Protein AF-0000000070253634 (afdb_homodimer)

Organism: Medicago truncatula (NCBI:txid3880)

Foldseek 3Di:
DQKDWADWPDDDPQWTKTKIAGDPPDPQDDRIWIKTKGFPVRCQLVVQQVVLLVLLDDDLAAKHWRAWDWDADPNTIMIMTTTHDAPQAWQLVVCVVVPQADDLLLLLLQLLSVLVQLVSQVVSQKFQQDDARNQWGAHLLRRIHGHRSSQMDGAPDADDPVDDDDDALLQFAQCCLAPVDTHQLRVLSNSLQRSQCNHRSDGFDDPDDDRVVSSCCRHPNPDWTDDDPPDDPLNSVLSCLSRHRPSVSRDGSVRSSPRPSNPPSPPPSPNPDVVPPPPPPPPPPPPPPPVVVVVVVVVVVVVVVPPVPPPPD/DQKDWADWPDDDPQWTKTWIAGDPPDPQDDRIWIKTKGFPVRCQLVVQQVVLLVLLDDDLAAKHWRAWDWDADPNTIMIMTTTHDAPQAWQLVVCVVVPQADDLLLLLLQLLSVLVQLVSQVVSQKFQQDDARNQWGAHLLRRIHGHRSSQMDGAPDADDPVDDDDDALLQFAQCCLAPVDTHQLRVLSNSLQRSQCNHRSDGFDDPDDDRVVSSCCRHPNDDWTDDDPPDDPLNSVLSCLSRHRPSVSRDGSVRSSPRPSNPPSPNPSPNPDVVPPPPPPPPPPPPPPPVVVVVVVVVVVVVVVPPVPPPPD

Radius of gyration: 25.86 Å; Cα contacts (8 Å, |Δi|>4): 1063; chains: 2; bounding box: 60×63×82 Å

pLDDT: mean 81.49, std 23.03, range [20.31, 98.88]

Sequence (626 aa):
MNWVRGHSLGSGSFATVYLAKHPEDSVTFPQLTAVKSSNLHDSYSLQNEKQILDRLGSSPHVIKCFGQDKTVENDEEYYNIFLEYASGGTLSDQLEKHGGKLPDNLVRRYTRSVVEGLKYIHKKGFVHCDLKLPNILVFENGNIKISDFGLAKETGVEQGEKWQPRGTPMIMSPEAVNDSVYESSADIWALGCAVVEMITGEPAAWNESDMLMLTIRIGVGEELPKIPEELSQEGKDFLEKCFIKDPLRRWTADMLFKHPFISDVETVSVVNELVDELPLSSPSPKTYFNMLIVFLLLVRHCLLFQMNGVNKKMNWVRGHSLGSGSFATVYLAKHPEDSVTFPQLTAVKSSNLHDSYSLQNEKQILDRLGSSPHVIKCFGQDKTVENDEEYYNIFLEYASGGTLSDQLEKHGGKLPDNLVRRYTRSVVEGLKYIHKKGFVHCDLKLPNILVFENGNIKISDFGLAKETGVEQGEKWQPRGTPMIMSPEAVNDSVYESSADIWALGCAVVEMITGEPAAWNESDMLMLTIRIGVGEELPKIPEELSQEGKDFLEKCFIKDPLRRWTADMLFKHPFISDVETVSVVNELVDELPLSSPSPKTYFNMLIVFLLLVRHCLLFQMNGVNKK

Secondary structure (DSSP, 8-state):
--SEEEEEEEE-SS-EEEEEE--TT-SSS-SEEEEEEEEGGG-HHHHHHHHHHHHH---TTB--EEEEEEEEETTEEEEEEEE---TT-BHHHHHHHTTTS--HHHHHHHHHHHHHHHHHHHHTTEE-S---GGGEEE-TTS-EEE---TT-EETTPPPPTT----S-GGGS-HHHHHH---SHHHHHHHHHHHHHHHHHSSPPP-S---HHHHHHHHHT-S--PPPPTTS-HHHHHHHHHHT-SSTTTSPPHHHHHTSHHHHS-----TTTHHHHSS---------THHHHHHHHHHHHHHHHHHHTTGGG-/--SEEEEEEEE-SS-EEEEEE--TT-SSS-SEEEEEEEEGGG-HHHHHHHHHHHHH---TTB--EEEEEEEEETTEEEEEEEEE--TT-BHHHHHHHTTTS--HHHHHHHHHHHHHHHHHHHHTTEE-S---GGGEEE-TTS-EEE---TT-EETTPPPPTT----S-GGGS-HHHHHH---SHHHHHHHHHHHHHHHHHSSPPP-S---HHHHHHHHHT----PPPPTTS-HHHHHHHHHHT-SSTTTSPPHHHHHTSHHHHS-----TTTHHHHSS---------THHHHHHHHHHHHHHHHHHHTTSTT-

Structure (mmCIF, N/CA/C/O backbone):
data_AF-0000000070253634-model_v1
#
loop_
_entity.id
_entity.type
_entity.pdbx_description
1 polymer 'MAP kinase kinase kinase'
#
loop_
_atom_site.group_PDB
_atom_site.id
_atom_site.type_symbol
_atom_site.label_atom_id
_atom_site.label_alt_id
_atom_site.label_comp_id
_atom_site.label_asym_id
_atom_site.label_entity_id
_atom_site.label_seq_id
_atom_site.pdbx_PDB_ins_code
_atom_site.Cartn_x
_atom_site.Cartn_y
_atom_site.Cartn_z
_atom_site.occupancy
_atom_site.B_iso_or_equiv
_atom_site.auth_seq_id
_atom_site.auth_comp_id
_atom_site.auth_asym_id
_atom_site.auth_atom_id
_atom_site.pdbx_PDB_model_num
ATOM 1 N N . MET A 1 1 ? 18.906 4.457 -26.047 1 59.06 1 MET A N 1
ATOM 2 C CA . MET A 1 1 ? 17.828 3.549 -25.641 1 59.06 1 MET A CA 1
ATOM 3 C C . MET A 1 1 ? 16.812 3.375 -26.75 1 59.06 1 MET A C 1
ATOM 5 O O . MET A 1 1 ? 16.453 4.34 -27.438 1 59.06 1 MET A O 1
ATOM 9 N N . ASN A 1 2 ? 16.594 2.17 -27.297 1 81.5 2 ASN A N 1
ATOM 10 C CA . ASN A 1 2 ? 15.75 1.989 -28.484 1 81.5 2 ASN A CA 1
ATOM 11 C C . ASN A 1 2 ? 14.289 1.796 -28.094 1 81.5 2 ASN A C 1
ATOM 13 O O . ASN A 1 2 ? 13.57 1.031 -28.734 1 81.5 2 ASN A O 1
ATOM 17 N N . TRP A 1 3 ? 13.977 2.391 -26.891 1 91.19 3 TRP A N 1
ATOM 18 C CA . TRP A 1 3 ? 12.578 2.309 -26.484 1 91.19 3 TRP A CA 1
ATOM 19 C C . TRP A 1 3 ? 12.094 3.635 -25.906 1 91.19 3 TRP A C 1
ATOM 21 O O . TRP A 1 3 ? 12.906 4.508 -25.594 1 91.19 3 TRP A O 1
ATOM 31 N N . VAL A 1 4 ? 10.758 3.805 -25.984 1 91.31 4 VAL A N 1
ATOM 32 C CA . VAL A 1 4 ? 10.148 5.039 -25.5 1 91.31 4 VAL A CA 1
ATOM 33 C C . VAL A 1 4 ? 9.297 4.75 -24.266 1 91.31 4 VAL A C 1
ATOM 35 O O . VAL A 1 4 ? 8.453 3.852 -24.281 1 91.31 4 VAL A O 1
ATOM 38 N N . ARG A 1 5 ? 9.562 5.535 -23.188 1 90 5 ARG A N 1
ATOM 39 C CA . ARG A 1 5 ? 8.797 5.391 -21.953 1 90 5 ARG A CA 1
ATOM 40 C C . ARG A 1 5 ? 7.426 6.043 -22.062 1 90 5 ARG A C 1
ATOM 42 O O . ARG A 1 5 ? 7.316 7.203 -22.469 1 90 5 ARG A O 1
ATOM 49 N N . GLY A 1 6 ? 6.422 5.23 -21.797 1 87.06 6 GLY A N 1
ATOM 50 C CA . GLY A 1 6 ? 5.059 5.734 -21.812 1 87.06 6 GLY A CA 1
ATOM 51 C C . GLY A 1 6 ? 4.559 6.129 -20.438 1 87.06 6 GLY A C 1
ATOM 52 O O . GLY A 1 6 ? 5.332 6.598 -19.594 1 87.06 6 GLY A O 1
ATOM 53 N N . HIS A 1 7 ? 3.273 6.078 -20.234 1 80.81 7 HIS A N 1
ATOM 54 C CA . HIS A 1 7 ? 2.67 6.492 -18.984 1 80.81 7 HIS A CA 1
ATOM 55 C C . HIS A 1 7 ? 2.928 5.461 -17.891 1 80.81 7 HIS A C 1
ATOM 57 O O . HIS A 1 7 ? 3.221 4.301 -18.172 1 80.81 7 HIS A O 1
ATOM 63 N N . SER A 1 8 ? 2.803 5.898 -16.688 1 81.69 8 SER A N 1
ATOM 64 C CA . SER A 1 8 ? 2.994 5.035 -15.539 1 81.69 8 SER A CA 1
ATOM 65 C C . SER A 1 8 ? 1.825 4.066 -15.367 1 81.69 8 SER A C 1
ATOM 67 O O . SER A 1 8 ? 0.666 4.453 -15.531 1 81.69 8 SER A O 1
ATOM 69 N N . LEU A 1 9 ? 2.148 2.83 -15.125 1 81.25 9 LEU A N 1
ATOM 70 C CA . LEU A 1 9 ? 1.148 1.795 -14.883 1 81.25 9 LEU A CA 1
ATOM 71 C C . LEU A 1 9 ? 0.951 1.569 -13.391 1 81.25 9 LEU A C 1
ATOM 73 O O . LEU A 1 9 ? -0.047 0.977 -12.969 1 81.25 9 LEU A O 1
ATOM 77 N N . GLY A 1 10 ? 1.888 1.949 -12.617 1 74.12 10 GLY A N 1
ATOM 78 C CA . GLY A 1 10 ? 1.856 1.773 -11.172 1 74.12 10 GLY A CA 1
ATOM 79 C C . GLY A 1 10 ? 3.217 1.941 -10.523 1 74.12 10 GLY A C 1
ATOM 80 O O . GLY A 1 10 ? 4.238 1.978 -11.211 1 74.12 10 GLY A O 1
ATOM 81 N N . SER A 1 11 ? 3.127 2.152 -9.156 1 70.19 11 SER A N 1
ATOM 82 C CA . SER A 1 11 ? 4.375 2.305 -8.414 1 70.19 11 SER A CA 1
ATOM 83 C C . SER A 1 11 ? 4.387 1.43 -7.168 1 70.19 11 SER A C 1
ATOM 85 O O . SER A 1 11 ? 3.363 1.293 -6.488 1 70.19 11 SER A O 1
ATOM 87 N N . GLY A 1 12 ? 5.469 0.719 -7.023 1 65.38 12 GLY A N 1
ATOM 88 C CA . GLY A 1 12 ? 5.699 0.011 -5.773 1 65.38 12 GLY A CA 1
ATOM 89 C C . GLY A 1 12 ? 6.816 0.614 -4.945 1 65.38 12 GLY A C 1
ATOM 90 O O . GLY A 1 12 ? 7.332 1.684 -5.273 1 65.38 12 GLY A O 1
ATOM 91 N N . SER A 1 13 ? 7.105 0.011 -3.771 1 60.94 13 SER A N 1
ATOM 92 C CA . SER A 1 13 ? 8.109 0.502 -2.838 1 60.94 13 SER A CA 1
ATOM 93 C C . SER A 1 13 ? 9.492 0.564 -3.49 1 60.94 13 SER A C 1
ATOM 95 O O . SER A 1 13 ? 10.32 1.397 -3.123 1 60.94 13 SER A O 1
ATOM 97 N N . PHE A 1 14 ? 9.594 -0.206 -4.594 1 64.69 14 PHE A N 1
ATOM 98 C CA . PHE A 1 14 ? 10.984 -0.349 -5.008 1 64.69 14 PHE A CA 1
ATOM 99 C C . PHE A 1 14 ? 11.172 0.111 -6.449 1 64.69 14 PHE A C 1
ATOM 101 O O . PHE A 1 14 ? 12.305 0.337 -6.895 1 64.69 14 PHE A O 1
ATOM 108 N N . ALA A 1 15 ? 10.094 0.153 -7.145 1 78.62 15 ALA A N 1
ATOM 109 C CA . ALA A 1 15 ? 10.227 0.507 -8.555 1 78.62 15 ALA A CA 1
ATOM 110 C C . ALA A 1 15 ? 8.914 1.048 -9.109 1 78.62 15 ALA A C 1
ATOM 112 O O . ALA A 1 15 ? 7.848 0.818 -8.531 1 78.62 15 ALA A O 1
ATOM 113 N N . THR A 1 16 ? 9.078 1.757 -10.141 1 83.25 16 THR A N 1
ATOM 114 C CA . THR A 1 16 ? 7.91 2.232 -10.883 1 83.25 16 THR A CA 1
ATOM 115 C C . THR A 1 16 ? 7.766 1.483 -12.203 1 83.25 16 THR A C 1
ATOM 117 O O . THR A 1 16 ? 8.766 1.145 -12.844 1 83.25 16 THR A O 1
ATOM 120 N N . VAL A 1 17 ? 6.562 1.228 -12.547 1 90.81 17 VAL A N 1
ATOM 121 C CA . VAL A 1 17 ? 6.285 0.486 -13.773 1 90.81 17 VAL A CA 1
ATOM 122 C C . VAL A 1 17 ? 5.688 1.422 -14.82 1 90.81 17 VAL A C 1
ATOM 124 O O . VAL A 1 17 ? 4.762 2.182 -14.531 1 90.81 17 VAL A O 1
ATOM 127 N N . TYR A 1 18 ? 6.266 1.344 -16.078 1 90.19 18 TYR A N 1
ATOM 128 C CA . TYR A 1 18 ? 5.785 2.145 -17.203 1 90.19 18 TYR A CA 1
ATOM 129 C C . TYR A 1 18 ? 5.48 1.265 -18.406 1 90.19 18 TYR A C 1
ATOM 131 O O . TYR A 1 18 ? 5.961 0.132 -18.5 1 90.19 18 TYR A O 1
ATOM 139 N N . LEU A 1 19 ? 4.633 1.841 -19.188 1 92.06 19 LEU A N 1
ATOM 140 C CA . LEU A 1 19 ? 4.566 1.276 -20.531 1 92.06 19 LEU A CA 1
ATOM 141 C C . LEU A 1 19 ? 5.836 1.594 -21.328 1 92.06 19 LEU A C 1
ATOM 143 O O . LEU A 1 19 ? 6.391 2.688 -21.203 1 92.06 19 LEU A O 1
ATOM 147 N N . ALA A 1 20 ? 6.297 0.642 -22.125 1 94.25 20 ALA A N 1
ATOM 148 C CA . ALA A 1 20 ? 7.449 0.848 -23 1 94.25 20 ALA A CA 1
ATOM 149 C C . ALA A 1 20 ? 7.129 0.439 -24.438 1 94.25 20 ALA A C 1
ATOM 151 O O . ALA A 1 20 ? 6.672 -0.68 -24.688 1 94.25 20 ALA A O 1
ATOM 152 N N . LYS A 1 21 ? 7.395 1.294 -25.297 1 94.31 21 LYS A N 1
ATOM 153 C CA . LYS A 1 21 ? 7.211 1.016 -26.719 1 94.31 21 LYS A CA 1
ATOM 154 C C . LYS A 1 21 ? 8.547 0.768 -27.406 1 94.31 21 LYS A C 1
ATOM 156 O O . LYS A 1 21 ? 9.484 1.553 -27.25 1 94.31 21 LYS A O 1
ATOM 161 N N . HIS A 1 22 ? 8.562 -0.329 -28.109 1 92.56 22 HIS A N 1
ATOM 162 C CA . HIS A 1 22 ? 9.773 -0.703 -28.844 1 92.56 22 HIS A CA 1
ATOM 163 C C . HIS A 1 22 ? 9.594 -0.516 -30.344 1 92.56 22 HIS A C 1
ATOM 165 O O . HIS A 1 22 ? 8.461 -0.536 -30.844 1 92.56 22 HIS A O 1
ATOM 171 N N . PRO A 1 23 ? 10.742 -0.301 -31.016 1 89.19 23 PRO A N 1
ATOM 172 C CA . PRO A 1 23 ? 10.656 -0.187 -32.469 1 89.19 23 PRO A CA 1
ATOM 173 C C . PRO A 1 23 ? 10.094 -1.447 -33.125 1 89.19 23 PRO A C 1
ATOM 175 O O . PRO A 1 23 ? 10.242 -2.547 -32.594 1 89.19 23 PRO A O 1
ATOM 178 N N . GLU A 1 24 ? 9.516 -1.273 -34.25 1 83.25 24 GLU A N 1
ATOM 179 C CA . GLU A 1 24 ? 8.867 -2.365 -34.969 1 83.25 24 GLU A CA 1
ATOM 180 C C . GLU A 1 24 ? 9.867 -3.443 -35.375 1 83.25 24 GLU A C 1
ATOM 182 O O . GLU A 1 24 ? 9.523 -4.621 -35.438 1 83.25 24 GLU A O 1
ATOM 187 N N . ASP A 1 25 ? 11.016 -3.078 -35.562 1 76.88 25 ASP A N 1
ATOM 188 C CA . ASP A 1 25 ? 11.992 -4.035 -36.062 1 76.88 25 ASP A CA 1
ATOM 189 C C . ASP A 1 25 ? 12.75 -4.707 -34.938 1 76.88 25 ASP A C 1
ATOM 191 O O . ASP A 1 25 ? 13.75 -5.395 -35.156 1 76.88 25 ASP A O 1
ATOM 195 N N . SER A 1 26 ? 12.164 -4.465 -33.812 1 79.75 26 SER A N 1
ATOM 196 C CA . SER A 1 26 ? 12.828 -5.098 -32.656 1 79.75 26 SER A CA 1
ATOM 197 C C . SER A 1 26 ? 12.664 -6.613 -32.688 1 79.75 26 SER A C 1
ATOM 199 O O . SER A 1 26 ? 11.555 -7.117 -32.906 1 79.75 26 SER A O 1
ATOM 201 N N . VAL A 1 27 ? 13.703 -7.387 -32.594 1 77.75 27 VAL A N 1
ATOM 202 C CA . VAL A 1 27 ? 13.672 -8.844 -32.625 1 77.75 27 VAL A CA 1
ATOM 203 C C . VAL A 1 27 ? 13.531 -9.406 -31.219 1 77.75 27 VAL A C 1
ATOM 205 O O . VAL A 1 27 ? 12.898 -10.438 -31.016 1 77.75 27 VAL A O 1
ATOM 208 N N . THR A 1 28 ? 13.984 -8.711 -30.25 1 78.88 28 THR A N 1
ATOM 209 C CA . THR A 1 28 ? 14.094 -9.195 -28.891 1 78.88 28 THR A CA 1
ATOM 210 C C . THR A 1 28 ? 12.836 -8.844 -28.094 1 78.88 28 THR A C 1
ATOM 212 O O . THR A 1 28 ? 12.414 -9.617 -27.219 1 78.88 28 THR A O 1
ATOM 215 N N . PHE A 1 29 ? 12.297 -7.688 -28.453 1 87.06 29 PHE A N 1
ATOM 216 C CA . PHE A 1 29 ? 11.188 -7.188 -27.656 1 87.06 29 PHE A CA 1
ATOM 217 C C . PHE A 1 29 ? 9.914 -7.09 -28.484 1 87.06 29 PHE A C 1
ATOM 219 O O . PHE A 1 29 ? 9.961 -6.688 -29.641 1 87.06 29 PHE A O 1
ATOM 226 N N . PRO A 1 30 ? 8.836 -7.5 -27.875 1 89.81 30 PRO A N 1
ATOM 227 C CA . PRO A 1 30 ? 7.57 -7.105 -28.516 1 89.81 30 PRO A CA 1
ATOM 228 C C . PRO A 1 30 ? 7.406 -5.59 -28.609 1 89.81 30 PRO A C 1
ATOM 230 O O . PRO A 1 30 ? 8.156 -4.844 -27.969 1 89.81 30 PRO A O 1
ATOM 233 N N . GLN A 1 31 ? 6.426 -5.227 -29.391 1 89.06 31 GLN A N 1
ATOM 234 C CA . GLN A 1 31 ? 6.223 -3.805 -29.641 1 89.06 31 GLN A CA 1
ATOM 235 C C . GLN A 1 31 ? 5.902 -3.059 -28.344 1 89.06 31 GLN A C 1
ATOM 237 O O . GLN A 1 31 ? 6.293 -1.901 -28.172 1 89.06 31 GLN A O 1
ATOM 242 N N . LEU A 1 32 ? 5.148 -3.771 -27.516 1 93.06 32 LEU A N 1
ATOM 243 C CA . LEU A 1 32 ? 4.723 -3.166 -26.25 1 93.06 32 LEU A CA 1
ATOM 244 C C . LEU A 1 32 ? 5.121 -4.039 -25.062 1 93.06 32 LEU A C 1
ATOM 246 O O . LEU A 1 32 ? 4.848 -5.238 -25.062 1 93.06 32 LEU A O 1
ATOM 250 N N . THR A 1 33 ? 5.859 -3.354 -24.125 1 95.44 33 THR A N 1
ATOM 251 C CA . THR A 1 33 ? 6.227 -4.035 -22.891 1 95.44 33 THR A CA 1
ATOM 252 C C . THR A 1 33 ? 5.93 -3.156 -21.688 1 95.44 33 THR A C 1
ATOM 254 O O . THR A 1 33 ? 5.578 -1.985 -21.828 1 95.44 33 THR A O 1
ATOM 257 N N . ALA A 1 34 ? 5.895 -3.75 -20.516 1 95.69 34 ALA A N 1
ATOM 258 C CA . ALA A 1 34 ? 5.977 -3.014 -19.25 1 95.69 34 ALA A CA 1
ATOM 259 C C . ALA A 1 34 ? 7.426 -2.896 -18.781 1 95.69 34 ALA A C 1
ATOM 261 O O . ALA A 1 34 ? 8.156 -3.891 -18.75 1 95.69 34 ALA A O 1
ATOM 262 N N . VAL A 1 35 ? 7.809 -1.703 -18.5 1 95.25 35 VAL A N 1
ATOM 263 C CA . VAL A 1 35 ? 9.18 -1.517 -18.031 1 95.25 35 VAL A CA 1
ATOM 264 C C . VAL A 1 35 ? 9.172 -1.108 -16.562 1 95.25 35 VAL A C 1
ATOM 266 O O . VAL A 1 35 ? 8.484 -0.157 -16.172 1 95.25 35 VAL A O 1
ATOM 269 N N . LYS A 1 36 ? 9.82 -1.906 -15.742 1 94.5 36 LYS A N 1
ATOM 270 C CA . LYS A 1 36 ? 10.07 -1.572 -14.344 1 94.5 36 LYS A CA 1
ATOM 271 C C . LYS A 1 36 ? 11.414 -0.875 -14.172 1 94.5 36 LYS A C 1
ATOM 273 O O . LYS A 1 36 ? 12.445 -1.386 -14.617 1 94.5 36 LYS A O 1
ATOM 278 N N . SER A 1 37 ? 11.336 0.302 -13.516 1 91.56 37 SER A N 1
ATOM 279 C CA . SER A 1 37 ? 12.555 1.105 -13.422 1 91.56 37 SER A CA 1
ATOM 280 C C . SER A 1 37 ? 12.852 1.496 -11.977 1 91.56 37 SER A C 1
ATOM 282 O O . SER A 1 37 ? 11.938 1.816 -11.211 1 91.56 37 SER A O 1
ATOM 284 N N . SER A 1 38 ? 14.125 1.435 -11.625 1 88.31 38 SER A N 1
ATOM 285 C CA . SER A 1 38 ? 14.617 1.915 -10.336 1 88.31 38 SER A CA 1
ATOM 286 C C . SER A 1 38 ? 15.977 2.588 -10.484 1 88.31 38 SER A C 1
ATOM 288 O O . SER A 1 38 ? 16.734 2.268 -11.398 1 88.31 38 SER A O 1
ATOM 290 N N . ASN A 1 39 ? 16.188 3.543 -9.578 1 85.44 39 ASN A N 1
ATOM 291 C CA . ASN A 1 39 ? 17.547 4.074 -9.531 1 85.44 39 ASN A CA 1
ATOM 292 C C . ASN A 1 39 ? 18.578 2.967 -9.344 1 85.44 39 ASN A C 1
ATOM 294 O O . ASN A 1 39 ? 18.375 2.041 -8.555 1 85.44 39 ASN A O 1
ATOM 298 N N . LEU A 1 40 ? 19.656 3.146 -10.008 1 87.56 40 LEU A N 1
ATOM 299 C CA . LEU A 1 40 ? 20.672 2.096 -10.023 1 87.56 40 LEU A CA 1
ATOM 300 C C . LEU A 1 40 ? 21.156 1.781 -8.617 1 87.56 40 LEU A C 1
ATOM 302 O O . LEU A 1 40 ? 21.391 0.618 -8.273 1 87.56 40 LEU A O 1
ATOM 306 N N . HIS A 1 41 ? 21.25 2.791 -7.781 1 82.38 41 HIS A N 1
ATOM 307 C CA . HIS A 1 41 ? 21.781 2.633 -6.43 1 82.38 41 HIS A CA 1
ATOM 308 C C . HIS A 1 41 ? 20.812 1.841 -5.555 1 82.38 41 HIS A C 1
ATOM 310 O O . HIS A 1 41 ? 21.219 1.187 -4.598 1 82.38 41 HIS A O 1
ATOM 316 N N . ASP A 1 42 ? 19.562 1.848 -5.914 1 80.81 42 ASP A N 1
ATOM 317 C CA . ASP A 1 42 ? 18.531 1.168 -5.137 1 80.81 42 ASP A CA 1
ATOM 318 C C . ASP A 1 42 ? 17.875 0.047 -5.945 1 80.81 42 ASP A C 1
ATOM 320 O O . ASP A 1 42 ? 16.688 -0.242 -5.773 1 80.81 42 ASP A O 1
ATOM 324 N N . SER A 1 43 ? 18.625 -0.522 -6.84 1 88.31 43 SER A N 1
ATOM 325 C CA . SER A 1 43 ? 18 -1.431 -7.797 1 88.31 43 SER A CA 1
ATOM 326 C C . SER A 1 43 ? 18.219 -2.887 -7.402 1 88.31 43 SER A C 1
ATOM 328 O O . SER A 1 43 ? 18.047 -3.791 -8.219 1 88.31 43 SER A O 1
ATOM 330 N N . TYR A 1 44 ? 18.609 -3.178 -6.215 1 88.12 44 TYR A N 1
ATOM 331 C CA . TYR A 1 44 ? 18.938 -4.531 -5.789 1 88.12 44 TYR A CA 1
ATOM 332 C C . TYR A 1 44 ? 17.766 -5.477 -5.98 1 88.12 44 TYR A C 1
ATOM 334 O O . TYR A 1 44 ? 17.922 -6.566 -6.535 1 88.12 44 TYR A O 1
ATOM 342 N N . SER A 1 45 ? 16.609 -5.086 -5.512 1 89.62 45 SER A N 1
ATOM 343 C CA . SER A 1 45 ? 15.422 -5.934 -5.625 1 89.62 45 SER A CA 1
ATOM 344 C C . SER A 1 45 ? 15.055 -6.18 -7.086 1 89.62 45 SER A C 1
ATOM 346 O O . SER A 1 45 ? 14.625 -7.277 -7.445 1 89.62 45 SER A O 1
ATOM 348 N N . LEU A 1 46 ? 15.195 -5.164 -7.867 1 93.25 46 LEU A N 1
ATOM 349 C CA . LEU A 1 46 ? 14.867 -5.297 -9.281 1 93.25 46 LEU A CA 1
ATOM 350 C C . LEU A 1 46 ? 15.875 -6.195 -9.992 1 93.25 46 LEU A C 1
ATOM 352 O O . LEU A 1 46 ? 15.5 -6.988 -10.859 1 93.25 46 LEU A O 1
ATOM 356 N N . GLN A 1 47 ? 17.109 -6.059 -9.641 1 94.94 47 GLN A N 1
ATOM 357 C CA . GLN A 1 47 ? 18.141 -6.945 -10.188 1 94.94 47 GLN A CA 1
ATOM 358 C C . GLN A 1 47 ? 17.891 -8.391 -9.758 1 94.94 47 GLN A C 1
ATOM 360 O O . GLN A 1 47 ? 18.078 -9.312 -10.555 1 94.94 47 GLN A O 1
ATOM 365 N N . ASN A 1 48 ? 17.531 -8.539 -8.555 1 93.38 48 ASN A N 1
ATOM 366 C CA . ASN A 1 48 ? 17.172 -9.867 -8.07 1 93.38 48 ASN A CA 1
ATOM 367 C C . ASN A 1 48 ? 16.016 -10.461 -8.875 1 93.38 48 ASN A C 1
ATOM 369 O O . ASN A 1 48 ? 16.047 -11.633 -9.242 1 93.38 48 ASN A O 1
ATOM 373 N N . GLU A 1 49 ? 15.016 -9.648 -9.062 1 95.12 49 GLU A N 1
ATOM 374 C CA . GLU A 1 49 ? 13.867 -10.078 -9.859 1 95.12 49 GLU A CA 1
ATOM 375 C C . GLU A 1 49 ? 14.305 -10.578 -11.234 1 95.12 49 GLU A C 1
ATOM 377 O O . GLU A 1 49 ? 13.883 -11.648 -11.672 1 95.12 49 GLU A O 1
ATOM 382 N N . LYS A 1 50 ? 15.133 -9.828 -11.875 1 96.56 50 LYS A N 1
ATOM 383 C CA . LYS A 1 50 ? 15.656 -10.203 -13.18 1 96.56 50 LYS A CA 1
ATOM 384 C C . LYS A 1 50 ? 16.375 -11.555 -13.117 1 96.56 50 LYS A C 1
ATOM 386 O O . LYS A 1 50 ? 16.141 -12.422 -13.969 1 96.56 50 LYS A O 1
ATOM 391 N N . GLN A 1 51 ? 17.172 -11.711 -12.172 1 96.75 51 GLN A N 1
ATOM 392 C CA . GLN A 1 51 ? 17.953 -12.93 -12.031 1 96.75 51 GLN A CA 1
ATOM 393 C C . GLN A 1 51 ? 17.047 -14.141 -11.789 1 96.75 51 GLN A C 1
ATOM 395 O O . GLN A 1 51 ? 17.234 -15.195 -12.398 1 96.75 51 GLN A O 1
ATOM 400 N N . ILE A 1 52 ? 16.141 -13.961 -10.953 1 97.06 52 ILE A N 1
ATOM 401 C CA . ILE A 1 52 ? 15.242 -15.062 -10.602 1 97.06 52 ILE A CA 1
ATOM 402 C C . ILE A 1 52 ? 14.391 -15.43 -11.812 1 97.06 52 ILE A C 1
ATOM 404 O O . ILE A 1 52 ? 14.227 -16.609 -12.125 1 97.06 52 ILE A O 1
ATOM 408 N N . LEU A 1 53 ? 13.844 -14.438 -12.477 1 97.69 53 LEU A N 1
ATOM 409 C CA . LEU A 1 53 ? 13.023 -14.711 -13.656 1 97.69 53 LEU A CA 1
ATOM 410 C C . LEU A 1 53 ? 13.828 -15.43 -14.727 1 97.69 53 LEU A C 1
ATOM 412 O O . LEU A 1 53 ? 13.305 -16.312 -15.422 1 97.69 53 LEU A O 1
ATOM 416 N N . ASP A 1 54 ? 15.078 -15.102 -14.852 1 97.19 54 ASP A N 1
ATOM 417 C CA . ASP A 1 54 ? 15.953 -15.789 -15.797 1 97.19 54 ASP A CA 1
ATOM 418 C C . ASP A 1 54 ? 16.094 -17.266 -15.445 1 97.19 54 ASP A C 1
ATOM 420 O O . ASP A 1 54 ? 16.062 -18.125 -16.328 1 97.19 54 ASP A O 1
ATOM 424 N N . ARG A 1 55 ? 16.188 -17.516 -14.25 1 97.31 55 ARG A N 1
ATOM 425 C CA . ARG A 1 55 ? 16.422 -18.891 -13.789 1 97.31 55 ARG A CA 1
ATOM 426 C C . ARG A 1 55 ? 15.133 -19.703 -13.805 1 97.31 55 ARG A C 1
ATOM 428 O O . ARG A 1 55 ? 15.164 -20.922 -13.984 1 97.31 55 ARG A O 1
ATOM 435 N N . LEU A 1 56 ? 14.031 -19.094 -13.531 1 97.25 56 LEU A N 1
ATOM 436 C CA . LEU A 1 56 ? 12.742 -19.766 -13.57 1 97.25 56 LEU A CA 1
ATOM 437 C C . LEU A 1 56 ? 12.414 -20.219 -14.992 1 97.25 56 LEU A C 1
ATOM 439 O O . LEU A 1 56 ? 11.758 -21.25 -15.188 1 97.25 56 LEU A O 1
ATOM 443 N N . GLY A 1 57 ? 12.82 -19.484 -15.969 1 93.62 57 GLY A N 1
ATOM 444 C CA . GLY A 1 57 ? 12.484 -19.812 -17.344 1 93.62 57 GLY A CA 1
ATOM 445 C C . GLY A 1 57 ? 11.055 -19.453 -17.719 1 93.62 57 GLY A C 1
ATOM 446 O O . GLY A 1 57 ? 10.469 -18.547 -17.109 1 93.62 57 GLY A O 1
ATOM 447 N N . SER A 1 58 ? 10.539 -20.078 -18.734 1 93.5 58 SER A N 1
ATOM 448 C CA . SER A 1 58 ? 9.227 -19.734 -19.266 1 93.5 58 SER A CA 1
ATOM 449 C C . SER A 1 58 ? 8.133 -20.578 -18.641 1 93.5 58 SER A C 1
ATOM 451 O O . SER A 1 58 ? 8.281 -21.797 -18.516 1 93.5 58 SER A O 1
ATOM 453 N N . SER A 1 59 ? 7.141 -19.984 -18.234 1 95.88 59 SER A N 1
ATOM 454 C CA . SER A 1 59 ? 5.941 -20.625 -17.688 1 95.88 59 SER A CA 1
ATOM 455 C C . SER A 1 59 ? 4.695 -19.797 -18.016 1 95.88 59 SER A C 1
ATOM 457 O O . SER A 1 59 ? 4.727 -18.578 -17.969 1 95.88 59 SER A O 1
ATOM 459 N N . PRO A 1 60 ? 3.607 -20.531 -18.344 1 95.88 60 PRO A N 1
ATOM 460 C CA . PRO A 1 60 ? 2.367 -19.797 -18.609 1 95.88 60 PRO A CA 1
ATOM 461 C C . PRO A 1 60 ? 1.796 -19.141 -17.344 1 95.88 60 PRO A C 1
ATOM 463 O O . PRO A 1 60 ? 0.846 -18.359 -17.438 1 95.88 60 PRO A O 1
ATOM 466 N N . HIS A 1 61 ? 2.396 -19.359 -16.203 1 97.06 61 HIS A N 1
ATOM 467 C CA . HIS A 1 61 ? 1.828 -18.875 -14.945 1 97.06 61 HIS A CA 1
ATOM 468 C C . HIS A 1 61 ? 2.762 -17.875 -14.266 1 97.06 61 HIS A C 1
ATOM 470 O O . HIS A 1 61 ? 2.463 -17.375 -13.18 1 97.06 61 HIS A O 1
ATOM 476 N N . VAL A 1 62 ? 3.879 -17.594 -14.852 1 98.06 62 VAL A N 1
ATOM 477 C CA . VAL A 1 62 ? 4.855 -16.625 -14.344 1 98.06 62 VAL A CA 1
ATOM 478 C C . VAL A 1 62 ? 5.133 -15.562 -15.406 1 98.06 62 VAL A C 1
ATOM 480 O O . VAL A 1 62 ? 5.258 -15.875 -16.594 1 98.06 62 VAL A O 1
ATOM 483 N N . ILE A 1 63 ? 5.246 -14.367 -15.016 1 97.75 63 ILE A N 1
ATOM 484 C CA . ILE A 1 63 ? 5.449 -13.234 -15.922 1 97.75 63 ILE A CA 1
ATOM 485 C C . ILE A 1 63 ? 6.734 -13.438 -16.719 1 97.75 63 ILE A C 1
ATOM 487 O O . ILE A 1 63 ? 7.734 -13.93 -16.188 1 97.75 63 ILE A O 1
ATOM 491 N N . LYS A 1 64 ? 6.695 -13.047 -17.938 1 96.44 64 LYS A N 1
ATOM 492 C CA . LYS A 1 64 ? 7.859 -13.18 -18.812 1 96.44 64 LYS A CA 1
ATOM 493 C C . LYS A 1 64 ? 8.727 -11.922 -18.75 1 96.44 64 LYS A C 1
ATOM 495 O O . LYS A 1 64 ? 8.211 -10.805 -18.797 1 96.44 64 LYS A O 1
ATOM 500 N N . CYS A 1 65 ? 9.969 -12.102 -18.594 1 96.75 65 CYS A N 1
ATOM 501 C CA . CYS A 1 65 ? 10.961 -11.031 -18.672 1 96.75 65 CYS A CA 1
ATOM 502 C C . CYS A 1 65 ? 11.734 -11.109 -19.984 1 96.75 65 CYS A C 1
ATOM 504 O O . CYS A 1 65 ? 12.336 -12.141 -20.297 1 96.75 65 CYS A O 1
ATOM 506 N N . PHE A 1 66 ? 11.781 -9.992 -20.719 1 95.38 66 PHE A N 1
ATOM 507 C CA . PHE A 1 66 ? 12.375 -10.008 -22.047 1 95.38 66 PHE A CA 1
ATOM 508 C C . PHE A 1 66 ? 13.836 -9.562 -22 1 95.38 66 PHE A C 1
ATOM 510 O O . PHE A 1 66 ? 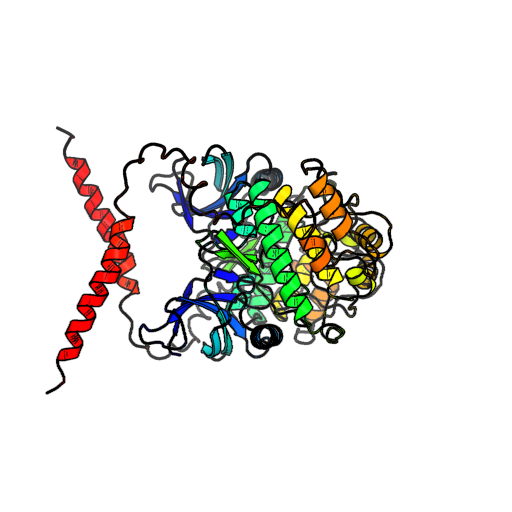14.625 -9.898 -22.891 1 95.38 66 PHE A O 1
ATOM 517 N N . GLY A 1 67 ? 14.109 -8.734 -21.016 1 94.31 67 GLY A N 1
ATOM 518 C CA . GLY A 1 67 ? 15.469 -8.227 -20.938 1 94.31 67 GLY A CA 1
ATOM 519 C C . GLY A 1 67 ? 15.609 -7.066 -19.969 1 94.31 67 GLY A C 1
ATOM 520 O O . GLY A 1 67 ? 14.703 -6.797 -19.172 1 94.31 67 GLY A O 1
ATOM 521 N N . GLN A 1 68 ? 16.828 -6.527 -19.891 1 94.81 68 GLN A N 1
ATOM 522 C CA . GLN A 1 68 ? 17.141 -5.402 -19.031 1 94.81 68 GLN A CA 1
ATOM 523 C C . GLN A 1 68 ? 18.031 -4.391 -19.734 1 94.81 68 GLN A C 1
ATOM 525 O O . GLN A 1 68 ? 18.641 -4.707 -20.766 1 94.81 68 GLN A O 1
ATOM 530 N N . ASP A 1 69 ? 18 -3.188 -19.328 1 94.12 69 ASP A N 1
ATOM 531 C CA . ASP A 1 69 ? 19 -2.211 -19.75 1 94.12 69 ASP A CA 1
ATOM 532 C C . ASP A 1 69 ? 19.234 -1.146 -18.688 1 94.12 69 ASP A C 1
ATOM 534 O O . ASP A 1 69 ? 18.75 -1.275 -17.562 1 94.12 69 ASP A O 1
ATOM 538 N N . LYS A 1 70 ? 20.156 -0.26 -18.969 1 94.06 70 LYS A N 1
ATOM 539 C CA . LYS A 1 70 ? 20.438 0.902 -18.141 1 94.06 70 LYS A CA 1
ATOM 540 C C . LYS A 1 70 ? 20.266 2.199 -18.922 1 94.06 70 LYS A C 1
ATOM 542 O O . LYS A 1 70 ? 20.609 2.275 -20.094 1 94.06 70 LYS A O 1
ATOM 547 N N . THR A 1 71 ? 19.625 3.117 -18.297 1 92.69 71 THR A N 1
ATOM 548 C CA . THR A 1 71 ? 19.438 4.43 -18.906 1 92.69 71 THR A CA 1
ATOM 549 C C . THR A 1 71 ? 19.906 5.535 -17.969 1 92.69 71 THR A C 1
ATOM 551 O O . THR A 1 71 ? 20.078 5.305 -16.766 1 92.69 71 THR A O 1
ATOM 554 N N . VAL A 1 72 ? 20.219 6.672 -18.531 1 88.94 72 VAL A N 1
ATOM 555 C CA . VAL A 1 72 ? 20.547 7.867 -17.766 1 88.94 72 VAL A CA 1
ATOM 556 C C . VAL A 1 72 ? 19.516 8.953 -18.031 1 88.94 72 VAL A C 1
ATOM 558 O O . VAL A 1 72 ? 19.234 9.289 -19.188 1 88.94 72 VAL A O 1
ATOM 561 N N . GLU A 1 73 ? 18.844 9.352 -17.062 1 80.88 73 GLU A N 1
ATOM 562 C CA . GLU A 1 73 ? 17.859 10.422 -17.125 1 80.88 73 GLU A CA 1
ATOM 563 C C . GLU A 1 73 ? 18.109 11.484 -16.047 1 80.88 73 GLU A C 1
ATOM 565 O O . GLU A 1 73 ? 18.172 11.172 -14.859 1 80.88 73 GLU A O 1
ATOM 570 N N . ASN A 1 74 ? 18.203 12.805 -16.438 1 78.06 74 ASN A N 1
ATOM 571 C CA . ASN A 1 74 ? 18.469 13.906 -15.516 1 78.06 74 ASN A CA 1
ATOM 572 C C . ASN A 1 74 ? 19.656 13.609 -14.602 1 78.06 74 ASN A C 1
ATOM 574 O O . ASN A 1 74 ? 19.547 13.734 -13.383 1 78.06 74 ASN A O 1
ATOM 578 N N . ASP A 1 75 ? 20.688 13.016 -15.164 1 81.56 75 ASP A N 1
ATOM 579 C CA . ASP A 1 75 ? 21.969 12.742 -14.508 1 81.56 75 ASP A CA 1
ATOM 580 C C . ASP A 1 75 ? 21.844 11.625 -13.484 1 81.56 75 ASP A C 1
ATOM 582 O O . ASP A 1 75 ? 22.672 11.508 -12.578 1 81.56 75 ASP A O 1
ATOM 586 N N . GLU A 1 76 ? 20.781 10.93 -13.57 1 83.44 76 GLU A N 1
ATOM 587 C CA . GLU A 1 76 ? 20.609 9.75 -12.727 1 83.44 76 GLU A CA 1
ATOM 588 C C . GLU A 1 76 ? 20.562 8.477 -13.562 1 83.44 76 GLU A C 1
ATOM 590 O O . GLU A 1 76 ? 20.016 8.461 -14.664 1 83.44 76 GLU A O 1
ATOM 595 N N . GLU A 1 77 ? 21.156 7.484 -13.039 1 90.56 77 GLU A N 1
ATOM 596 C CA . GLU A 1 77 ? 21.188 6.199 -13.734 1 90.56 77 GLU A CA 1
ATOM 597 C C . GLU A 1 77 ? 20.047 5.293 -13.281 1 90.56 77 GLU A C 1
ATOM 599 O O . GLU A 1 77 ? 19.781 5.184 -12.086 1 90.56 77 GLU A O 1
ATOM 604 N N . TYR A 1 78 ? 19.422 4.695 -14.281 1 90.88 78 TYR A N 1
ATOM 605 C CA . TYR A 1 78 ? 18.297 3.812 -13.984 1 90.88 78 TYR A CA 1
ATOM 606 C C . TYR A 1 78 ? 18.578 2.398 -14.484 1 90.88 78 TYR A C 1
ATOM 608 O O . TYR A 1 78 ? 19.172 2.213 -15.539 1 90.88 78 TYR A O 1
ATOM 616 N N . TYR A 1 79 ? 18.172 1.451 -13.695 1 94.62 79 TYR A N 1
ATOM 617 C CA . TYR A 1 79 ? 18.109 0.05 -14.094 1 94.62 79 TYR A CA 1
ATOM 618 C C . TYR A 1 79 ? 16.688 -0.33 -14.5 1 94.62 79 TYR A C 1
ATOM 620 O O . TYR A 1 79 ? 15.734 -0.081 -13.758 1 94.62 79 TYR A O 1
ATOM 628 N N . ASN A 1 80 ? 16.547 -0.891 -15.695 1 95.06 80 ASN A N 1
ATOM 629 C CA . ASN A 1 80 ? 15.234 -1.208 -16.25 1 95.06 80 ASN A CA 1
ATOM 630 C C . ASN A 1 80 ? 15.125 -2.688 -16.609 1 95.06 80 ASN A C 1
ATOM 632 O O . ASN A 1 80 ? 16.062 -3.277 -17.141 1 95.06 80 ASN A O 1
ATOM 636 N N . ILE A 1 81 ? 14.008 -3.254 -16.234 1 96.62 81 ILE A N 1
ATOM 637 C CA . ILE A 1 81 ? 13.703 -4.566 -16.797 1 96.62 81 ILE A CA 1
ATOM 638 C C . ILE A 1 81 ? 12.406 -4.496 -17.594 1 96.62 81 ILE A C 1
ATOM 640 O O . ILE A 1 81 ? 11.477 -3.771 -17.234 1 96.62 81 ILE A O 1
ATOM 644 N N . PHE A 1 82 ? 12.375 -5.227 -18.688 1 96.12 82 PHE A N 1
ATOM 645 C CA . PHE A 1 82 ? 11.242 -5.219 -19.609 1 96.12 82 PHE A CA 1
ATOM 646 C C . PHE A 1 82 ? 10.414 -6.492 -19.469 1 96.12 82 PHE A C 1
ATOM 648 O O . PHE A 1 82 ? 10.914 -7.59 -19.703 1 96.12 82 PHE A O 1
ATOM 655 N N . LEU A 1 83 ? 9.188 -6.312 -19.141 1 96.88 83 LEU A N 1
ATOM 656 C CA . LEU A 1 83 ? 8.289 -7.43 -18.859 1 96.88 83 LEU A CA 1
ATOM 657 C C . LEU A 1 83 ? 7.113 -7.445 -19.828 1 96.88 83 LEU A C 1
ATOM 659 O O . LEU A 1 83 ? 6.859 -6.453 -20.516 1 96.88 83 LEU A O 1
ATOM 663 N N . GLU A 1 84 ? 6.5 -8.602 -19.812 1 95.25 84 GLU A N 1
ATOM 664 C CA . GLU A 1 84 ? 5.25 -8.695 -20.562 1 95.25 84 GLU A CA 1
ATOM 665 C C . GLU A 1 84 ? 4.219 -7.695 -20.047 1 95.25 84 GLU A C 1
ATOM 667 O O . GLU A 1 84 ? 4.094 -7.5 -18.828 1 95.25 84 GLU A O 1
ATOM 672 N N . TYR A 1 85 ? 3.523 -7.121 -21 1 94.69 85 TYR A N 1
ATOM 673 C CA . TYR A 1 85 ? 2.484 -6.168 -20.625 1 94.69 85 TYR A CA 1
ATOM 674 C C . TYR A 1 85 ? 1.139 -6.863 -20.453 1 94.69 85 TYR A C 1
ATOM 676 O O . TYR A 1 85 ? 0.658 -7.523 -21.375 1 94.69 85 TYR A O 1
ATOM 684 N N . ALA A 1 86 ? 0.525 -6.75 -19.297 1 94.06 86 ALA A N 1
ATOM 685 C CA . ALA A 1 86 ? -0.8 -7.293 -19.016 1 94.06 86 ALA A CA 1
ATOM 686 C C . ALA A 1 86 ? -1.876 -6.223 -19.156 1 94.06 86 ALA A C 1
ATOM 688 O O . ALA A 1 86 ? -2.084 -5.418 -18.25 1 94.06 86 ALA A O 1
ATOM 689 N N . SER A 1 87 ? -2.66 -6.328 -20.156 1 88.81 87 SER A N 1
ATOM 690 C CA . SER A 1 87 ? -3.639 -5.293 -20.453 1 88.81 87 SER A CA 1
ATOM 691 C C . SER A 1 87 ? -4.809 -5.332 -19.484 1 88.81 87 SER A C 1
ATOM 693 O O . SER A 1 87 ? -5.527 -4.34 -19.328 1 88.81 87 SER A O 1
ATOM 695 N N . GLY A 1 88 ? -5.016 -6.422 -18.844 1 89.88 88 GLY A N 1
ATOM 696 C CA . GLY A 1 88 ? -6.113 -6.543 -17.891 1 89.88 88 GLY A CA 1
ATOM 697 C C . GLY A 1 88 ? -5.781 -5.984 -16.531 1 89.88 88 GLY A C 1
ATOM 698 O O . GLY A 1 88 ? -6.633 -5.969 -15.633 1 89.88 88 GLY A O 1
ATOM 699 N N . GLY A 1 89 ? -4.574 -5.602 -16.297 1 90.81 89 GLY A N 1
ATOM 700 C CA . GLY A 1 89 ? -4.164 -5.094 -15.008 1 90.81 89 GLY A CA 1
ATOM 701 C C . GLY A 1 89 ? -3.875 -6.195 -14 1 90.81 89 GLY A C 1
ATOM 702 O O . GLY A 1 89 ? -3.432 -7.281 -14.375 1 90.81 89 GLY A O 1
ATOM 703 N N . THR A 1 90 ? -4.086 -5.848 -12.711 1 93.06 90 THR A N 1
ATOM 704 C CA . THR A 1 90 ? -3.83 -6.793 -11.625 1 93.06 90 THR A CA 1
ATOM 705 C C . THR A 1 90 ? -5.137 -7.398 -11.117 1 93.06 90 THR A C 1
ATOM 707 O O . THR A 1 90 ? -6.219 -6.914 -11.453 1 93.06 90 THR A O 1
ATOM 710 N N . LEU A 1 91 ? -5.023 -8.438 -10.328 1 94.44 91 LEU A N 1
ATOM 711 C CA . LEU A 1 91 ? -6.215 -8.984 -9.688 1 94.44 91 LEU A CA 1
ATOM 712 C C . LEU A 1 91 ? -6.84 -7.965 -8.742 1 94.44 91 LEU A C 1
ATOM 714 O O . LEU A 1 91 ? -8.055 -7.969 -8.539 1 94.44 91 LEU A O 1
ATOM 718 N N . SER A 1 92 ? -6.012 -7.098 -8.125 1 90.69 92 SER A N 1
ATOM 719 C CA . SER A 1 92 ? -6.562 -6 -7.34 1 90.69 92 SER A CA 1
ATOM 720 C C . SER A 1 92 ? -7.477 -5.117 -8.18 1 90.69 92 SER A C 1
ATOM 722 O O . SER A 1 92 ? -8.555 -4.719 -7.727 1 90.69 92 SER A O 1
ATOM 724 N N . ASP A 1 93 ? -7.031 -4.836 -9.391 1 85.25 93 ASP A N 1
ATOM 725 C CA . ASP A 1 93 ? -7.848 -4.047 -10.305 1 85.25 93 ASP A CA 1
ATOM 726 C C . ASP A 1 93 ? -9.156 -4.762 -10.625 1 85.25 93 ASP A C 1
ATOM 728 O O . ASP A 1 93 ? -10.211 -4.129 -10.711 1 85.25 93 ASP A O 1
ATOM 732 N N . GLN A 1 94 ? -9.039 -6.035 -10.82 1 87.38 94 GLN A N 1
ATOM 733 C CA . GLN A 1 94 ? -10.219 -6.828 -11.156 1 87.38 94 GLN A CA 1
ATOM 734 C C . GLN A 1 94 ? -11.242 -6.793 -10.023 1 87.38 94 GLN A C 1
ATOM 736 O O . GLN A 1 94 ? -12.453 -6.766 -10.273 1 87.38 94 GLN A O 1
ATOM 741 N N . LEU A 1 95 ? -10.781 -6.836 -8.82 1 87.31 95 LEU A N 1
ATOM 742 C CA . LEU A 1 95 ? -11.68 -6.734 -7.676 1 87.31 95 LEU A CA 1
ATOM 743 C C . LEU A 1 95 ? -12.508 -5.457 -7.746 1 87.31 95 LEU A C 1
ATOM 745 O O . LEU A 1 95 ? -13.727 -5.488 -7.559 1 87.31 95 LEU A O 1
ATOM 749 N N . GLU A 1 96 ? -11.812 -4.48 -8.016 1 77.31 96 GLU A N 1
ATOM 750 C CA . GLU A 1 96 ? -12.477 -3.184 -8.094 1 77.31 96 GLU A CA 1
ATOM 751 C C . GLU A 1 96 ? -13.5 -3.158 -9.234 1 77.31 96 GLU A C 1
ATOM 753 O O . GLU A 1 96 ? -14.609 -2.643 -9.07 1 77.31 96 GLU A O 1
ATOM 758 N N . LYS A 1 97 ? -13.109 -3.682 -10.328 1 76.44 97 LYS A N 1
ATOM 759 C CA . LYS A 1 97 ? -13.961 -3.705 -11.516 1 76.44 97 LYS A CA 1
ATOM 760 C C . LYS A 1 97 ? -15.227 -4.516 -11.266 1 76.44 97 LYS A C 1
ATOM 762 O O . LYS A 1 97 ? -16.281 -4.242 -11.852 1 76.44 97 LYS A O 1
ATOM 767 N N . HIS A 1 98 ? -15.117 -5.48 -10.383 1 80.88 98 HIS A N 1
ATOM 768 C CA . HIS A 1 98 ? -16.25 -6.355 -10.102 1 80.88 98 HIS A CA 1
ATOM 769 C C . HIS A 1 98 ? -17 -5.895 -8.859 1 80.88 98 HIS A C 1
ATOM 771 O O . HIS A 1 98 ? -17.719 -6.68 -8.234 1 80.88 98 HIS A O 1
ATOM 777 N N . GLY A 1 99 ? -16.812 -4.73 -8.438 1 74.62 99 GLY A N 1
ATOM 778 C CA . GLY A 1 99 ? -17.578 -4.176 -7.336 1 74.62 99 GLY A CA 1
ATOM 779 C C . GLY A 1 99 ? -17.031 -4.559 -5.973 1 74.62 99 GLY A C 1
ATOM 780 O O . GLY A 1 99 ? -17.766 -4.535 -4.977 1 74.62 99 GLY A O 1
ATOM 781 N N . GLY A 1 100 ? -15.875 -5.098 -5.914 1 79.19 100 GLY A N 1
ATOM 782 C CA . GLY A 1 100 ? -15.227 -5.281 -4.621 1 79.19 100 GLY A CA 1
ATOM 783 C C . GLY A 1 100 ? -15.008 -6.742 -4.27 1 79.19 100 GLY A C 1
ATOM 784 O O . GLY A 1 100 ? -14.305 -7.055 -3.307 1 79.19 100 GLY A O 1
ATOM 785 N N . LYS A 1 101 ? -15.68 -7.59 -4.941 1 84.5 101 LYS A N 1
ATOM 786 C CA . LYS A 1 101 ? -15.445 -9.016 -4.754 1 84.5 101 LYS A CA 1
ATOM 787 C C . LYS A 1 101 ? -15.602 -9.781 -6.066 1 84.5 101 LYS A C 1
ATOM 789 O O . LYS A 1 101 ? -16.234 -9.289 -7.004 1 84.5 101 LYS A O 1
ATOM 794 N N . LEU A 1 102 ? -15.047 -10.953 -6.129 1 90.62 102 LEU A N 1
ATOM 795 C CA . LEU A 1 102 ? -15.109 -11.758 -7.344 1 90.62 102 LEU A CA 1
ATOM 796 C C . LEU A 1 102 ? -16.125 -12.883 -7.195 1 90.62 102 LEU A C 1
ATOM 798 O O . LEU A 1 102 ? -16.297 -13.43 -6.102 1 90.62 102 LEU A O 1
ATOM 802 N N . PRO A 1 103 ? -16.766 -13.211 -8.289 1 90 103 PRO A N 1
ATOM 803 C CA . PRO A 1 103 ? -17.641 -14.391 -8.25 1 90 103 PRO A CA 1
ATOM 804 C C . PRO A 1 103 ? -16.875 -15.672 -7.949 1 90 103 PRO A C 1
ATOM 806 O O . PRO A 1 103 ? -15.695 -15.797 -8.32 1 90 103 PRO A O 1
ATOM 809 N N . ASP A 1 104 ? -17.578 -16.625 -7.383 1 90.81 104 ASP A N 1
ATOM 810 C CA . ASP A 1 104 ? -16.984 -17.859 -6.902 1 90.81 104 ASP A CA 1
ATOM 811 C C . ASP A 1 104 ? -16.25 -18.594 -8.023 1 90.81 104 ASP A C 1
ATOM 813 O O . ASP A 1 104 ? -15.141 -19.109 -7.824 1 90.81 104 ASP A O 1
ATOM 817 N N . ASN A 1 105 ? -16.844 -18.641 -9.164 1 91.06 105 ASN A N 1
ATOM 818 C CA . ASN A 1 105 ? -16.25 -19.359 -10.281 1 91.06 105 ASN A CA 1
ATOM 819 C C . ASN A 1 105 ? -14.914 -18.734 -10.695 1 91.06 105 ASN A C 1
ATOM 821 O O . ASN A 1 105 ? -13.961 -19.453 -11.008 1 91.06 105 ASN A O 1
ATOM 825 N N . LEU A 1 106 ? -14.812 -17.438 -10.695 1 92.69 106 LEU A N 1
ATOM 826 C CA . LEU A 1 106 ? -13.57 -16.75 -11.039 1 92.69 106 LEU A CA 1
ATOM 827 C C . LEU A 1 106 ? -12.516 -16.969 -9.961 1 92.69 106 LEU A C 1
ATOM 829 O O . LEU A 1 106 ? -11.336 -17.172 -10.273 1 92.69 106 LEU A O 1
ATOM 833 N N . VAL A 1 107 ? -12.984 -16.938 -8.695 1 96 107 VAL A N 1
ATOM 834 C CA . VAL A 1 107 ? -12.055 -17.172 -7.594 1 96 107 VAL A CA 1
ATOM 835 C C . VAL A 1 107 ? -11.422 -18.547 -7.742 1 96 107 VAL A C 1
ATOM 837 O O . VAL A 1 107 ? -10.203 -18.703 -7.613 1 96 107 VAL A O 1
ATOM 840 N N . ARG A 1 108 ? -12.211 -19.547 -8.023 1 96.38 108 ARG A N 1
ATOM 841 C CA . ARG A 1 108 ? -11.711 -20.906 -8.18 1 96.38 108 ARG A CA 1
ATOM 842 C C . ARG A 1 108 ? -10.727 -21 -9.344 1 96.38 108 ARG A C 1
ATOM 844 O O . ARG A 1 108 ? -9.664 -21.609 -9.219 1 96.38 108 ARG A O 1
ATOM 851 N N . ARG A 1 109 ? -11.062 -20.375 -10.422 1 95.38 109 ARG A N 1
ATOM 852 C CA . ARG A 1 109 ? -10.219 -20.422 -11.609 1 95.38 109 ARG A CA 1
ATOM 853 C C . ARG A 1 109 ? -8.883 -19.734 -11.359 1 95.38 109 ARG A C 1
ATOM 855 O O . ARG A 1 109 ? -7.824 -20.297 -11.672 1 95.38 109 ARG A O 1
ATOM 862 N N . TYR A 1 110 ? -8.938 -18.531 -10.859 1 96.94 110 TYR A N 1
ATOM 863 C CA . TYR A 1 110 ? -7.715 -17.797 -10.578 1 96.94 110 TYR A CA 1
ATOM 864 C C . TYR A 1 110 ? -6.859 -18.516 -9.547 1 96.94 110 TYR A C 1
ATOM 866 O O . TYR A 1 110 ? -5.637 -18.578 -9.68 1 96.94 110 TYR A O 1
ATOM 874 N N . THR A 1 111 ? -7.523 -19.047 -8.531 1 98.12 111 THR A N 1
ATOM 875 C CA . THR A 1 111 ? -6.793 -19.781 -7.492 1 98.12 111 THR A CA 1
ATOM 876 C C . THR A 1 111 ? -6.043 -20.969 -8.086 1 98.12 111 THR A C 1
ATOM 878 O O . THR A 1 111 ? -4.871 -21.188 -7.766 1 98.12 111 THR A O 1
ATOM 881 N N . ARG A 1 112 ? -6.684 -21.688 -8.938 1 97.75 112 ARG A N 1
ATOM 882 C CA . ARG A 1 112 ? -6.02 -22.828 -9.578 1 97.75 112 ARG A CA 1
ATOM 883 C C . ARG A 1 112 ? -4.766 -22.375 -10.32 1 97.75 112 ARG A C 1
ATOM 885 O O . ARG A 1 112 ? -3.703 -22.984 -10.188 1 97.75 112 ARG A O 1
ATOM 892 N N . SER A 1 113 ? -4.93 -21.328 -11.062 1 97.25 113 SER A N 1
ATOM 893 C CA . SER A 1 113 ? -3.807 -20.812 -11.844 1 97.25 113 SER A CA 1
ATOM 894 C C . SER A 1 113 ? -2.662 -20.375 -10.938 1 97.25 113 SER A C 1
ATOM 896 O O . SER A 1 113 ? -1.494 -20.625 -11.234 1 97.25 113 SER A O 1
ATOM 898 N N . VAL A 1 114 ? -2.957 -19.734 -9.82 1 98.56 114 VAL A N 1
ATOM 899 C CA . VAL A 1 114 ? -1.938 -19.281 -8.875 1 98.56 114 VAL A CA 1
ATOM 900 C C . VAL A 1 114 ? -1.245 -20.5 -8.25 1 98.56 114 VAL A C 1
ATOM 902 O O . VAL A 1 114 ? -0.021 -20.5 -8.102 1 98.56 114 VAL A O 1
ATOM 905 N N . VAL A 1 115 ? -2.062 -21.484 -7.91 1 98.69 115 VAL A N 1
ATOM 906 C CA . VAL A 1 115 ? -1.504 -22.688 -7.324 1 98.69 115 VAL A CA 1
ATOM 907 C C . VAL A 1 115 ? -0.54 -23.344 -8.312 1 98.69 115 VAL A C 1
ATOM 909 O O . VAL A 1 115 ? 0.552 -23.781 -7.926 1 98.69 115 VAL A O 1
ATOM 912 N N . GLU A 1 116 ? -0.909 -23.406 -9.539 1 97.81 116 GLU A N 1
ATOM 913 C CA . GLU A 1 116 ? -0.034 -23.969 -10.562 1 97.81 116 GLU A CA 1
ATOM 914 C C . GLU A 1 116 ? 1.257 -23.156 -10.688 1 97.81 116 GLU A C 1
ATOM 916 O O . GLU A 1 116 ? 2.338 -23.734 -10.844 1 97.81 116 GLU A O 1
ATOM 921 N N . GLY A 1 117 ? 1.118 -21.891 -10.633 1 98.56 117 GLY A N 1
ATOM 922 C CA . GLY A 1 117 ? 2.295 -21.031 -10.641 1 98.56 117 GLY A CA 1
ATOM 923 C C . GLY A 1 117 ? 3.213 -21.266 -9.461 1 98.56 117 GLY A C 1
ATOM 924 O O . GLY A 1 117 ? 4.43 -21.375 -9.625 1 98.56 117 GLY A O 1
ATOM 925 N N . LEU A 1 118 ? 2.613 -21.344 -8.273 1 98.81 118 LEU A N 1
ATOM 926 C CA . LEU A 1 118 ? 3.4 -21.594 -7.074 1 98.81 118 LEU A CA 1
ATOM 927 C C . LEU A 1 118 ? 4.07 -22.953 -7.145 1 98.81 118 LEU A C 1
ATOM 929 O O . LEU A 1 118 ? 5.223 -23.109 -6.734 1 98.81 118 LEU A O 1
ATOM 933 N N . LYS A 1 119 ? 3.314 -23.953 -7.633 1 98.31 119 LYS A N 1
ATOM 934 C CA . LYS A 1 119 ? 3.889 -25.281 -7.82 1 98.31 119 LYS A CA 1
ATOM 935 C C . LYS A 1 119 ? 5.145 -25.219 -8.68 1 98.31 119 LYS A C 1
ATOM 937 O O . LYS A 1 119 ? 6.172 -25.812 -8.336 1 98.31 119 LYS A O 1
ATOM 942 N N . TYR A 1 120 ? 5.102 -24.516 -9.773 1 98.38 120 TYR A N 1
ATOM 943 C CA . TYR A 1 120 ? 6.227 -24.344 -10.688 1 98.38 120 TYR A CA 1
ATOM 944 C C . TYR A 1 120 ? 7.391 -23.656 -9.992 1 98.38 120 TYR A C 1
ATOM 946 O O . TYR A 1 120 ? 8.531 -24.125 -10.055 1 98.38 120 TYR A O 1
ATOM 954 N N . ILE A 1 121 ? 7.137 -22.531 -9.312 1 98.75 121 ILE A N 1
ATOM 955 C CA . ILE A 1 121 ? 8.148 -21.734 -8.641 1 98.75 121 ILE A CA 1
ATOM 956 C C . ILE A 1 121 ? 8.844 -22.562 -7.57 1 98.75 121 ILE A C 1
ATOM 958 O O . ILE A 1 121 ? 10.078 -22.594 -7.496 1 98.75 121 ILE A O 1
ATOM 962 N N . HIS A 1 122 ? 8.062 -23.266 -6.781 1 98.62 122 HIS A N 1
ATOM 963 C CA . HIS A 1 122 ? 8.602 -24.078 -5.691 1 98.62 122 HIS A CA 1
ATOM 964 C C . HIS A 1 122 ? 9.398 -25.266 -6.227 1 98.62 122 HIS A C 1
ATOM 966 O O . HIS A 1 122 ? 10.445 -25.609 -5.672 1 98.62 122 HIS A O 1
ATOM 972 N N . LYS A 1 123 ? 8.898 -25.891 -7.254 1 98 123 LYS A N 1
ATOM 973 C CA . LYS A 1 123 ? 9.602 -27 -7.871 1 98 123 LYS A CA 1
ATOM 974 C C . LYS A 1 123 ? 10.961 -26.578 -8.406 1 98 123 LYS A C 1
ATOM 976 O O . LYS A 1 123 ? 11.922 -27.344 -8.383 1 98 123 LYS A O 1
ATOM 981 N N . LYS A 1 124 ? 11.047 -25.359 -8.891 1 98.06 124 LYS A N 1
ATOM 982 C CA . LYS A 1 124 ? 12.289 -24.828 -9.43 1 98.06 124 LYS A CA 1
ATOM 983 C C . LYS A 1 124 ? 13.227 -24.375 -8.312 1 98.06 124 LYS A C 1
ATOM 985 O O . LYS A 1 124 ? 14.328 -23.906 -8.57 1 98.06 124 LYS A O 1
ATOM 990 N N . GLY A 1 125 ? 12.781 -24.469 -7.074 1 97.88 125 GLY A N 1
ATOM 991 C CA . GLY A 1 125 ? 13.648 -24.203 -5.934 1 97.88 125 GLY A CA 1
ATOM 992 C C . GLY A 1 125 ? 13.586 -22.75 -5.469 1 97.88 125 GLY A C 1
ATOM 993 O O . GLY A 1 125 ? 14.547 -22.25 -4.879 1 97.88 125 GLY A O 1
ATOM 994 N N . PHE A 1 126 ? 12.5 -22.078 -5.77 1 98.19 126 PHE A N 1
ATOM 995 C CA . PHE A 1 126 ? 12.383 -20.688 -5.355 1 98.19 126 PHE A CA 1
ATOM 996 C C . PHE A 1 126 ? 11.156 -20.484 -4.48 1 98.19 126 PHE A C 1
ATOM 998 O O . PHE A 1 126 ? 10.234 -21.312 -4.496 1 98.19 126 PHE A O 1
ATOM 1005 N N . VAL A 1 127 ? 11.18 -19.484 -3.656 1 97.94 127 VAL A N 1
ATOM 1006 C CA . VAL A 1 127 ? 10.07 -18.969 -2.871 1 97.94 127 VAL A CA 1
ATOM 1007 C C . VAL A 1 127 ? 9.742 -17.547 -3.324 1 97.94 127 VAL A C 1
ATOM 1009 O O . VAL A 1 127 ? 10.648 -16.734 -3.543 1 97.94 127 VAL A O 1
ATOM 1012 N N . HIS A 1 128 ? 8.492 -17.234 -3.496 1 97.19 128 HIS A N 1
ATOM 1013 C CA . HIS A 1 128 ? 8.109 -15.938 -4.031 1 97.19 128 HIS A CA 1
ATOM 1014 C C . HIS A 1 128 ? 8.281 -14.844 -2.984 1 97.19 128 HIS A C 1
ATOM 1016 O O . HIS A 1 128 ? 8.812 -13.766 -3.283 1 97.19 128 HIS A O 1
ATOM 1022 N N . CYS A 1 129 ? 7.691 -15.008 -1.733 1 94.75 129 CYS A N 1
ATOM 1023 C CA . CYS A 1 129 ? 7.898 -14.203 -0.532 1 94.75 129 CYS A CA 1
ATOM 1024 C C . CYS A 1 129 ? 6.988 -12.984 -0.526 1 94.75 129 CYS A C 1
ATOM 1026 O O . CYS A 1 129 ? 6.934 -12.25 0.462 1 94.75 129 CYS A O 1
ATOM 1028 N N . ASP A 1 130 ? 6.223 -12.758 -1.586 1 93.06 130 ASP A N 1
ATOM 1029 C CA . ASP A 1 130 ? 5.352 -11.586 -1.595 1 93.06 130 ASP A CA 1
ATOM 1030 C C . ASP A 1 130 ? 4.137 -11.812 -2.49 1 93.06 130 ASP A C 1
ATOM 1032 O O . ASP A 1 130 ? 3.795 -10.953 -3.309 1 93.06 130 ASP A O 1
ATOM 1036 N N . LEU A 1 131 ? 3.521 -12.914 -2.381 1 96.62 131 LEU A N 1
ATOM 1037 C CA . LEU A 1 131 ? 2.316 -13.211 -3.146 1 96.62 131 LEU A CA 1
ATOM 1038 C C . LEU A 1 131 ? 1.125 -12.43 -2.611 1 96.62 131 LEU A C 1
ATOM 1040 O O . LEU A 1 131 ? 0.801 -12.516 -1.424 1 96.62 131 LEU A O 1
ATOM 1044 N N . LYS A 1 132 ? 0.513 -11.648 -3.473 1 95.12 132 LYS A N 1
ATOM 1045 C CA . LYS A 1 132 ? -0.674 -10.844 -3.182 1 95.12 132 LYS A CA 1
ATOM 1046 C C . LYS A 1 132 ? -1.372 -10.414 -4.469 1 95.12 132 LYS A C 1
ATOM 1048 O O . LYS A 1 132 ? -0.821 -10.562 -5.562 1 95.12 132 LYS A O 1
ATOM 1053 N N . LEU A 1 133 ? -2.543 -9.906 -4.387 1 95.12 133 LEU A N 1
ATOM 1054 C CA . LEU A 1 133 ? -3.395 -9.648 -5.543 1 95.12 133 LEU A CA 1
ATOM 1055 C C . LEU A 1 133 ? -2.746 -8.633 -6.477 1 95.12 133 LEU A C 1
ATOM 1057 O O . LEU A 1 133 ? -2.785 -8.797 -7.699 1 95.12 133 LEU A O 1
ATOM 1061 N N . PRO A 1 134 ? -2.037 -7.578 -5.883 1 91.94 134 PRO A N 1
ATOM 1062 C CA . PRO A 1 134 ? -1.396 -6.617 -6.785 1 91.94 134 PRO A CA 1
ATOM 1063 C C . PRO A 1 134 ? -0.254 -7.234 -7.59 1 91.94 134 PRO A C 1
ATOM 1065 O O . PRO A 1 134 ? 0.22 -6.629 -8.555 1 91.94 134 PRO A O 1
ATOM 1068 N N . ASN A 1 135 ? 0.205 -8.398 -7.234 1 95.12 135 ASN A N 1
ATOM 1069 C CA . ASN A 1 135 ? 1.339 -9.031 -7.902 1 95.12 135 ASN A CA 1
ATOM 1070 C C . ASN A 1 135 ? 0.891 -10.164 -8.82 1 95.12 135 ASN A C 1
ATOM 1072 O O . ASN A 1 135 ? 1.701 -11 -9.219 1 95.12 135 ASN A O 1
ATOM 1076 N N . ILE A 1 136 ? -0.379 -10.219 -9.062 1 97.62 136 ILE A N 1
ATOM 1077 C CA . ILE A 1 136 ? -0.947 -11.172 -10 1 97.62 136 ILE A CA 1
ATOM 1078 C C . ILE A 1 136 ? -1.604 -10.43 -11.164 1 97.62 136 ILE A C 1
ATOM 1080 O O . ILE A 1 136 ? -2.582 -9.703 -10.969 1 97.62 136 ILE A O 1
ATOM 1084 N N . LEU A 1 137 ? -1.108 -10.695 -12.336 1 96.75 137 LEU A N 1
ATOM 1085 C CA . LEU A 1 137 ? -1.521 -9.938 -13.516 1 96.75 137 LEU A CA 1
ATOM 1086 C C . LEU A 1 137 ? -2.566 -10.711 -14.312 1 96.75 137 LEU A C 1
ATOM 1088 O O . LEU A 1 137 ? -2.492 -11.938 -14.422 1 96.75 137 LEU A O 1
ATOM 1092 N N . VAL A 1 138 ? -3.461 -9.938 -14.875 1 95.44 138 VAL A N 1
ATOM 1093 C CA . VAL A 1 138 ? -4.547 -10.508 -15.664 1 95.44 138 VAL A CA 1
ATOM 1094 C C . VAL A 1 138 ? -4.344 -10.172 -17.141 1 95.44 138 VAL A C 1
ATOM 1096 O O . VAL A 1 138 ? -4.152 -9.008 -17.5 1 95.44 138 VAL A O 1
ATOM 1099 N N . PHE A 1 139 ? -4.398 -11.172 -17.953 1 94 139 PHE A N 1
ATOM 1100 C CA . PHE A 1 139 ? -4.195 -11 -19.375 1 94 139 PHE A CA 1
ATOM 1101 C C . PHE A 1 139 ? -5.52 -11.07 -20.125 1 94 139 PHE A C 1
ATOM 1103 O O . PHE A 1 139 ? -6.543 -11.445 -19.547 1 94 139 PHE A O 1
ATOM 1110 N N . GLU A 1 140 ? -5.504 -10.617 -21.406 1 85.5 140 GLU A N 1
ATOM 1111 C CA . GLU A 1 140 ? -6.703 -10.469 -22.219 1 85.5 140 GLU A CA 1
ATOM 1112 C C . GLU A 1 140 ? -7.461 -11.789 -22.344 1 85.5 140 GLU A C 1
ATOM 1114 O O . GLU A 1 140 ? -8.695 -11.805 -22.359 1 85.5 140 GLU A O 1
ATOM 1119 N N . ASN A 1 141 ? -6.844 -12.852 -22.359 1 83 141 ASN A N 1
ATOM 1120 C CA . ASN A 1 141 ? -7.492 -14.156 -22.5 1 83 141 ASN A CA 1
ATOM 1121 C C . ASN A 1 141 ? -7.996 -14.688 -21.156 1 83 141 ASN A C 1
ATOM 1123 O O . ASN A 1 141 ? -8.5 -15.805 -21.078 1 83 141 ASN A O 1
ATOM 1127 N N . GLY A 1 142 ? -7.883 -13.844 -20.109 1 85.62 142 GLY A N 1
ATOM 1128 C CA . GLY A 1 142 ? -8.336 -14.242 -18.781 1 85.62 142 GLY A CA 1
ATOM 1129 C C . GLY A 1 142 ? -7.281 -15.016 -18 1 85.62 142 GLY A C 1
ATOM 1130 O O . GLY A 1 142 ? -7.48 -15.328 -16.828 1 85.62 142 GLY A O 1
ATOM 1131 N N . ASN A 1 143 ? -6.227 -15.289 -18.688 1 92.94 143 ASN A N 1
ATOM 1132 C CA . ASN A 1 143 ? -5.125 -15.945 -18 1 92.94 143 ASN A CA 1
ATOM 1133 C C . ASN A 1 143 ? -4.449 -15.008 -17 1 92.94 143 ASN A C 1
ATOM 1135 O O . ASN A 1 143 ? -4.465 -13.789 -17.188 1 92.94 143 ASN A O 1
ATOM 1139 N N . ILE A 1 144 ? -3.957 -15.609 -15.906 1 97 144 ILE A N 1
ATOM 1140 C CA . ILE A 1 144 ? -3.254 -14.781 -14.93 1 97 144 ILE A CA 1
ATOM 1141 C C . ILE A 1 144 ? -1.82 -15.281 -14.766 1 97 144 ILE A C 1
ATOM 1143 O O . ILE A 1 144 ? -1.536 -16.453 -15 1 97 144 ILE A O 1
ATOM 1147 N N . LYS A 1 145 ? -0.906 -14.422 -14.461 1 98.06 145 LYS A N 1
ATOM 1148 C CA . LYS A 1 145 ? 0.493 -14.75 -14.195 1 98.06 145 LYS A CA 1
ATOM 1149 C C . LYS A 1 145 ? 0.984 -14.086 -12.922 1 98.06 145 LYS A C 1
ATOM 1151 O O . LYS A 1 145 ? 0.636 -12.938 -12.641 1 98.06 145 LYS A O 1
ATOM 1156 N N . ILE A 1 146 ? 1.745 -14.836 -12.133 1 98.44 146 ILE A N 1
ATOM 1157 C CA . ILE A 1 146 ? 2.396 -14.289 -10.945 1 98.44 146 ILE A CA 1
ATOM 1158 C C . ILE A 1 146 ? 3.537 -13.359 -11.367 1 98.44 146 ILE A C 1
ATOM 1160 O O . ILE A 1 146 ? 4.297 -13.68 -12.281 1 98.44 146 ILE A O 1
ATOM 1164 N N . SER A 1 147 ? 3.631 -12.211 -10.766 1 96.75 147 SER A N 1
ATOM 1165 C CA . SER A 1 147 ? 4.672 -11.227 -11.062 1 96.75 147 SER A CA 1
ATOM 1166 C C . SER A 1 147 ? 5.332 -10.719 -9.789 1 96.75 147 SER A C 1
ATOM 1168 O O . SER A 1 147 ? 5.07 -11.234 -8.695 1 96.75 147 SER A O 1
ATOM 1170 N N . ASP A 1 148 ? 6.316 -9.789 -9.883 1 94.31 148 ASP A N 1
ATOM 1171 C CA . ASP A 1 148 ? 7.035 -9.094 -8.82 1 94.31 148 ASP A CA 1
ATOM 1172 C C . ASP A 1 148 ? 7.867 -10.07 -7.996 1 94.31 148 ASP A C 1
ATOM 1174 O O . ASP A 1 148 ? 7.531 -10.359 -6.844 1 94.31 148 ASP A O 1
ATOM 1178 N N . PHE A 1 149 ? 8.961 -10.422 -8.508 1 95.56 149 PHE A N 1
ATOM 1179 C CA . PHE A 1 149 ? 9.867 -11.367 -7.863 1 95.56 149 PHE A CA 1
ATOM 1180 C C . PHE A 1 149 ? 11.008 -10.633 -7.164 1 95.56 149 PHE A C 1
ATOM 1182 O O . PHE A 1 149 ? 12.094 -11.195 -6.98 1 95.56 149 PHE A O 1
ATOM 1189 N N . GLY A 1 150 ? 10.805 -9.438 -6.832 1 92.06 150 GLY A N 1
ATOM 1190 C CA . GLY A 1 150 ? 11.836 -8.617 -6.211 1 92.06 150 GLY A CA 1
ATOM 1191 C C . GLY A 1 150 ? 12.289 -9.156 -4.867 1 92.06 150 GLY A C 1
ATOM 1192 O O . GLY A 1 150 ? 13.445 -8.969 -4.484 1 92.06 150 GLY A O 1
ATOM 1193 N N . LEU A 1 151 ? 11.461 -9.828 -4.16 1 90.38 151 LEU A N 1
ATOM 1194 C CA . LEU A 1 151 ? 11.781 -10.344 -2.834 1 90.38 151 LEU A CA 1
ATOM 1195 C C . LEU A 1 151 ? 11.984 -11.859 -2.875 1 90.38 151 LEU A C 1
ATOM 1197 O O . LEU A 1 151 ? 12.273 -12.477 -1.849 1 90.38 151 LEU A O 1
ATOM 1201 N N . ALA A 1 152 ? 11.758 -12.43 -4.016 1 94.88 152 ALA A N 1
ATOM 1202 C CA . ALA A 1 152 ? 11.891 -13.875 -4.156 1 94.88 152 ALA A CA 1
ATOM 1203 C C . ALA A 1 152 ? 13.312 -14.328 -3.84 1 94.88 152 ALA A C 1
ATOM 1205 O O . ALA A 1 152 ? 14.258 -13.539 -3.918 1 94.88 152 ALA A O 1
ATOM 1206 N N . LYS A 1 153 ? 13.398 -15.516 -3.461 1 95.25 153 LYS A N 1
ATOM 1207 C CA . LYS A 1 153 ? 14.703 -16.078 -3.094 1 95.25 153 LYS A CA 1
ATOM 1208 C C . LYS A 1 153 ? 14.75 -17.578 -3.346 1 95.25 153 LYS A C 1
ATOM 1210 O O . LYS A 1 153 ? 13.711 -18.203 -3.547 1 95.25 153 LYS A O 1
ATOM 1215 N N . GLU A 1 154 ? 15.953 -18.078 -3.295 1 96.31 154 GLU A N 1
ATOM 1216 C CA . GLU A 1 154 ? 16.125 -19.516 -3.344 1 96.31 154 GLU A CA 1
ATOM 1217 C C . GLU A 1 154 ? 15.688 -20.172 -2.031 1 96.31 154 GLU A C 1
ATOM 1219 O O . GLU A 1 154 ? 15.938 -19.625 -0.953 1 96.31 154 GLU A O 1
ATOM 1224 N N . THR A 1 155 ? 15.102 -21.328 -2.168 1 95.62 155 THR A N 1
ATOM 1225 C CA . THR A 1 155 ? 14.68 -22.078 -0.994 1 95.62 155 THR A CA 1
ATOM 1226 C C . THR A 1 155 ? 15.852 -22.328 -0.055 1 95.62 155 THR A C 1
ATOM 1228 O O . THR A 1 155 ? 16.953 -22.656 -0.503 1 95.62 155 THR A O 1
ATOM 1231 N N . GLY A 1 156 ? 15.602 -22.141 1.223 1 92.25 156 GLY A N 1
ATOM 1232 C CA . GLY A 1 156 ? 16.625 -22.422 2.223 1 92.25 156 GLY A CA 1
ATOM 1233 C C . GLY A 1 156 ? 17.594 -21.281 2.436 1 92.25 156 GLY A C 1
ATOM 1234 O O . GLY A 1 156 ? 18.375 -21.297 3.383 1 92.25 156 GLY A O 1
ATOM 1235 N N . VAL A 1 157 ? 17.625 -20.297 1.593 1 88.44 157 VAL A N 1
ATOM 1236 C CA . VAL A 1 157 ? 18.516 -19.141 1.735 1 88.44 157 VAL A CA 1
ATOM 1237 C C . VAL A 1 157 ? 17.844 -18.062 2.582 1 88.44 157 VAL A C 1
ATOM 1239 O O . VAL A 1 157 ? 16.672 -17.734 2.369 1 88.44 157 VAL A O 1
ATOM 1242 N N . GLU A 1 158 ? 18.562 -17.625 3.512 1 81.75 158 GLU A N 1
ATOM 1243 C CA . GLU A 1 158 ? 18 -16.594 4.395 1 81.75 158 GLU A CA 1
ATOM 1244 C C . GLU A 1 158 ? 17.969 -15.234 3.701 1 81.75 158 GLU A C 1
ATOM 1246 O O . GLU A 1 158 ? 18.781 -14.969 2.807 1 81.75 158 GLU A O 1
ATOM 1251 N N . GLN A 1 159 ? 16.969 -14.562 4.176 1 73.56 159 GLN A N 1
ATOM 1252 C CA . GLN A 1 159 ? 16.922 -13.18 3.697 1 73.56 159 GLN A CA 1
ATOM 1253 C C . GLN A 1 159 ? 18.125 -12.383 4.207 1 73.56 159 GLN A C 1
ATOM 1255 O O . GLN A 1 159 ? 18.656 -12.672 5.285 1 73.56 159 GLN A O 1
ATOM 1260 N N . GLY A 1 160 ? 18.625 -11.508 3.373 1 64.56 160 GLY A N 1
ATOM 1261 C CA . GLY A 1 160 ? 19.797 -10.742 3.738 1 64.56 160 GLY A CA 1
ATOM 1262 C C . GLY A 1 160 ? 19.594 -9.859 4.953 1 64.56 160 GLY A C 1
ATOM 1263 O O . GLY A 1 160 ? 18.453 -9.648 5.383 1 64.56 160 GLY A O 1
ATOM 1264 N N . GLU A 1 161 ? 20.688 -9.523 5.586 1 57.41 161 GLU A N 1
ATOM 1265 C CA . GLU A 1 161 ? 20.734 -8.703 6.793 1 57.41 161 GLU A CA 1
ATOM 1266 C C . GLU A 1 161 ? 19.953 -7.398 6.602 1 57.41 161 GLU A C 1
ATOM 1268 O O . GLU A 1 161 ? 19.438 -6.832 7.566 1 57.41 161 GLU A O 1
ATOM 1273 N N . LYS A 1 162 ? 19.922 -6.977 5.43 1 59.47 162 LYS A N 1
ATOM 1274 C CA . LYS A 1 162 ? 19.312 -5.668 5.199 1 59.47 162 LYS A CA 1
ATOM 1275 C C . LYS A 1 162 ? 17.797 -5.789 5.078 1 59.47 162 LYS A C 1
ATOM 1277 O O . LYS A 1 162 ? 17.094 -4.781 4.926 1 59.47 162 LYS A O 1
ATOM 1282 N N . TRP A 1 163 ? 17.406 -7.043 5.324 1 65 163 TRP A N 1
ATOM 1283 C CA . TRP A 1 163 ? 15.977 -7.281 5.188 1 65 163 TRP A CA 1
ATOM 1284 C C . TRP A 1 163 ? 15.211 -6.684 6.363 1 65 163 TRP A C 1
ATOM 1286 O O . TRP A 1 163 ? 15.625 -6.828 7.516 1 65 163 TRP A O 1
ATOM 1296 N N . GLN A 1 164 ? 14.398 -5.773 6.098 1 65.75 164 GLN A N 1
ATOM 1297 C CA . GLN A 1 164 ? 13.445 -5.289 7.094 1 65.75 164 GLN A CA 1
ATOM 1298 C C . GLN A 1 164 ? 12.023 -5.738 6.766 1 65.75 164 GLN A C 1
ATOM 1300 O O . GLN A 1 164 ? 11.617 -5.723 5.602 1 65.75 164 GLN A O 1
ATOM 1305 N N . PRO A 1 165 ? 11.484 -6.277 7.91 1 66.31 165 PRO A N 1
ATOM 1306 C CA . PRO A 1 165 ? 10.094 -6.656 7.664 1 66.31 165 PRO A CA 1
ATOM 1307 C C . PRO A 1 165 ? 9.234 -5.484 7.18 1 66.31 165 PRO A C 1
ATOM 1309 O O . PRO A 1 165 ? 9.289 -4.398 7.762 1 66.31 165 PRO A O 1
ATOM 1312 N N . ARG A 1 166 ? 8.805 -5.664 6.031 1 71.31 166 ARG A N 1
ATOM 1313 C CA . ARG A 1 166 ? 7.883 -4.684 5.469 1 71.31 166 ARG A CA 1
ATOM 1314 C C . ARG A 1 166 ? 6.492 -5.285 5.281 1 71.31 166 ARG A C 1
ATOM 1316 O O . ARG A 1 166 ? 6.34 -6.508 5.234 1 71.31 166 ARG A O 1
ATOM 1323 N N . GLY A 1 167 ? 5.453 -4.539 5.715 1 76.25 167 GLY A N 1
ATOM 1324 C CA . GLY A 1 167 ? 4.121 -5.043 5.43 1 76.25 167 GLY A CA 1
ATOM 1325 C C . GLY A 1 167 ? 3.189 -4.98 6.625 1 76.25 167 GLY A C 1
ATOM 1326 O O . GLY A 1 167 ? 3.58 -4.512 7.695 1 76.25 167 GLY A O 1
ATOM 1327 N N . THR A 1 168 ? 2.098 -5.559 6.363 1 83.31 168 THR A N 1
ATOM 1328 C CA . THR A 1 168 ? 1.039 -5.617 7.363 1 83.31 168 THR A CA 1
ATOM 1329 C C . THR A 1 168 ? 0.952 -7.008 7.977 1 83.31 168 THR A C 1
ATOM 1331 O O . THR A 1 168 ? 0.735 -7.996 7.27 1 83.31 168 THR A O 1
ATOM 1334 N N . PRO A 1 169 ? 1.092 -7.109 9.281 1 87.81 169 PRO A N 1
ATOM 1335 C CA . PRO A 1 169 ? 1.116 -8.414 9.945 1 87.81 169 PRO A CA 1
ATOM 1336 C C . PRO A 1 169 ? -0.091 -9.281 9.586 1 87.81 169 PRO A C 1
ATOM 1338 O O . PRO A 1 169 ? 0.039 -10.5 9.445 1 87.81 169 PRO A O 1
ATOM 1341 N N . MET A 1 170 ? -1.189 -8.719 9.367 1 85.69 170 MET A N 1
ATOM 1342 C CA . MET A 1 170 ? -2.436 -9.461 9.195 1 85.69 170 MET A CA 1
ATOM 1343 C C . MET A 1 170 ? -2.344 -10.406 8 1 85.69 170 MET A C 1
ATOM 1345 O O . MET A 1 170 ? -3.121 -11.359 7.895 1 85.69 170 MET A O 1
ATOM 1349 N N . ILE A 1 171 ? -1.44 -10.18 7.133 1 88.38 171 ILE A N 1
ATOM 1350 C CA . ILE A 1 171 ? -1.354 -11.031 5.949 1 88.38 171 ILE A CA 1
ATOM 1351 C C . ILE A 1 171 ? -0.086 -11.883 6.016 1 88.38 171 ILE A C 1
ATOM 1353 O O . ILE A 1 171 ? 0.253 -12.578 5.059 1 88.38 171 ILE A O 1
ATOM 1357 N N . MET A 1 172 ? 0.641 -11.805 7.113 1 92.5 172 MET A N 1
ATOM 1358 C CA . MET A 1 172 ? 1.889 -12.547 7.277 1 92.5 172 MET A CA 1
ATOM 1359 C C . MET A 1 172 ? 1.638 -13.898 7.934 1 92.5 172 MET A C 1
ATOM 1361 O O . MET A 1 172 ? 0.756 -14.023 8.789 1 92.5 172 MET A O 1
ATOM 1365 N N . SER A 1 173 ? 2.445 -14.836 7.559 1 95.69 173 SER A N 1
ATOM 1366 C CA . SER A 1 173 ? 2.377 -16.156 8.188 1 95.69 173 SER A CA 1
ATOM 1367 C C . SER A 1 173 ? 2.98 -16.125 9.586 1 95.69 173 SER A C 1
ATOM 1369 O O . SER A 1 173 ? 3.797 -15.258 9.898 1 95.69 173 SER A O 1
ATOM 1371 N N . PRO A 1 174 ? 2.586 -17.109 10.391 1 95.88 174 PRO A N 1
ATOM 1372 C CA . PRO A 1 174 ? 3.109 -17.141 11.758 1 95.88 174 PRO A CA 1
ATOM 1373 C C . PRO A 1 174 ? 4.633 -17.203 11.805 1 95.88 174 PRO A C 1
ATOM 1375 O O . PRO A 1 174 ? 5.262 -16.469 12.57 1 95.88 174 PRO A O 1
ATOM 1378 N N . GLU A 1 175 ? 5.289 -18.047 11.039 1 95.25 175 GLU A N 1
ATOM 1379 C CA . GLU A 1 175 ? 6.746 -18.188 11.062 1 95.25 175 GLU A CA 1
ATOM 1380 C C . GLU A 1 175 ? 7.422 -16.922 10.523 1 95.25 175 GLU A C 1
ATOM 1382 O O . GLU A 1 175 ? 8.555 -16.609 10.906 1 95.25 175 GLU A O 1
ATOM 1387 N N . ALA A 1 176 ? 6.789 -16.203 9.555 1 92.81 176 ALA A N 1
ATOM 1388 C CA . ALA A 1 176 ? 7.324 -14.93 9.094 1 92.81 176 ALA A CA 1
ATOM 1389 C C . ALA A 1 176 ? 7.301 -13.891 10.211 1 92.81 176 ALA A C 1
ATOM 1391 O O . ALA A 1 176 ? 8.266 -13.148 10.398 1 92.81 176 ALA A O 1
ATOM 1392 N N . VAL A 1 177 ? 6.203 -13.828 10.953 1 92.31 177 VAL A N 1
ATOM 1393 C CA . VAL A 1 177 ? 6.012 -12.859 12.031 1 92.31 177 VAL A CA 1
ATOM 1394 C C . VAL A 1 177 ? 6.992 -13.148 13.164 1 92.31 177 VAL A C 1
ATOM 1396 O O . VAL A 1 177 ? 7.602 -12.234 13.719 1 92.31 177 VAL A O 1
ATOM 1399 N N . ASN A 1 178 ? 7.234 -14.414 13.453 1 89.38 178 ASN A N 1
ATOM 1400 C CA . ASN A 1 178 ? 7.98 -14.82 14.633 1 89.38 178 ASN A CA 1
ATOM 1401 C C . ASN A 1 178 ? 9.484 -14.875 14.367 1 89.38 178 ASN A C 1
ATOM 1403 O O . ASN A 1 178 ? 10.289 -14.547 15.234 1 89.38 178 ASN A O 1
ATOM 1407 N N . ASP A 1 179 ? 9.75 -15.328 13.164 1 88.38 179 ASP A N 1
ATOM 1408 C CA . ASP A 1 179 ? 11.148 -15.688 12.945 1 88.38 179 ASP A CA 1
ATOM 1409 C C . ASP A 1 179 ? 11.68 -15.094 11.648 1 88.38 179 ASP A C 1
ATOM 1411 O O . ASP A 1 179 ? 12.812 -15.375 11.242 1 88.38 179 ASP A O 1
ATOM 1415 N N . SER A 1 180 ? 10.867 -14.352 11.008 1 88.69 180 SER A N 1
ATOM 1416 C CA . SER A 1 180 ? 11.242 -13.812 9.711 1 88.69 180 SER A CA 1
ATOM 1417 C C . SER A 1 180 ? 11.648 -14.922 8.742 1 88.69 180 SER A C 1
ATOM 1419 O O . SER A 1 180 ? 12.633 -14.781 8.016 1 88.69 180 SER A O 1
ATOM 1421 N N . VAL A 1 181 ? 10.992 -16.016 8.859 1 91.25 181 VAL A N 1
ATOM 1422 C CA . VAL A 1 181 ? 11.273 -17.156 7.988 1 91.25 181 VAL A CA 1
ATOM 1423 C C . VAL A 1 181 ? 10.281 -17.172 6.828 1 91.25 181 VAL A C 1
ATOM 1425 O O . VAL A 1 181 ? 9.062 -17.156 7.039 1 91.25 181 VAL A O 1
ATOM 1428 N N . TYR A 1 182 ? 10.828 -17.188 5.652 1 93.12 182 TYR A N 1
ATOM 1429 C CA . TYR A 1 182 ? 10.039 -17.25 4.426 1 93.12 182 TYR A CA 1
ATOM 1430 C C . TYR A 1 182 ? 10.438 -18.469 3.59 1 93.12 182 TYR A C 1
ATOM 1432 O O . TYR A 1 182 ? 11.531 -18.5 3.014 1 93.12 182 TYR A O 1
ATOM 1440 N N . GLU A 1 183 ? 9.641 -19.391 3.58 1 96.62 183 GLU A N 1
ATOM 1441 C CA . GLU A 1 183 ? 9.766 -20.578 2.721 1 96.62 183 GLU A CA 1
ATOM 1442 C C . GLU A 1 183 ? 8.477 -20.828 1.941 1 96.62 183 GLU A C 1
ATOM 1444 O O . GLU A 1 183 ? 7.566 -20 1.947 1 96.62 183 GLU A O 1
ATOM 1449 N N . SER A 1 184 ? 8.43 -21.938 1.221 1 98.25 184 SER A N 1
ATOM 1450 C CA . SER A 1 184 ? 7.277 -22.219 0.376 1 98.25 184 SER A CA 1
ATOM 1451 C C . SER A 1 184 ? 5.984 -22.188 1.183 1 98.25 184 SER A C 1
ATOM 1453 O O . SER A 1 184 ? 4.93 -21.812 0.663 1 98.25 184 SER A O 1
ATOM 1455 N N . SER A 1 185 ? 6.074 -22.578 2.445 1 98.44 185 SER A N 1
ATOM 1456 C CA . SER A 1 185 ? 4.891 -22.578 3.301 1 98.44 185 SER A CA 1
ATOM 1457 C C . SER A 1 185 ? 4.352 -21.172 3.498 1 98.44 185 SER A C 1
ATOM 1459 O O . SER A 1 185 ? 3.141 -20.969 3.629 1 98.44 185 SER A O 1
ATOM 1461 N N . ALA A 1 186 ? 5.223 -20.156 3.527 1 97.06 186 ALA A N 1
ATOM 1462 C CA . ALA A 1 186 ? 4.797 -18.766 3.639 1 97.06 186 ALA A CA 1
ATOM 1463 C C . ALA A 1 186 ? 4.031 -18.328 2.395 1 97.06 186 ALA A C 1
ATOM 1465 O O . ALA A 1 186 ? 3.072 -17.562 2.486 1 97.06 186 ALA A O 1
ATOM 1466 N N . ASP A 1 187 ? 4.441 -18.828 1.214 1 98.5 187 ASP A N 1
ATOM 1467 C CA . ASP A 1 187 ? 3.705 -18.562 -0.018 1 98.5 187 ASP A CA 1
ATOM 1468 C C . ASP A 1 187 ? 2.291 -19.125 0.054 1 98.5 187 ASP A C 1
ATOM 1470 O O . ASP A 1 187 ? 1.34 -18.516 -0.43 1 98.5 187 ASP A O 1
ATOM 1474 N N . ILE A 1 188 ? 2.201 -20.234 0.623 1 98.88 188 ILE A N 1
ATOM 1475 C CA . ILE A 1 188 ? 0.91 -20.906 0.729 1 98.88 188 ILE A CA 1
ATOM 1476 C C . ILE A 1 188 ? -0.006 -20.125 1.66 1 98.88 188 ILE A C 1
ATOM 1478 O O . ILE A 1 188 ? -1.197 -19.969 1.382 1 98.88 188 ILE A O 1
ATOM 1482 N N . TRP A 1 189 ? 0.537 -19.688 2.76 1 98.19 189 TRP A N 1
ATOM 1483 C CA . TRP A 1 189 ? -0.234 -18.812 3.635 1 98.19 189 TRP A CA 1
ATOM 1484 C C . TRP A 1 189 ? -0.723 -17.578 2.879 1 98.19 189 TRP A C 1
ATOM 1486 O O . TRP A 1 189 ? -1.899 -17.219 2.957 1 98.19 189 TRP A O 1
ATOM 1496 N N . ALA A 1 190 ? 0.168 -16.953 2.17 1 97.5 190 ALA A N 1
ATOM 1497 C CA . ALA A 1 190 ? -0.165 -15.781 1.369 1 97.5 190 ALA A CA 1
ATOM 1498 C C . ALA A 1 190 ? -1.256 -16.109 0.351 1 97.5 190 ALA A C 1
ATOM 1500 O O . ALA A 1 190 ? -2.121 -15.266 0.075 1 97.5 190 ALA A O 1
ATOM 1501 N N . LEU A 1 191 ? -1.204 -17.25 -0.22 1 98.62 191 LEU A N 1
ATOM 1502 C CA . LEU A 1 191 ? -2.256 -17.719 -1.12 1 98.62 191 LEU A CA 1
ATOM 1503 C C . LEU A 1 191 ? -3.609 -17.719 -0.418 1 98.62 191 LEU A C 1
ATOM 1505 O O . LEU A 1 191 ? -4.598 -17.219 -0.966 1 98.62 191 LEU A O 1
ATOM 1509 N N . GLY A 1 192 ? -3.648 -18.297 0.737 1 98.38 192 GLY A N 1
ATOM 1510 C CA . GLY A 1 192 ? -4.879 -18.25 1.513 1 98.38 192 GLY A CA 1
ATOM 1511 C C . GLY A 1 192 ? -5.41 -16.844 1.707 1 98.38 192 GLY A C 1
ATOM 1512 O O . GLY A 1 192 ? -6.605 -16.609 1.523 1 98.38 192 GLY A O 1
ATOM 1513 N N . CYS A 1 193 ? -4.516 -15.953 2.066 1 96.69 193 CYS A N 1
ATOM 1514 C CA . CYS A 1 193 ? -4.898 -14.555 2.238 1 96.69 193 CYS A CA 1
ATOM 1515 C C . CYS A 1 193 ? -5.461 -13.984 0.945 1 96.69 193 CYS A C 1
ATOM 1517 O O . CYS A 1 193 ? -6.453 -13.25 0.967 1 96.69 193 CYS A O 1
ATOM 1519 N N . ALA A 1 194 ? -4.852 -14.289 -0.153 1 97.44 194 ALA A N 1
ATOM 1520 C CA . ALA A 1 194 ? -5.309 -13.812 -1.456 1 97.44 194 ALA A CA 1
ATOM 1521 C C . ALA A 1 194 ? -6.711 -14.328 -1.765 1 97.44 194 ALA A C 1
ATOM 1523 O O . ALA A 1 194 ? -7.559 -13.586 -2.271 1 97.44 194 ALA A O 1
ATOM 1524 N N . VAL A 1 195 ? -6.941 -15.555 -1.472 1 97.56 195 VAL A N 1
ATOM 1525 C CA . VAL A 1 195 ? -8.242 -16.172 -1.724 1 97.56 195 VAL A CA 1
ATOM 1526 C C . VAL A 1 195 ? -9.312 -15.477 -0.879 1 97.56 195 VAL A C 1
ATOM 1528 O O . VAL A 1 195 ? -10.383 -15.125 -1.383 1 97.56 195 VAL A O 1
ATOM 1531 N N . VAL A 1 196 ? -9.039 -15.258 0.382 1 96.19 196 VAL A N 1
ATOM 1532 C CA . VAL A 1 196 ? -9.969 -14.555 1.26 1 96.19 196 VAL A CA 1
ATOM 1533 C C . VAL A 1 196 ? -10.289 -13.18 0.676 1 96.19 196 VAL A C 1
ATOM 1535 O O . VAL A 1 196 ? -11.461 -12.781 0.611 1 96.19 196 VAL A O 1
ATOM 1538 N N . GLU A 1 197 ? -9.281 -12.516 0.276 1 94 197 GLU A N 1
ATOM 1539 C CA . GLU A 1 197 ? -9.469 -11.172 -0.272 1 94 197 GLU A CA 1
ATOM 1540 C C . GLU A 1 197 ? -10.312 -11.211 -1.544 1 94 197 GLU A C 1
ATOM 1542 O O . GLU A 1 197 ? -11.156 -10.344 -1.755 1 94 197 GLU A O 1
ATOM 1547 N N . MET A 1 198 ? -10.086 -12.18 -2.395 1 95.06 198 MET A N 1
ATOM 1548 C CA . MET A 1 198 ? -10.859 -12.289 -3.629 1 95.06 198 MET A CA 1
ATOM 1549 C C . MET A 1 198 ? -12.336 -12.516 -3.328 1 95.06 198 MET A C 1
ATOM 1551 O O . MET A 1 198 ? -13.211 -12.016 -4.043 1 95.06 198 MET A O 1
ATOM 1555 N N . ILE A 1 199 ? -12.594 -13.195 -2.281 1 93.5 199 ILE A N 1
ATOM 1556 C CA . ILE A 1 199 ? -13.953 -13.602 -1.961 1 93.5 199 ILE A CA 1
ATOM 1557 C C . ILE A 1 199 ? -14.664 -12.477 -1.215 1 93.5 199 ILE A C 1
ATOM 1559 O O . ILE A 1 199 ? -15.844 -12.203 -1.467 1 93.5 199 ILE A O 1
ATOM 1563 N N . THR A 1 200 ? -13.977 -11.828 -0.321 1 90 200 THR A N 1
ATOM 1564 C CA . THR A 1 200 ? -14.641 -10.898 0.589 1 90 200 THR A CA 1
ATOM 1565 C C . THR A 1 200 ? -14.406 -9.453 0.153 1 90 200 THR A C 1
ATOM 1567 O O . THR A 1 200 ? -15.133 -8.555 0.578 1 90 200 THR A O 1
ATOM 1570 N N . GLY A 1 201 ? -13.305 -9.297 -0.607 1 86.5 201 GLY A N 1
ATOM 1571 C CA . GLY A 1 201 ? -12.906 -7.934 -0.944 1 86.5 201 GLY A CA 1
ATOM 1572 C C . GLY A 1 201 ? -12.062 -7.273 0.13 1 86.5 201 GLY A C 1
ATOM 1573 O O . GLY A 1 201 ? -11.633 -6.129 -0.027 1 86.5 201 GLY A O 1
ATOM 1574 N N . GLU A 1 202 ? -11.844 -8.008 1.187 1 84 202 GLU A N 1
ATOM 1575 C CA . GLU A 1 202 ? -11.078 -7.492 2.322 1 84 202 GLU A CA 1
ATOM 1576 C C . GLU A 1 202 ? -9.992 -8.477 2.742 1 84 202 GLU A C 1
ATOM 1578 O O . GLU A 1 202 ? -10.102 -9.68 2.504 1 84 202 GLU A O 1
ATOM 1583 N N . PRO A 1 203 ? -8.969 -7.902 3.328 1 86.38 203 PRO A N 1
ATOM 1584 C CA . PRO A 1 203 ? -7.969 -8.82 3.873 1 86.38 203 PRO A CA 1
ATOM 1585 C C . PRO A 1 203 ? -8.547 -9.766 4.922 1 86.38 203 PRO A C 1
ATOM 1587 O O . PRO A 1 203 ? -9.602 -9.492 5.496 1 86.38 203 PRO A O 1
ATOM 1590 N N . ALA A 1 204 ? -7.805 -10.859 5.121 1 85.81 204 ALA A N 1
ATOM 1591 C CA . ALA A 1 204 ? -8.227 -11.82 6.137 1 85.81 204 ALA A CA 1
ATOM 1592 C C . ALA A 1 204 ? -8.375 -11.148 7.5 1 85.81 204 ALA A C 1
ATOM 1594 O O . ALA A 1 204 ? -7.453 -10.477 7.973 1 85.81 204 ALA A O 1
ATOM 1595 N N . ALA A 1 205 ? -9.461 -11.352 8.078 1 80.25 205 ALA A N 1
ATOM 1596 C CA . ALA A 1 205 ? -9.812 -10.672 9.328 1 80.25 205 ALA A CA 1
ATOM 1597 C C . ALA A 1 205 ? -9.352 -11.477 10.539 1 80.25 205 ALA A C 1
ATOM 1599 O O . ALA A 1 205 ? -9.273 -12.711 10.477 1 80.25 205 ALA A O 1
ATOM 1600 N N . TRP A 1 206 ? -8.984 -10.734 11.484 1 84.75 206 TRP A N 1
ATOM 1601 C CA . TRP A 1 206 ? -8.648 -11.281 12.789 1 84.75 206 TRP A CA 1
ATOM 1602 C C . TRP A 1 206 ? -9.492 -10.641 13.883 1 84.75 206 TRP A C 1
ATOM 1604 O O . TRP A 1 206 ? -10.008 -9.531 13.711 1 84.75 206 TRP A O 1
ATOM 1614 N N . ASN A 1 207 ? -9.789 -11.32 14.867 1 81.31 207 ASN A N 1
ATOM 1615 C CA . ASN A 1 207 ? -10.555 -10.781 15.984 1 81.31 207 ASN A CA 1
ATOM 1616 C C . ASN A 1 207 ? -9.648 -10.055 16.984 1 81.31 207 ASN A C 1
ATOM 1618 O O . ASN A 1 207 ? -9.539 -10.469 18.141 1 81.31 207 ASN A O 1
ATOM 1622 N N . GLU A 1 208 ? -9.016 -9.07 16.547 1 83.56 208 GLU A N 1
ATOM 1623 C CA . GLU A 1 208 ? -8.094 -8.297 17.375 1 83.56 208 GLU A CA 1
ATOM 1624 C C . GLU A 1 208 ? -7.918 -6.883 16.828 1 83.56 208 GLU A C 1
ATOM 1626 O O . GLU A 1 208 ? -7.664 -6.695 15.641 1 83.56 208 GLU A O 1
ATOM 1631 N N . SER A 1 209 ? -8.07 -5.945 17.672 1 80.12 209 SER A N 1
ATOM 1632 C CA . SER A 1 209 ? -8.016 -4.551 17.234 1 80.12 209 SER A CA 1
ATOM 1633 C C . SER A 1 209 ? -6.684 -3.912 17.609 1 80.12 209 SER A C 1
ATOM 1635 O O . SER A 1 209 ? -6.363 -2.818 17.141 1 80.12 209 SER A O 1
ATOM 1637 N N . ASP A 1 210 ? -5.938 -4.613 18.391 1 83.88 210 ASP A N 1
ATOM 1638 C CA . ASP A 1 210 ? -4.625 -4.145 18.828 1 83.88 210 ASP A CA 1
ATOM 1639 C C . ASP A 1 210 ? -3.516 -4.777 17.984 1 83.88 210 ASP A C 1
ATOM 1641 O O . ASP A 1 210 ? -3.453 -6 17.844 1 83.88 210 ASP A O 1
ATOM 1645 N N . MET A 1 211 ? -2.723 -3.936 17.453 1 88.44 211 MET A N 1
ATOM 1646 C CA . MET A 1 211 ? -1.694 -4.418 16.531 1 88.44 211 MET A CA 1
ATOM 1647 C C . MET A 1 211 ? -0.733 -5.367 17.25 1 88.44 211 MET A C 1
ATOM 1649 O O . MET A 1 211 ? -0.348 -6.398 16.688 1 88.44 211 MET A O 1
ATOM 1653 N N . LEU A 1 212 ? -0.277 -4.973 18.422 1 89.94 212 LEU A N 1
ATOM 1654 C CA . LEU A 1 212 ? 0.649 -5.824 19.156 1 89.94 212 LEU A CA 1
ATOM 1655 C C . LEU A 1 212 ? 0.012 -7.176 19.469 1 89.94 212 LEU A C 1
ATOM 1657 O O . LEU A 1 212 ? 0.615 -8.219 19.219 1 89.94 212 LEU A O 1
ATOM 1661 N N . MET A 1 213 ? -1.209 -7.133 19.984 1 90.06 213 MET A N 1
ATOM 1662 C CA . MET A 1 213 ? -1.901 -8.375 20.312 1 90.06 213 MET A CA 1
ATOM 1663 C C . MET A 1 213 ? -2.188 -9.188 19.047 1 90.06 213 MET A C 1
ATOM 1665 O O . MET A 1 213 ? -2.129 -10.422 19.078 1 90.06 213 MET A O 1
ATOM 1669 N N . LEU A 1 214 ? -2.527 -8.484 18 1 89.81 214 LEU A N 1
ATOM 1670 C CA . LEU A 1 214 ? -2.727 -9.156 16.719 1 89.81 214 LEU A CA 1
ATOM 1671 C C . LEU A 1 214 ? -1.466 -9.898 16.281 1 89.81 214 LEU A C 1
ATOM 1673 O O . LEU A 1 214 ? -1.529 -11.07 15.906 1 89.81 214 LEU A O 1
ATOM 1677 N N . THR A 1 215 ? -0.38 -9.234 16.391 1 92 215 THR A N 1
ATOM 1678 C CA . THR A 1 215 ? 0.892 -9.82 15.992 1 92 215 THR A CA 1
ATOM 1679 C C . THR A 1 215 ? 1.224 -11.031 16.859 1 92 215 THR A C 1
ATOM 1681 O O . THR A 1 215 ? 1.693 -12.055 16.359 1 92 215 THR A O 1
ATOM 1684 N N . ILE A 1 216 ? 0.932 -10.953 18.094 1 91.5 216 ILE A N 1
ATOM 1685 C CA . ILE A 1 216 ? 1.149 -12.062 19.016 1 91.5 216 ILE A CA 1
ATOM 1686 C C . ILE A 1 216 ? 0.239 -13.227 18.641 1 91.5 216 ILE A C 1
ATOM 1688 O O . ILE A 1 216 ? 0.684 -14.375 18.594 1 91.5 216 ILE A O 1
ATOM 1692 N N . ARG A 1 217 ? -1.005 -12.867 18.375 1 91.31 217 ARG A N 1
ATOM 1693 C CA . ARG A 1 217 ? -1.972 -13.906 18.016 1 91.31 217 ARG A CA 1
ATOM 1694 C C . ARG A 1 217 ? -1.559 -14.625 16.734 1 91.31 217 ARG A C 1
ATOM 1696 O O . ARG A 1 217 ? -1.71 -15.844 16.625 1 91.31 217 ARG A O 1
ATOM 1703 N N . ILE A 1 218 ? -1.058 -13.914 15.859 1 92.19 218 ILE A N 1
ATOM 1704 C CA . ILE A 1 218 ? -0.617 -14.508 14.602 1 92.19 218 ILE A CA 1
ATOM 1705 C C . ILE A 1 218 ? 0.623 -15.367 14.836 1 92.19 218 ILE A C 1
ATOM 1707 O O . ILE A 1 218 ? 0.677 -16.516 14.406 1 92.19 218 ILE A O 1
ATOM 1711 N N . GLY A 1 219 ? 1.545 -14.875 15.531 1 91.5 219 GLY A N 1
ATOM 1712 C CA . GLY A 1 219 ? 2.842 -15.516 15.68 1 91.5 219 GLY A CA 1
ATOM 1713 C C . GLY A 1 219 ? 2.822 -16.688 16.641 1 91.5 219 GLY A C 1
ATOM 1714 O O . GLY A 1 219 ? 3.447 -17.719 16.391 1 91.5 219 GLY A O 1
ATOM 1715 N N . VAL A 1 220 ? 2.113 -16.578 17.719 1 89.88 220 VAL A N 1
ATOM 1716 C CA . VAL A 1 220 ? 2.277 -17.562 18.781 1 89.88 220 VAL A CA 1
ATOM 1717 C C . VAL A 1 220 ? 0.918 -18.141 19.172 1 89.88 220 VAL A C 1
ATOM 1719 O O . VAL A 1 220 ? 0.843 -19.188 19.812 1 89.88 220 VAL A O 1
ATOM 1722 N N . GLY A 1 221 ? -0.117 -17.438 18.828 1 89.5 221 GLY A N 1
ATOM 1723 C CA . GLY A 1 221 ? -1.437 -17.922 19.203 1 89.5 221 GLY A CA 1
ATOM 1724 C C . GLY A 1 221 ? -1.903 -19.094 18.359 1 89.5 221 GLY A C 1
ATOM 1725 O O . GLY A 1 221 ? -1.213 -19.516 17.422 1 89.5 221 GLY A O 1
ATOM 1726 N N . GLU A 1 222 ? -3.1 -19.625 18.719 1 90.12 222 GLU A N 1
ATOM 1727 C CA . GLU A 1 222 ? -3.645 -20.797 18.031 1 90.12 222 GLU A CA 1
ATOM 1728 C C . GLU A 1 222 ? -4.746 -20.391 17.062 1 90.12 222 GLU A C 1
ATOM 1730 O O . GLU A 1 222 ? -5.176 -21.203 16.234 1 90.12 222 GLU A O 1
ATOM 1735 N N . GLU A 1 223 ? -5.07 -19.172 17.109 1 89.31 223 GLU A N 1
ATOM 1736 C CA . GLU A 1 223 ? -6.199 -18.703 16.312 1 89.31 223 GLU A CA 1
ATOM 1737 C C . GLU A 1 223 ? -5.816 -18.594 14.844 1 89.31 223 GLU A C 1
ATOM 1739 O O . GLU A 1 223 ? -4.664 -18.312 14.508 1 89.31 223 GLU A O 1
ATOM 1744 N N . LEU A 1 224 ? -6.812 -18.859 14.039 1 90.31 224 LEU A N 1
ATOM 1745 C CA . LEU A 1 224 ? -6.695 -18.672 12.602 1 90.31 224 LEU A CA 1
ATOM 1746 C C . LEU A 1 224 ? -7.469 -17.453 12.148 1 90.31 224 LEU A C 1
ATOM 1748 O O . LEU A 1 224 ? -8.336 -16.953 12.867 1 90.31 224 LEU A O 1
ATOM 1752 N N . PRO A 1 225 ? -7.051 -16.922 10.984 1 91.75 225 PRO A N 1
ATOM 1753 C CA . PRO A 1 225 ? -7.914 -15.867 10.445 1 91.75 225 PRO A CA 1
ATOM 1754 C C . PRO A 1 225 ? -9.344 -16.344 10.188 1 91.75 225 PRO A C 1
ATOM 1756 O O . PRO A 1 225 ? -9.562 -17.547 9.992 1 91.75 225 PRO A O 1
ATOM 1759 N N . LYS A 1 226 ? -10.211 -15.406 10.188 1 90.88 226 LYS A N 1
ATOM 1760 C CA . LYS A 1 226 ? -11.609 -15.75 9.953 1 90.88 226 LYS A CA 1
ATOM 1761 C C . LYS A 1 226 ? -11.812 -16.312 8.555 1 90.88 226 LYS A C 1
ATOM 1763 O O . LYS A 1 226 ? -11.359 -15.727 7.57 1 90.88 226 LYS A O 1
ATOM 1768 N N . ILE A 1 227 ? -12.469 -17.422 8.469 1 93.62 227 ILE A N 1
ATOM 1769 C CA . ILE A 1 227 ? -12.852 -18.031 7.199 1 93.62 227 ILE A CA 1
ATOM 1770 C C . ILE A 1 227 ? -14.211 -17.5 6.754 1 93.62 227 ILE A C 1
ATOM 1772 O O . ILE A 1 227 ? -15.188 -17.562 7.508 1 93.62 227 ILE A O 1
ATOM 1776 N N . PRO A 1 228 ? -14.227 -16.984 5.594 1 92.94 228 PRO A N 1
ATOM 1777 C CA . PRO A 1 228 ? -15.492 -16.406 5.137 1 92.94 228 PRO A CA 1
ATOM 1778 C C . PRO A 1 228 ? -16.625 -17.438 5.082 1 92.94 228 PRO A C 1
ATOM 1780 O O . PRO A 1 228 ? -16.438 -18.516 4.527 1 92.94 228 PRO A O 1
ATOM 1783 N N . GLU A 1 229 ? -17.797 -17.016 5.543 1 90.5 229 GLU A N 1
ATOM 1784 C CA . GLU A 1 229 ? -18.938 -17.922 5.609 1 90.5 229 GLU A CA 1
ATOM 1785 C C . GLU A 1 229 ? -19.531 -18.172 4.223 1 90.5 229 GLU A C 1
ATOM 1787 O O . GLU A 1 229 ? -20.156 -19.203 3.99 1 90.5 229 GLU A O 1
ATOM 1792 N N . GLU A 1 230 ? -19.281 -17.297 3.312 1 88 230 GLU A N 1
ATOM 1793 C CA . GLU A 1 230 ? -19.844 -17.359 1.965 1 88 230 GLU A CA 1
ATOM 1794 C C . GLU A 1 230 ? -19.203 -18.469 1.147 1 88 230 GLU A C 1
ATOM 1796 O O . GLU A 1 230 ? -19.734 -18.875 0.111 1 88 230 GLU A O 1
ATOM 1801 N N . LEU A 1 231 ? -18.172 -19.031 1.607 1 91.62 231 LEU A N 1
ATOM 1802 C CA . LEU A 1 231 ? -17.438 -20.047 0.859 1 91.62 231 LEU A CA 1
ATOM 1803 C C . LEU A 1 231 ? -18.125 -21.391 0.941 1 91.62 231 LEU A C 1
ATOM 1805 O O . LEU A 1 231 ? -18.781 -21.703 1.94 1 91.62 231 LEU A O 1
ATOM 1809 N N . SER A 1 232 ? -18 -22.172 -0.154 1 92.69 232 SER A N 1
ATOM 1810 C CA . SER A 1 232 ? -18.422 -23.578 -0.123 1 92.69 232 SER A CA 1
ATOM 1811 C C . SER A 1 232 ? -17.625 -24.359 0.917 1 92.69 232 SER A C 1
ATOM 1813 O O . SER A 1 232 ? -16.594 -23.891 1.407 1 92.69 232 SER A O 1
ATOM 1815 N N . GLN A 1 233 ? -18.125 -25.453 1.263 1 95.56 233 GLN A N 1
ATOM 1816 C CA . GLN A 1 233 ? -17.406 -26.312 2.205 1 95.56 233 GLN A CA 1
ATOM 1817 C C . GLN A 1 233 ? -16.016 -26.656 1.694 1 95.56 233 GLN A C 1
ATOM 1819 O O . GLN A 1 233 ? -15.062 -26.703 2.471 1 95.56 233 GLN A O 1
ATOM 1824 N N . GLU A 1 234 ? -15.914 -26.891 0.367 1 96.12 234 GLU A N 1
ATOM 1825 C CA . GLU A 1 234 ? -14.617 -27.156 -0.233 1 96.12 234 GLU A CA 1
ATOM 1826 C C . GLU A 1 234 ? -13.688 -25.953 -0.101 1 96.12 234 GLU A C 1
ATOM 1828 O O . GLU A 1 234 ? -12.484 -26.109 0.141 1 96.12 234 GLU A O 1
ATOM 1833 N N . GLY A 1 235 ? -14.273 -24.781 -0.296 1 96.62 235 GLY A N 1
ATOM 1834 C CA . GLY A 1 235 ? -13.492 -23.562 -0.141 1 96.62 235 GLY A CA 1
ATOM 1835 C C . GLY A 1 235 ? -12.992 -23.359 1.275 1 96.62 235 GLY A C 1
ATOM 1836 O O . GLY A 1 235 ? -11.844 -22.953 1.48 1 96.62 235 GLY A O 1
ATOM 1837 N N . LYS A 1 236 ? -13.828 -23.609 2.262 1 97.12 236 LYS A N 1
ATOM 1838 C CA . LYS A 1 236 ? -13.453 -23.5 3.666 1 97.12 236 LYS A CA 1
ATOM 1839 C C . LYS A 1 236 ? -12.328 -24.469 4.012 1 97.12 236 LYS A C 1
ATOM 1841 O O . LYS A 1 236 ? -11.359 -24.109 4.676 1 97.12 236 LYS A O 1
ATOM 1846 N N . ASP A 1 237 ? -12.508 -25.672 3.527 1 97.88 237 ASP A N 1
ATOM 1847 C CA . ASP A 1 237 ? -11.484 -26.688 3.764 1 97.88 237 ASP A CA 1
ATOM 1848 C C . ASP A 1 237 ? -10.156 -26.281 3.133 1 97.88 237 ASP A C 1
ATOM 1850 O O . ASP A 1 237 ? -9.094 -26.469 3.736 1 97.88 237 ASP A O 1
ATOM 1854 N N . PHE A 1 238 ? -10.234 -25.781 1.889 1 98.19 238 PHE A N 1
ATOM 1855 C CA . PHE A 1 238 ? -9.047 -25.312 1.186 1 98.19 238 PHE A CA 1
ATOM 1856 C C . PHE A 1 238 ? -8.312 -24.266 2.018 1 98.19 238 PHE A C 1
ATOM 1858 O O . PHE A 1 238 ? -7.094 -24.359 2.199 1 98.19 238 PHE A O 1
ATOM 1865 N N . LEU A 1 239 ? -9.008 -23.266 2.57 1 98.06 239 LEU A N 1
ATOM 1866 C CA . LEU A 1 239 ? -8.406 -22.219 3.381 1 98.06 239 LEU A CA 1
ATOM 1867 C C . LEU A 1 239 ? -7.832 -22.781 4.672 1 98.06 239 LEU A C 1
ATOM 1869 O O . LEU A 1 239 ? -6.781 -22.344 5.137 1 98.06 239 LEU A O 1
ATOM 1873 N N . GLU A 1 240 ? -8.5 -23.719 5.25 1 97.75 240 GLU A N 1
ATOM 1874 C CA . GLU A 1 240 ? -7.996 -24.344 6.469 1 97.75 240 GLU A CA 1
ATOM 1875 C C . GLU A 1 240 ? -6.641 -25 6.23 1 97.75 240 GLU A C 1
ATOM 1877 O O . GLU A 1 240 ? -5.773 -24.984 7.109 1 97.75 240 GLU A O 1
ATOM 1882 N N . LYS A 1 241 ? -6.473 -25.609 5.027 1 98.5 241 LYS A N 1
ATOM 1883 C CA . LYS A 1 241 ? -5.195 -26.234 4.684 1 98.5 241 LYS A CA 1
ATOM 1884 C C . LYS A 1 241 ? -4.113 -25.172 4.477 1 98.5 241 LYS A C 1
ATOM 1886 O O . LYS A 1 241 ? -2.951 -25.391 4.824 1 98.5 241 LYS A O 1
ATOM 1891 N N . CYS A 1 242 ? -4.492 -24.016 3.936 1 98.56 242 CYS A N 1
ATOM 1892 C CA . CYS A 1 242 ? -3.557 -22.922 3.707 1 98.56 242 CYS A CA 1
ATOM 1893 C C . CYS A 1 242 ? -3.123 -22.281 5.027 1 98.56 242 CYS A C 1
ATOM 1895 O O . CYS A 1 242 ? -2.004 -21.781 5.141 1 98.56 242 CYS A O 1
ATOM 1897 N N . PHE A 1 243 ? -4 -22.344 6.043 1 97.81 243 PHE A N 1
ATOM 1898 C CA . PHE A 1 243 ? -3.793 -21.547 7.25 1 97.81 243 PHE A CA 1
ATOM 1899 C C . PHE A 1 243 ? -3.367 -22.438 8.414 1 97.81 243 PHE A C 1
ATOM 1901 O O . PHE A 1 243 ? -3.475 -22.031 9.578 1 97.81 243 PHE A O 1
ATOM 1908 N N . ILE A 1 244 ? -2.996 -23.656 8.109 1 97.12 244 ILE A N 1
ATOM 1909 C CA . ILE A 1 244 ? -2.387 -24.453 9.164 1 97.12 244 ILE A CA 1
ATOM 1910 C C . ILE A 1 244 ? -1.196 -23.688 9.758 1 97.12 244 ILE A C 1
ATOM 1912 O O . ILE A 1 244 ? -0.3 -23.266 9.023 1 97.12 244 ILE A O 1
ATOM 1916 N N . LYS A 1 245 ? -1.101 -23.516 11.016 1 96.25 245 LYS A N 1
ATOM 1917 C CA . LYS A 1 245 ? -0.127 -22.656 11.68 1 96.25 245 LYS A CA 1
ATOM 1918 C C . LYS A 1 245 ? 1.281 -23.234 11.57 1 96.25 245 LYS A C 1
ATOM 1920 O O . LYS A 1 245 ? 2.244 -22.5 11.344 1 96.25 245 LYS A O 1
ATOM 1925 N N . ASP A 1 246 ? 1.367 -24.547 11.789 1 96.44 246 ASP A N 1
ATOM 1926 C CA . ASP A 1 246 ? 2.664 -25.203 11.648 1 96.44 246 ASP A CA 1
ATOM 1927 C C . ASP A 1 246 ? 3.094 -25.266 10.18 1 96.44 246 ASP A C 1
ATOM 1929 O O . ASP A 1 246 ? 2.496 -25.984 9.383 1 96.44 246 ASP A O 1
ATOM 1933 N N . PRO A 1 247 ? 4.117 -24.578 9.812 1 97.31 247 PRO A N 1
ATOM 1934 C CA . PRO A 1 247 ? 4.516 -24.531 8.406 1 97.31 247 PRO A CA 1
ATOM 1935 C C . PRO A 1 247 ? 4.898 -25.906 7.855 1 97.31 247 PRO A C 1
ATOM 1937 O O . PRO A 1 247 ? 4.805 -26.141 6.648 1 97.31 247 PRO A O 1
ATOM 1940 N N . LEU A 1 248 ? 5.344 -26.797 8.672 1 97.38 248 LEU A N 1
ATOM 1941 C CA . LEU A 1 248 ? 5.746 -28.125 8.227 1 97.38 248 LEU A CA 1
ATOM 1942 C C . LEU A 1 248 ? 4.527 -28.984 7.918 1 97.38 248 LEU A C 1
ATOM 1944 O O . LEU A 1 248 ? 4.645 -30.016 7.25 1 97.38 248 LEU A O 1
ATOM 1948 N N . ARG A 1 249 ? 3.389 -28.609 8.453 1 98 249 ARG A N 1
ATOM 1949 C CA . ARG A 1 249 ? 2.162 -29.359 8.242 1 98 249 ARG A CA 1
ATOM 1950 C C . ARG A 1 249 ? 1.25 -28.656 7.238 1 98 249 ARG A C 1
ATOM 1952 O O . ARG A 1 249 ? 0.236 -29.219 6.816 1 98 249 ARG A O 1
ATOM 1959 N N . ARG A 1 250 ? 1.589 -27.438 6.938 1 98.31 250 ARG A N 1
ATOM 1960 C CA . ARG A 1 250 ? 0.806 -26.688 5.957 1 98.31 250 ARG A CA 1
ATOM 1961 C C . ARG A 1 250 ? 0.889 -27.344 4.582 1 98.31 250 ARG A C 1
ATOM 1963 O O . ARG A 1 250 ? 1.953 -27.812 4.176 1 98.31 250 ARG A O 1
ATOM 1970 N N . TRP A 1 251 ? -0.249 -27.406 3.871 1 98.75 251 TRP A N 1
ATOM 1971 C CA . TRP A 1 251 ? -0.261 -28.109 2.592 1 98.75 251 TRP A CA 1
ATOM 1972 C C . TRP A 1 251 ? 0.63 -27.406 1.574 1 98.75 251 TRP A C 1
ATOM 1974 O O . TRP A 1 251 ? 0.751 -26.188 1.591 1 98.75 251 TRP A O 1
ATOM 1984 N N . THR A 1 252 ? 1.202 -28.188 0.741 1 98.69 252 THR A N 1
ATOM 1985 C CA . THR A 1 252 ? 2.041 -27.656 -0.332 1 98.69 252 THR A CA 1
ATOM 1986 C C . THR A 1 252 ? 1.2 -27.312 -1.554 1 98.69 252 THR A C 1
ATOM 1988 O O . THR A 1 252 ? 0.031 -27.688 -1.642 1 98.69 252 THR A O 1
ATOM 1991 N N . ALA A 1 253 ? 1.838 -26.578 -2.451 1 98.62 253 ALA A N 1
ATOM 1992 C CA . ALA A 1 253 ? 1.153 -26.266 -3.703 1 98.62 253 ALA A CA 1
ATOM 1993 C C . ALA A 1 253 ? 0.74 -27.531 -4.438 1 98.62 253 ALA A C 1
ATOM 1995 O O . ALA A 1 253 ? -0.344 -27.594 -5.023 1 98.62 253 ALA A O 1
ATOM 1996 N N . ASP A 1 254 ? 1.587 -28.547 -4.387 1 98 254 ASP A N 1
ATOM 1997 C CA . ASP A 1 254 ? 1.295 -29.828 -5.031 1 98 254 ASP A CA 1
ATOM 1998 C C . ASP A 1 254 ? 0.039 -30.469 -4.441 1 98 254 ASP A C 1
ATOM 2000 O O . ASP A 1 254 ? -0.82 -30.953 -5.176 1 98 254 ASP A O 1
ATOM 2004 N N . MET A 1 255 ? -0.052 -30.484 -3.17 1 98.38 255 MET A N 1
ATOM 2005 C CA . MET A 1 255 ? -1.217 -31.047 -2.492 1 98.38 255 MET A CA 1
ATOM 2006 C C . MET A 1 255 ? -2.473 -30.25 -2.809 1 98.38 255 MET A C 1
ATOM 2008 O O . MET A 1 255 ? -3.52 -30.812 -3.121 1 98.38 255 MET A O 1
ATOM 2012 N N . LEU A 1 256 ? -2.35 -28.891 -2.791 1 98.62 256 LEU A N 1
ATOM 2013 C CA . LEU A 1 256 ? -3.49 -28.016 -3.014 1 98.62 256 LEU A CA 1
ATOM 2014 C C . LEU A 1 256 ? -3.988 -28.125 -4.449 1 98.62 256 LEU A C 1
ATOM 2016 O O . LEU A 1 256 ? -5.184 -27.969 -4.711 1 98.62 256 LEU A O 1
ATOM 2020 N N . PHE A 1 257 ? -3.064 -28.406 -5.367 1 97.56 257 PHE A N 1
ATOM 2021 C CA . PHE A 1 257 ? -3.436 -28.531 -6.773 1 97.56 257 PHE A CA 1
ATOM 2022 C C . PHE A 1 257 ? -4.461 -29.641 -6.965 1 97.56 257 PHE A C 1
ATOM 2024 O O . PHE A 1 257 ? -5.285 -29.578 -7.883 1 97.56 257 PHE A O 1
ATOM 2031 N N . LYS A 1 258 ? -4.5 -30.609 -6.098 1 97 258 LYS A N 1
ATOM 2032 C CA . LYS A 1 258 ? -5.402 -31.766 -6.188 1 97 258 LYS A CA 1
ATOM 2033 C C . LYS A 1 258 ? -6.656 -31.531 -5.344 1 97 258 LYS A C 1
ATOM 2035 O O . LYS A 1 258 ? -7.547 -32.375 -5.312 1 97 258 LYS A O 1
ATOM 2040 N N . HIS A 1 259 ? -6.738 -30.453 -4.688 1 97.88 259 HIS A N 1
ATOM 2041 C CA . HIS A 1 259 ? -7.855 -30.188 -3.789 1 97.88 259 HIS A CA 1
ATOM 2042 C C . HIS A 1 259 ? -9.148 -29.984 -4.566 1 97.88 259 HIS A C 1
ATOM 2044 O O . HIS A 1 259 ? -9.156 -29.328 -5.605 1 97.88 259 HIS A O 1
ATOM 2050 N N . PRO A 1 260 ? -10.312 -30.391 -4.082 1 96.69 260 PRO A N 1
ATOM 2051 C CA . PRO A 1 260 ? -11.586 -30.328 -4.797 1 96.69 260 PRO A CA 1
ATOM 2052 C C . PRO A 1 260 ? -12.039 -28.891 -5.078 1 96.69 260 PRO A C 1
ATOM 2054 O O . PRO A 1 260 ? -12.797 -28.641 -6.016 1 96.69 260 PRO A O 1
ATOM 2057 N N . PHE A 1 261 ? -11.656 -27.969 -4.312 1 96.81 261 PHE A N 1
ATOM 2058 C CA . PHE A 1 261 ? -12.055 -26.578 -4.496 1 96.81 261 PHE A CA 1
ATOM 2059 C C . PHE A 1 261 ? -11.633 -26.062 -5.871 1 96.81 261 PHE A C 1
ATOM 2061 O O . PHE A 1 261 ? -12.336 -25.266 -6.48 1 96.81 261 PHE A O 1
ATOM 2068 N N . ILE A 1 262 ? -10.516 -26.562 -6.359 1 96.5 262 ILE A N 1
ATOM 2069 C CA . ILE A 1 262 ? -10.008 -26 -7.609 1 96.5 262 ILE A CA 1
ATOM 2070 C C . ILE A 1 262 ? -9.875 -27.109 -8.648 1 96.5 262 ILE A C 1
ATOM 2072 O O . ILE A 1 262 ? -9.219 -26.938 -9.68 1 96.5 262 ILE A O 1
ATOM 2076 N N . SER A 1 263 ? -10.273 -28.375 -8.562 1 87.31 263 SER A N 1
ATOM 2077 C CA . SER A 1 263 ? -10.117 -29.5 -9.469 1 87.31 263 SER A CA 1
ATOM 2078 C C . SER A 1 263 ? -11.078 -29.406 -10.648 1 87.31 263 SER A C 1
ATOM 2080 O O . SER A 1 263 ? -10.734 -29.797 -11.766 1 87.31 263 SER A O 1
ATOM 2082 N N . ASP A 1 264 ? -12.352 -29.078 -10.453 1 73.88 264 ASP A N 1
ATOM 2083 C CA . ASP A 1 264 ? -13.344 -29.156 -11.516 1 73.88 264 ASP A CA 1
ATOM 2084 C C . ASP A 1 264 ? -13.445 -27.828 -12.266 1 73.88 264 ASP A C 1
ATOM 2086 O O . ASP A 1 264 ? -14.477 -27.531 -12.867 1 73.88 264 ASP A O 1
ATOM 2090 N N . VAL A 1 265 ? -12.516 -27.078 -12.172 1 66.81 265 VAL A N 1
ATOM 2091 C CA . VAL A 1 265 ? -12.609 -25.797 -12.844 1 66.81 265 VAL A CA 1
ATOM 2092 C C . VAL A 1 265 ? -12.211 -25.938 -14.312 1 66.81 265 VAL A C 1
ATOM 2094 O O . VAL A 1 265 ? -11.133 -26.453 -14.617 1 66.81 265 VAL A O 1
ATOM 2097 N N . GLU A 1 266 ? -13.18 -26.219 -15.211 1 55.25 266 GLU A N 1
ATOM 2098 C CA . GLU A 1 266 ? -12.891 -26.281 -16.641 1 55.25 266 GLU A CA 1
ATOM 2099 C C . GLU A 1 266 ? -11.969 -25.141 -17.078 1 55.25 266 GLU A C 1
ATOM 2101 O O . GLU A 1 266 ? -12.156 -24 -16.672 1 55.25 266 GLU A O 1
ATOM 2106 N N . THR A 1 267 ? -10.773 -25.5 -17.281 1 50.31 267 THR A N 1
ATOM 2107 C CA . THR A 1 267 ? -9.898 -24.5 -17.875 1 50.31 267 THR A CA 1
ATOM 2108 C C . THR A 1 267 ? -10.633 -23.703 -18.953 1 50.31 267 THR A C 1
ATOM 2110 O O . THR A 1 267 ? -10.68 -24.125 -20.109 1 50.31 267 THR A O 1
ATOM 2113 N N . VAL A 1 268 ? -11.891 -23.375 -18.781 1 40.31 268 VAL A N 1
ATOM 2114 C CA . VAL A 1 268 ? -12.555 -22.641 -19.859 1 40.31 268 VAL A CA 1
ATOM 2115 C C . VAL A 1 268 ? -11.859 -21.312 -20.094 1 40.31 268 VAL A C 1
ATOM 2117 O O . VAL A 1 268 ? -11.586 -20.578 -19.141 1 40.31 268 VAL A O 1
ATOM 2120 N N . SER A 1 269 ? -11.164 -21.125 -21.078 1 40.94 269 SER A N 1
ATOM 2121 C CA . SER A 1 269 ? -10.75 -19.797 -21.531 1 40.94 269 SER A CA 1
ATOM 2122 C C . SER A 1 269 ? -11.859 -18.766 -21.312 1 40.94 269 SER A C 1
ATOM 2124 O O . SER A 1 269 ? -12.992 -18.969 -21.781 1 40.94 269 SER A O 1
ATOM 2126 N N . VAL A 1 270 ? -12.031 -18.188 -20.266 1 39.97 270 VAL A N 1
ATOM 2127 C CA . VAL A 1 270 ? -12.969 -17.172 -19.812 1 39.97 270 VAL A CA 1
ATOM 2128 C C . VAL A 1 270 ? -13.305 -16.219 -20.953 1 39.97 270 VAL A C 1
ATOM 2130 O O . VAL A 1 270 ? -13.977 -15.195 -20.75 1 39.97 270 VAL A O 1
ATOM 2133 N N . VAL A 1 271 ? -12.852 -16.281 -22.125 1 34.66 271 VAL A N 1
ATOM 2134 C CA . VAL A 1 271 ? -13.102 -15.227 -23.109 1 34.66 271 VAL A CA 1
ATOM 2135 C C . VAL A 1 271 ? -14.602 -15.047 -23.297 1 34.66 271 VAL A C 1
ATOM 2137 O O . VAL A 1 271 ? -15.094 -13.914 -23.375 1 34.66 271 VAL A O 1
ATOM 2140 N N . ASN A 1 272 ? -15.43 -16.047 -23.641 1 33.25 272 ASN A N 1
ATOM 2141 C CA . ASN A 1 272 ? -16.688 -15.867 -24.375 1 33.25 272 ASN A CA 1
ATOM 2142 C C . ASN A 1 272 ? -17.844 -15.547 -23.422 1 33.25 272 ASN A C 1
ATOM 2144 O O . ASN A 1 272 ? -18.859 -15 -23.844 1 33.25 272 ASN A O 1
ATOM 2148 N N . GLU A 1 273 ? -17.906 -16.141 -22.234 1 35.47 273 GLU A N 1
ATOM 2149 C CA . GLU A 1 273 ? -19.203 -16.078 -21.562 1 35.47 273 GLU A CA 1
ATOM 2150 C C . GLU A 1 273 ? -19.406 -14.719 -20.891 1 35.47 273 GLU A C 1
ATOM 2152 O O . GLU A 1 273 ? -20.531 -14.227 -20.797 1 35.47 273 GLU A O 1
ATOM 2157 N N . LEU A 1 274 ? -18.453 -14.172 -20.281 1 35.72 274 LEU A N 1
ATOM 2158 C CA . LEU A 1 274 ? -18.703 -12.898 -19.625 1 35.72 274 LEU A CA 1
ATOM 2159 C C . LEU A 1 274 ? -19.062 -11.82 -20.64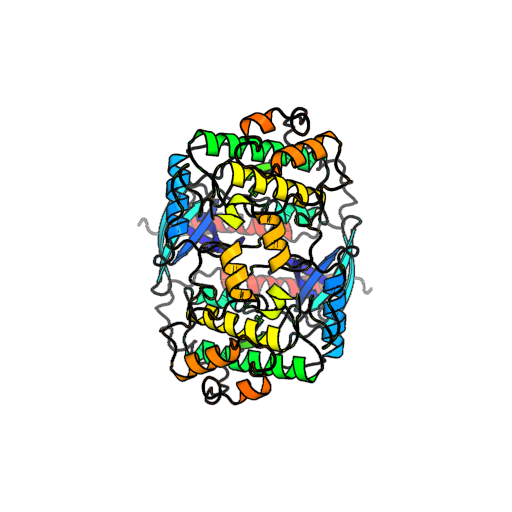1 1 35.72 274 LEU A C 1
ATOM 2161 O O . LEU A 1 274 ? -19.703 -10.82 -20.281 1 35.72 274 LEU A O 1
ATOM 2165 N N . VAL A 1 275 ? -18.703 -12.031 -21.938 1 33.38 275 VAL A N 1
ATOM 2166 C CA . VAL A 1 275 ? -19.125 -11.102 -22.984 1 33.38 275 VAL A CA 1
ATOM 2167 C C . VAL A 1 275 ? -20.625 -11.258 -23.25 1 33.38 275 VAL A C 1
ATOM 2169 O O . VAL A 1 275 ? -21.281 -10.328 -23.734 1 33.38 275 VAL A O 1
ATOM 2172 N N . ASP A 1 276 ? -21.172 -12.469 -23.062 1 32.09 276 ASP A N 1
ATOM 2173 C CA . ASP A 1 276 ? -22.531 -12.633 -23.578 1 32.09 276 ASP A CA 1
ATOM 2174 C C . ASP A 1 276 ? -23.562 -12.039 -22.625 1 32.09 276 ASP A C 1
ATOM 2176 O O . ASP A 1 276 ? -24.641 -11.625 -23.047 1 32.09 276 ASP A O 1
ATOM 2180 N N . GLU A 1 277 ? -23.469 -12.336 -21.312 1 34.19 277 GLU A N 1
ATOM 2181 C CA . GLU A 1 277 ? -24.656 -11.984 -20.547 1 34.19 277 GLU A CA 1
ATOM 2182 C C . GLU A 1 277 ? -24.719 -10.484 -20.281 1 34.19 277 GLU A C 1
ATOM 2184 O O . GLU A 1 277 ? -25.594 -10.016 -19.547 1 34.19 277 GLU A O 1
ATOM 2189 N N . LEU A 1 278 ? -23.578 -9.828 -20.422 1 31.91 278 LEU A N 1
ATOM 2190 C CA . LEU A 1 278 ? -23.938 -8.422 -20.297 1 31.91 278 LEU A CA 1
ATOM 2191 C C . LEU A 1 278 ? -24.891 -8.008 -21.406 1 31.91 278 LEU A C 1
ATOM 2193 O O . LEU A 1 278 ? -24.594 -8.164 -22.594 1 31.91 278 LEU A O 1
ATOM 2197 N N . PRO A 1 279 ? -26.172 -8.234 -21.203 1 29.7 279 PRO A N 1
ATOM 2198 C CA . PRO A 1 279 ? -27 -7.664 -22.25 1 29.7 279 PRO A CA 1
ATOM 2199 C C . PRO A 1 279 ? -26.422 -6.383 -22.844 1 29.7 279 PRO A C 1
ATOM 2201 O O . PRO A 1 279 ? -25.828 -5.582 -22.125 1 29.7 279 PRO A O 1
ATOM 2204 N N . LEU A 1 280 ? -25.984 -6.379 -24.078 1 28.91 280 LEU A N 1
ATOM 2205 C CA . LEU A 1 280 ? -25.75 -5.164 -24.859 1 28.91 280 LEU A CA 1
ATOM 2206 C C . LEU A 1 280 ? -26.812 -4.109 -24.531 1 28.91 280 LEU A C 1
ATOM 2208 O O . LEU A 1 280 ? -27.953 -4.211 -24.984 1 28.91 280 LEU A O 1
ATOM 2212 N N . SER A 1 281 ? -27.078 -3.824 -23.297 1 28.41 281 SER A N 1
ATOM 2213 C CA . SER A 1 281 ? -27.984 -2.68 -23.219 1 28.41 281 SER A CA 1
ATOM 2214 C C . SER A 1 281 ? -27.75 -1.709 -24.375 1 28.41 281 SER A C 1
ATOM 2216 O O . SER A 1 281 ? -26.641 -1.656 -24.938 1 28.41 281 SER A O 1
ATOM 2218 N N . SER A 1 282 ? -28.797 -1.209 -25 1 27.69 282 SER A N 1
ATOM 2219 C CA . SER A 1 282 ? -28.891 -0.351 -26.172 1 27.69 282 SER A CA 1
ATOM 2220 C C . SER A 1 282 ? -27.75 0.666 -26.203 1 27.69 282 SER A C 1
ATOM 2222 O O . SER A 1 282 ? -27.281 1.114 -25.156 1 27.69 282 SER A O 1
ATOM 2224 N N . PRO A 1 283 ? -27.016 0.684 -27.359 1 27.22 283 PRO A N 1
ATOM 2225 C CA . PRO A 1 283 ? -25.906 1.614 -27.625 1 27.22 283 PRO A CA 1
ATOM 2226 C C . PRO A 1 283 ? -26.156 3.004 -27.047 1 27.22 283 PRO A C 1
ATOM 2228 O O . PRO A 1 283 ? -27.172 3.629 -27.344 1 27.22 283 PRO A O 1
ATOM 2231 N N . SER A 1 284 ? -26.109 3.162 -25.812 1 27.38 284 SER A N 1
ATOM 2232 C CA . SER A 1 284 ? -26.25 4.609 -25.672 1 27.38 284 SER A CA 1
ATOM 2233 C C . SER A 1 284 ? -25.547 5.34 -26.828 1 27.38 284 SER A C 1
ATOM 2235 O O . SER A 1 284 ? -24.625 4.812 -27.438 1 27.38 284 SER A O 1
ATOM 2237 N N . PRO A 1 285 ? -26.016 6.414 -27.422 1 25.7 285 PRO A N 1
ATOM 2238 C CA . PRO A 1 285 ? -25.438 6.961 -28.641 1 25.7 285 PRO A CA 1
ATOM 2239 C C . PRO A 1 285 ? -23.906 6.918 -28.656 1 25.7 285 PRO A C 1
ATOM 2241 O O . PRO A 1 285 ? -23.281 7.043 -27.594 1 25.7 285 PRO A O 1
ATOM 2244 N N . LYS A 1 286 ? -23.25 6.023 -29.469 1 26.52 286 LYS A N 1
ATOM 2245 C CA . LYS A 1 286 ? -21.891 5.832 -29.969 1 26.52 286 LYS A CA 1
ATOM 2246 C C . LYS A 1 286 ? -21.125 7.145 -29.984 1 26.52 286 LYS A C 1
ATOM 2248 O O . LYS A 1 286 ? -21.359 8.008 -30.828 1 26.52 286 LYS A O 1
ATOM 2253 N N . THR A 1 287 ? -20.922 7.738 -28.859 1 25.33 287 THR A N 1
ATOM 2254 C CA . THR A 1 287 ? -20.141 8.953 -29.062 1 25.33 287 THR A CA 1
ATOM 2255 C C . THR A 1 287 ? -18.828 8.648 -29.766 1 25.33 287 THR A C 1
ATOM 2257 O O . THR A 1 287 ? -18.141 7.691 -29.406 1 25.33 287 THR A O 1
ATOM 2260 N N . TYR A 1 288 ? -18.656 8.977 -31.062 1 25.98 288 TYR A N 1
ATOM 2261 C CA . TYR A 1 288 ? -17.688 9.016 -32.156 1 25.98 288 TYR A CA 1
ATOM 2262 C C . TYR A 1 288 ? -16.266 9.25 -31.625 1 25.98 288 TYR A C 1
ATOM 2264 O O . TYR A 1 288 ? -15.336 9.43 -32.406 1 25.98 288 TYR A O 1
ATOM 2272 N N . PHE A 1 289 ? -16.109 9.352 -30.344 1 25.14 289 PHE A N 1
ATOM 2273 C CA . PHE A 1 289 ? -14.797 9.906 -30.016 1 25.14 289 PHE A CA 1
ATOM 2274 C C . PHE A 1 289 ? -13.711 8.836 -30.141 1 25.14 289 PHE A C 1
ATOM 2276 O O . PHE A 1 289 ? -12.539 9.156 -30.312 1 25.14 289 PHE A O 1
ATOM 2283 N N . ASN A 1 290 ? -14.086 7.625 -29.984 1 26.94 290 ASN A N 1
ATOM 2284 C CA . ASN A 1 290 ? -13.008 6.652 -29.859 1 26.94 290 ASN A CA 1
ATOM 2285 C C . ASN A 1 290 ? -12.391 6.332 -31.219 1 26.94 290 ASN A C 1
ATOM 2287 O O . ASN A 1 290 ? -11.312 5.73 -31.297 1 26.94 290 ASN A O 1
ATOM 2291 N N . MET A 1 291 ? -13.266 6.254 -32.219 1 27.17 291 MET A N 1
ATOM 2292 C CA . MET A 1 291 ? -12.711 5.781 -33.5 1 27.17 291 MET A CA 1
ATOM 2293 C C . MET A 1 291 ? -11.625 6.723 -34 1 27.17 291 MET A C 1
ATOM 2295 O O . MET A 1 291 ? -10.789 6.328 -34.812 1 27.17 291 MET A O 1
ATOM 2299 N N . LEU A 1 292 ? -11.758 7.965 -33.594 1 26.89 292 LEU A N 1
ATOM 2300 C CA . LEU A 1 292 ? -10.859 8.906 -34.281 1 26.89 292 LEU A CA 1
ATOM 2301 C C . LEU A 1 292 ? -9.43 8.758 -33.75 1 26.89 292 LEU A C 1
ATOM 2303 O O . LEU A 1 292 ? -8.477 8.914 -34.531 1 26.89 292 LEU A O 1
ATOM 2307 N N . ILE A 1 293 ? -9.336 8.219 -32.594 1 28.02 293 ILE A N 1
ATOM 2308 C CA . ILE A 1 293 ? -7.953 8.312 -32.156 1 28.02 293 ILE A CA 1
ATOM 2309 C C . ILE A 1 293 ? -7.141 7.164 -32.75 1 28.02 293 ILE A C 1
ATOM 2311 O O . ILE A 1 293 ? -5.973 7.34 -33.094 1 28.02 293 ILE A O 1
ATOM 2315 N N . VAL A 1 294 ? -7.777 6.004 -32.969 1 28.72 294 VAL A N 1
ATOM 2316 C CA . VAL A 1 294 ? -6.992 4.938 -33.594 1 28.72 294 VAL A CA 1
ATOM 2317 C C . VAL A 1 294 ? -6.648 5.309 -35.031 1 28.72 294 VAL A C 1
ATOM 2319 O O . VAL A 1 294 ? -5.562 4.996 -35.5 1 28.72 294 VAL A O 1
ATOM 2322 N N . PHE A 1 295 ? -7.637 5.902 -35.719 1 29.08 295 PHE A N 1
ATOM 2323 C CA . PHE A 1 295 ? -7.355 6.266 -37.125 1 29.08 295 PHE A CA 1
ATOM 2324 C C . PHE A 1 295 ? -6.234 7.293 -37.188 1 29.08 295 PHE A C 1
ATOM 2326 O O . PHE A 1 295 ? -5.402 7.25 -38.094 1 29.08 295 PHE A O 1
ATOM 2333 N N . LEU A 1 296 ? -6.227 8.148 -36.219 1 29.55 296 LEU A N 1
ATOM 2334 C CA . LEU A 1 296 ? -5.199 9.172 -36.344 1 29.55 296 LEU A CA 1
ATOM 2335 C C . LEU A 1 296 ? -3.811 8.578 -36.125 1 29.55 296 LEU A C 1
ATOM 2337 O O . LEU A 1 296 ? -2.838 9.031 -36.75 1 29.55 296 LEU A O 1
ATOM 2341 N N . LEU A 1 297 ? -3.811 7.566 -35.406 1 30.08 297 LEU A N 1
ATOM 2342 C CA . LEU A 1 297 ? -2.479 6.984 -35.281 1 30.08 297 LEU A CA 1
ATOM 2343 C C . LEU A 1 297 ? -2.104 6.223 -36.531 1 30.08 297 LEU A C 1
ATOM 2345 O O . LEU A 1 297 ? -0.926 6.148 -36.906 1 30.08 297 LEU A O 1
ATOM 2349 N N . LEU A 1 298 ? -3.131 5.641 -37.188 1 29.84 298 LEU A N 1
ATOM 2350 C CA . LEU A 1 298 ? -2.775 4.977 -38.438 1 29.84 298 LEU A CA 1
ATOM 2351 C C . LEU A 1 298 ? -2.408 5.996 -39.5 1 29.84 298 LEU A C 1
ATOM 2353 O O . LEU A 1 298 ? -1.561 5.73 -40.344 1 29.84 298 LEU A O 1
ATOM 2357 N N . VAL A 1 299 ? -3.182 7.074 -39.469 1 30.83 299 VAL A N 1
ATOM 2358 C CA . VAL A 1 299 ? -2.883 7.996 -40.562 1 30.83 299 VAL A CA 1
ATOM 2359 C C . VAL A 1 299 ? -1.487 8.586 -40.375 1 30.83 299 VAL A C 1
ATOM 2361 O O . VAL A 1 299 ? -0.791 8.875 -41.344 1 30.83 299 VAL A O 1
ATOM 2364 N N . ARG A 1 300 ? -1.125 8.734 -39.156 1 30.78 300 ARG A N 1
ATOM 2365 C CA . ARG A 1 300 ? 0.191 9.359 -39.094 1 30.78 300 ARG A CA 1
ATOM 2366 C C . ARG A 1 300 ? 1.28 8.406 -39.562 1 30.78 300 ARG A C 1
ATOM 2368 O O . ARG A 1 300 ? 2.385 8.844 -39.906 1 30.78 300 ARG A O 1
ATOM 2375 N N . HIS A 1 301 ? 1.049 7.199 -39.438 1 30.03 301 HIS A N 1
ATOM 2376 C CA . HIS A 1 301 ? 2.051 6.301 -40 1 30.03 301 HIS A CA 1
ATOM 2377 C C . HIS A 1 301 ? 2.197 6.512 -41.531 1 30.03 301 HIS A C 1
ATOM 2379 O O . HIS A 1 301 ? 3.303 6.43 -42.062 1 30.03 301 HIS A O 1
ATOM 2385 N N . CYS A 1 302 ? 1.059 6.766 -42.125 1 29.56 302 CYS A N 1
ATOM 2386 C CA . CYS A 1 302 ? 1.254 6.867 -43.562 1 29.56 302 CYS A CA 1
ATOM 2387 C C . CYS A 1 302 ? 2.031 8.125 -43.938 1 29.56 302 CYS A C 1
ATOM 2389 O O . CYS A 1 302 ? 2.734 8.164 -44.938 1 29.56 302 CYS A O 1
ATOM 2391 N N . LEU A 1 303 ? 1.766 9.195 -43.156 1 30.41 303 LEU A N 1
ATOM 2392 C CA . LEU A 1 303 ? 2.402 10.398 -43.688 1 30.41 303 LEU A CA 1
ATOM 2393 C C . LEU A 1 303 ? 3.898 10.391 -43.406 1 30.41 303 LEU A C 1
ATOM 2395 O O . LEU A 1 303 ? 4.688 10.914 -44.219 1 30.41 303 LEU A O 1
ATOM 2399 N N . LEU A 1 304 ? 4.27 9.898 -42.312 1 31.12 304 LEU A N 1
ATOM 2400 C CA . LEU A 1 304 ? 5.695 10.078 -42.062 1 31.12 304 LEU A CA 1
ATOM 2401 C C . LEU A 1 304 ? 6.52 9.164 -42.969 1 31.12 304 LEU A C 1
ATOM 2403 O O . LEU A 1 304 ? 7.738 9.312 -43.062 1 31.12 304 LEU A O 1
ATOM 2407 N N . PHE A 1 305 ? 5.879 8.133 -43.531 1 29.78 305 PHE A N 1
ATOM 2408 C CA . PHE A 1 305 ? 6.688 7.336 -44.438 1 29.78 305 PHE A CA 1
ATOM 2409 C C . PHE A 1 305 ? 7.082 8.156 -45.656 1 29.78 305 PHE A C 1
ATOM 2411 O O . PHE A 1 305 ? 8.031 7.809 -46.375 1 29.78 305 PHE A O 1
ATOM 2418 N N . GLN A 1 306 ? 6.23 9.078 -46.094 1 27.7 306 GLN A N 1
ATOM 2419 C CA . GLN A 1 306 ? 6.555 9.641 -47.406 1 27.7 306 GLN A CA 1
ATOM 2420 C C . GLN A 1 306 ? 7.797 10.523 -47.344 1 27.7 306 GLN A C 1
ATOM 2422 O O . GLN A 1 306 ? 8.477 10.734 -48.344 1 27.7 306 GLN A O 1
ATOM 2427 N N . MET A 1 307 ? 8.023 11.164 -46.281 1 29.5 307 MET A N 1
ATOM 2428 C CA . MET A 1 307 ? 9 12.219 -46.5 1 29.5 307 MET A CA 1
ATOM 2429 C C . MET A 1 307 ? 10.406 11.648 -46.625 1 29.5 307 MET A C 1
ATOM 2431 O O . MET A 1 307 ? 11.32 12.336 -47.062 1 29.5 307 MET A O 1
ATOM 2435 N N . ASN A 1 308 ? 10.688 10.547 -46.094 1 30.83 308 ASN A N 1
ATOM 2436 C CA . ASN A 1 308 ? 12.117 10.258 -46.156 1 30.83 308 ASN A CA 1
ATOM 2437 C C . ASN A 1 308 ? 12.5 9.75 -47.562 1 30.83 308 ASN A C 1
ATOM 2439 O O . ASN A 1 308 ? 13.602 9.219 -47.75 1 30.83 308 ASN A O 1
ATOM 2443 N N . GLY A 1 309 ? 11.531 9.641 -48.531 1 27.47 309 GLY A N 1
ATOM 2444 C CA . GLY A 1 309 ? 12.031 9.133 -49.781 1 27.47 309 GLY A CA 1
ATOM 2445 C C . GLY A 1 309 ? 12.953 10.109 -50.5 1 27.47 309 GLY A C 1
ATOM 2446 O O . GLY A 1 309 ? 13.375 9.859 -51.625 1 27.47 309 GLY A O 1
ATOM 2447 N N . VAL A 1 310 ? 13 11.406 -50.156 1 30.39 310 VAL A N 1
ATOM 2448 C CA . VAL A 1 310 ? 13.609 12.266 -51.156 1 30.39 310 VAL A CA 1
ATOM 2449 C C . VAL A 1 310 ? 15.102 11.969 -51.281 1 30.39 310 VAL A C 1
ATOM 2451 O O . VAL A 1 310 ? 15.672 12 -52.375 1 30.39 310 VAL A O 1
ATOM 2454 N N . ASN A 1 311 ? 15.836 11.992 -50.219 1 26.56 311 ASN A N 1
ATOM 2455 C CA . ASN A 1 311 ? 17.203 12.359 -50.562 1 26.56 311 ASN A CA 1
ATOM 2456 C C . ASN A 1 311 ? 17.984 11.18 -51.125 1 26.56 311 ASN A C 1
ATOM 2458 O O . ASN A 1 311 ? 19.203 11.133 -51.062 1 26.56 311 ASN A O 1
ATOM 2462 N N . LYS A 1 312 ? 17.281 10.117 -51.469 1 23.45 312 LYS A N 1
ATOM 2463 C CA . LYS A 1 312 ? 18.203 9.148 -52.031 1 23.45 312 LYS A CA 1
ATOM 2464 C C . LYS A 1 312 ? 18.75 9.633 -53.375 1 23.45 312 LYS A C 1
ATOM 2466 O O . LYS A 1 312 ? 19.562 8.945 -54 1 23.45 312 LYS A O 1
ATOM 2471 N N . LYS A 1 313 ? 18.438 10.977 -53.906 1 23.11 313 LYS A N 1
ATOM 2472 C CA . LYS A 1 313 ? 19.375 11.164 -55.031 1 23.11 313 LYS A CA 1
ATOM 2473 C C . LYS A 1 313 ? 20.734 11.656 -54.531 1 23.11 313 LYS A C 1
ATOM 2475 O O . LYS A 1 313 ? 20.797 12.531 -53.688 1 23.11 313 LYS A O 1
ATOM 2480 N N . MET B 1 1 ? -25.906 12.234 -14.305 1 58.88 1 MET B N 1
ATOM 2481 C CA . MET B 1 1 ? -24.688 12.734 -13.672 1 58.88 1 MET B CA 1
ATOM 2482 C C . MET B 1 1 ? -24.047 13.82 -14.523 1 58.88 1 MET B C 1
ATOM 2484 O O . MET B 1 1 ? -24 13.719 -15.75 1 58.88 1 MET B O 1
ATOM 2488 N N . ASN B 1 2 ? -23.891 15.062 -14.023 1 81.19 2 ASN B N 1
ATOM 2489 C CA . ASN B 1 2 ? -23.438 16.172 -14.859 1 81.19 2 ASN B CA 1
ATOM 2490 C C . ASN B 1 2 ? -21.906 16.234 -14.93 1 81.19 2 ASN B C 1
ATOM 2492 O O . ASN B 1 2 ? -21.328 17.312 -15.031 1 81.19 2 ASN B O 1
ATOM 2496 N N . TRP B 1 3 ? -21.312 15.008 -14.719 1 91.06 3 TRP B N 1
ATOM 2497 C CA . TRP B 1 3 ? -19.859 14.977 -14.844 1 91.06 3 TRP B CA 1
ATOM 2498 C C . TRP B 1 3 ? -19.406 13.703 -15.555 1 91.06 3 TRP B C 1
ATOM 2500 O O . TRP B 1 3 ? -20.172 12.75 -15.695 1 91.06 3 TRP B O 1
ATOM 2510 N N . VAL B 1 4 ? -18.203 13.828 -16.156 1 91.31 4 VAL B N 1
ATOM 2511 C CA . VAL B 1 4 ? -17.656 12.695 -16.906 1 91.31 4 VAL B CA 1
ATOM 2512 C C . VAL B 1 4 ? -16.422 12.156 -16.172 1 91.31 4 VAL B C 1
ATOM 2514 O O . VAL B 1 4 ? -15.516 12.906 -15.828 1 91.31 4 VAL B O 1
ATOM 2517 N N . ARG B 1 5 ? -16.422 10.805 -15.938 1 89.94 5 ARG B N 1
ATOM 2518 C CA . ARG B 1 5 ? -15.297 10.141 -15.281 1 89.94 5 ARG B CA 1
ATOM 2519 C C . ARG B 1 5 ? -14.133 9.961 -16.25 1 89.94 5 ARG B C 1
ATOM 2521 O O . ARG B 1 5 ? -14.32 9.445 -17.359 1 89.94 5 ARG B O 1
ATOM 2528 N N . GLY B 1 6 ? -12.992 10.469 -15.836 1 86.94 6 GLY B N 1
ATOM 2529 C CA . GLY B 1 6 ? -11.789 10.312 -16.625 1 86.94 6 GLY B CA 1
ATOM 2530 C C . GLY B 1 6 ? -10.93 9.141 -16.172 1 86.94 6 GLY B C 1
ATOM 2531 O O . GLY B 1 6 ? -11.461 8.117 -15.727 1 86.94 6 GLY B O 1
ATOM 2532 N N . HIS B 1 7 ? -9.664 9.219 -16.422 1 80.62 7 HIS B N 1
ATOM 2533 C CA . HIS B 1 7 ? -8.75 8.133 -16.094 1 80.62 7 HIS B CA 1
ATOM 2534 C C . HIS B 1 7 ? -8.516 8.055 -14.594 1 80.62 7 HIS B C 1
ATOM 2536 O O . HIS B 1 7 ? -8.719 9.031 -13.875 1 80.62 7 HIS B O 1
ATOM 2542 N N . SER B 1 8 ? -8.078 6.922 -14.164 1 81.5 8 SER B N 1
ATOM 2543 C CA . SER B 1 8 ? -7.777 6.691 -12.758 1 81.5 8 SER B CA 1
ATOM 2544 C C . SER B 1 8 ? -6.496 7.406 -12.344 1 81.5 8 SER B C 1
ATOM 2546 O O . SER B 1 8 ? -5.508 7.398 -13.078 1 81.5 8 SER B O 1
ATOM 2548 N N . LEU B 1 9 ? -6.551 8.07 -11.219 1 81.19 9 LEU B N 1
ATOM 2549 C CA . LEU B 1 9 ? -5.395 8.758 -10.656 1 81.19 9 LEU B CA 1
ATOM 2550 C C . LEU B 1 9 ? -4.707 7.895 -9.602 1 81.19 9 LEU B C 1
ATOM 2552 O O . LEU B 1 9 ? -3.559 8.148 -9.242 1 81.19 9 LEU B O 1
ATOM 2556 N N . GLY B 1 10 ? -5.398 6.965 -9.078 1 74 10 GLY B N 1
ATOM 2557 C CA . GLY B 1 10 ? -4.891 6.082 -8.039 1 74 10 GLY B CA 1
ATOM 2558 C C . GLY B 1 10 ? -5.988 5.328 -7.309 1 74 10 GLY B C 1
ATOM 2559 O O . GLY B 1 10 ? -7.172 5.641 -7.465 1 74 10 GLY B O 1
ATOM 2560 N N . SER B 1 11 ? -5.5 4.254 -6.594 1 70.44 11 SER B N 1
ATOM 2561 C CA . SER B 1 11 ? -6.457 3.467 -5.824 1 70.44 11 SER B CA 1
ATOM 2562 C C . SER B 1 11 ? -5.957 3.219 -4.406 1 70.44 11 SER B C 1
ATOM 2564 O O . SER B 1 11 ? -4.766 2.975 -4.191 1 70.44 11 SER B O 1
ATOM 2566 N N . GLY B 1 12 ? -6.828 3.492 -3.484 1 65.31 12 GLY B N 1
ATOM 2567 C CA . GLY B 1 12 ? -6.555 3.104 -2.109 1 65.31 12 GLY B CA 1
ATOM 2568 C C . GLY B 1 12 ? -7.418 1.948 -1.635 1 65.31 12 GLY B C 1
ATOM 2569 O O . GLY B 1 12 ? -8.156 1.354 -2.422 1 65.31 12 GLY B O 1
ATOM 2570 N N . SER B 1 13 ? -7.238 1.519 -0.375 1 61.19 13 SER B N 1
ATOM 2571 C CA . SER B 1 13 ? -7.945 0.385 0.212 1 61.19 13 SER B CA 1
ATOM 2572 C C . SER B 1 13 ? -9.453 0.601 0.182 1 61.19 13 SER B C 1
ATOM 2574 O O . SER B 1 13 ? -10.227 -0.36 0.113 1 61.19 13 SER B O 1
ATOM 2576 N N . PHE B 1 14 ? -9.805 1.905 0.05 1 64.88 14 PHE B N 1
ATOM 2577 C CA . PHE B 1 14 ? -11.227 2.104 0.324 1 64.88 14 PHE B CA 1
ATOM 2578 C C . PHE B 1 14 ? -11.922 2.75 -0.867 1 64.88 14 PHE B C 1
ATOM 2580 O O . PHE B 1 14 ? -13.148 2.746 -0.951 1 64.88 14 PHE B O 1
ATOM 2587 N N . ALA B 1 15 ? -11.125 3.332 -1.693 1 78.94 15 ALA B N 1
ATOM 2588 C CA . ALA B 1 15 ? -11.75 4.043 -2.809 1 78.94 15 ALA B CA 1
ATOM 2589 C C . ALA B 1 15 ? -10.766 4.223 -3.961 1 78.94 15 ALA B C 1
ATOM 2591 O O . ALA B 1 15 ? -9.547 4.121 -3.77 1 78.94 15 ALA B O 1
ATOM 2592 N N . THR B 1 16 ? -11.344 4.426 -5.074 1 83.25 16 THR B N 1
ATOM 2593 C CA . THR B 1 16 ? -10.547 4.758 -6.254 1 83.25 16 THR B CA 1
ATOM 2594 C C . THR B 1 16 ? -10.727 6.227 -6.625 1 83.25 16 THR B C 1
ATOM 2596 O O . THR B 1 16 ? -11.812 6.781 -6.484 1 83.25 16 THR B O 1
ATOM 2599 N N . VAL B 1 17 ? -9.664 6.805 -7.055 1 90.94 17 VAL B N 1
ATOM 2600 C CA . VAL B 1 17 ? -9.688 8.219 -7.414 1 90.94 17 VAL B CA 1
ATOM 2601 C C . VAL B 1 17 ? -9.586 8.375 -8.93 1 90.94 17 VAL B C 1
ATOM 2603 O O . VAL B 1 17 ? -8.727 7.754 -9.562 1 90.94 17 VAL B O 1
ATOM 2606 N N . TYR B 1 18 ? -10.508 9.227 -9.492 1 90 18 TYR B N 1
ATOM 2607 C CA . TYR B 1 18 ? -10.523 9.508 -10.93 1 90 18 TYR B CA 1
ATOM 2608 C C . TYR B 1 18 ? -10.5 11.016 -11.18 1 90 18 TYR B C 1
ATOM 2610 O O . TYR B 1 18 ? -10.828 11.805 -10.297 1 90 18 TYR B O 1
ATOM 2618 N N . LEU B 1 19 ? -10.023 11.266 -12.367 1 92.06 19 LEU B N 1
ATOM 2619 C CA . LEU B 1 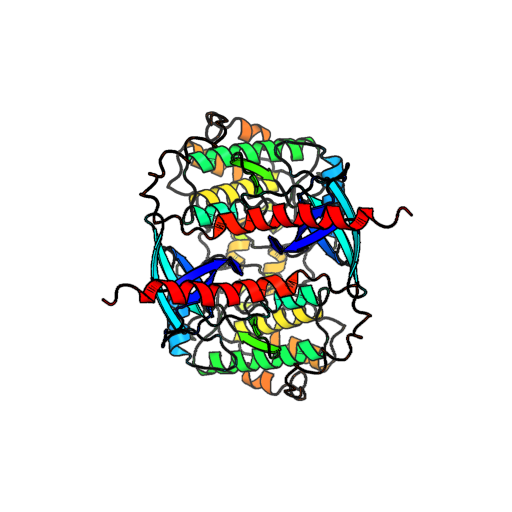19 ? -10.312 12.609 -12.852 1 92.06 19 LEU B CA 1
ATOM 2620 C C . LEU B 1 19 ? -11.797 12.766 -13.18 1 92.06 19 LEU B C 1
ATOM 2622 O O . LEU B 1 19 ? -12.43 11.836 -13.688 1 92.06 19 LEU B O 1
ATOM 2626 N N . ALA B 1 20 ? -12.359 13.93 -12.875 1 94.25 20 ALA B N 1
ATOM 2627 C CA . ALA B 1 20 ? -13.75 14.234 -13.219 1 94.25 20 ALA B CA 1
ATOM 2628 C C . ALA B 1 20 ? -13.852 15.57 -13.953 1 94.25 20 ALA B C 1
ATOM 2630 O O . ALA B 1 20 ? -13.352 16.594 -13.477 1 94.25 20 ALA B O 1
ATOM 2631 N N . LYS B 1 21 ? -14.477 15.531 -15.016 1 94.25 21 LYS B N 1
ATOM 2632 C CA . LYS B 1 21 ? -14.719 16.734 -15.789 1 94.25 21 LYS B CA 1
ATOM 2633 C C . LYS B 1 21 ? -16.156 17.219 -15.641 1 94.25 21 LYS B C 1
ATOM 2635 O O . LYS B 1 21 ? -17.094 16.438 -15.797 1 94.25 21 LYS B O 1
ATOM 2640 N N . HIS B 1 22 ? -16.25 18.484 -15.328 1 92.5 22 HIS B N 1
ATOM 2641 C CA . HIS B 1 22 ? -17.562 19.094 -15.156 1 92.5 22 HIS B CA 1
ATOM 2642 C C . HIS B 1 22 ? -17.891 20.047 -16.312 1 92.5 22 HIS B C 1
ATOM 2644 O O . HIS B 1 22 ? -16.984 20.547 -16.969 1 92.5 22 HIS B O 1
ATOM 2650 N N . PRO B 1 23 ? -19.203 20.234 -16.516 1 89.06 23 PRO B N 1
ATOM 2651 C CA . PRO B 1 23 ? -19.594 21.188 -17.562 1 89.06 23 PRO B CA 1
ATOM 2652 C C . PRO B 1 23 ? -19.109 22.594 -17.281 1 89.06 23 PRO B C 1
ATOM 2654 O O . PRO B 1 23 ? -18.922 22.969 -16.125 1 89.06 23 PRO B O 1
ATOM 2657 N N . GLU B 1 24 ? -18.938 23.328 -18.297 1 83 24 GLU B N 1
ATOM 2658 C CA . GLU B 1 24 ? -18.406 24.672 -18.203 1 83 24 GLU B CA 1
ATOM 2659 C C . GLU B 1 24 ? -19.328 25.578 -17.375 1 83 24 GLU B C 1
ATOM 2661 O O . GLU B 1 24 ? -18.859 26.516 -16.719 1 83 24 GLU B O 1
ATOM 2666 N N . ASP B 1 25 ? -20.516 25.328 -17.422 1 76.56 25 ASP B N 1
ATOM 2667 C CA . ASP B 1 25 ? -21.469 26.219 -16.766 1 76.56 25 ASP B CA 1
ATOM 2668 C C . ASP B 1 25 ? -21.734 25.781 -15.328 1 76.56 25 ASP B C 1
ATOM 2670 O O . ASP B 1 25 ? -22.641 26.297 -14.68 1 76.56 25 ASP B O 1
ATOM 2674 N N . SER B 1 26 ? -20.859 24.891 -14.969 1 79.81 26 SER B N 1
ATOM 2675 C CA . SER B 1 26 ? -21.047 24.453 -13.594 1 79.81 26 SER B CA 1
ATOM 2676 C C . SER B 1 26 ? -20.688 25.562 -12.602 1 79.81 26 SER B C 1
ATOM 2678 O O . SER B 1 26 ? -19.656 26.203 -12.734 1 79.81 26 SER B O 1
ATOM 2680 N N . VAL B 1 27 ? -21.531 25.891 -11.672 1 77.62 27 VAL B N 1
ATOM 2681 C CA . VAL B 1 27 ? -21.328 26.953 -10.688 1 77.62 27 VAL B CA 1
ATOM 2682 C C . VAL B 1 27 ? -20.672 26.375 -9.43 1 77.62 27 VAL B C 1
ATOM 2684 O O . VAL B 1 27 ? -19.859 27.031 -8.789 1 77.62 27 VAL B O 1
ATOM 2687 N N . THR B 1 28 ? -20.906 25.156 -9.148 1 78.75 28 THR B N 1
ATOM 2688 C CA . THR B 1 28 ? -20.516 24.531 -7.898 1 78.75 28 THR B CA 1
ATOM 2689 C C . THR B 1 28 ? -19.125 23.891 -8.023 1 78.75 28 THR B C 1
ATOM 2691 O O . THR B 1 28 ? -18.359 23.875 -7.066 1 78.75 28 THR B O 1
ATOM 2694 N N . PHE B 1 29 ? -18.891 23.422 -9.234 1 87.06 29 PHE B N 1
ATOM 2695 C CA . PHE B 1 29 ? -17.656 22.656 -9.414 1 87.06 29 PHE B CA 1
ATOM 2696 C C . PHE B 1 29 ? -16.734 23.344 -10.422 1 87.06 29 PHE B C 1
ATOM 2698 O O . PHE B 1 29 ? -17.203 23.859 -11.43 1 87.06 29 PHE B O 1
ATOM 2705 N N . PRO B 1 30 ? -15.469 23.344 -10.086 1 89.75 30 PRO B N 1
ATOM 2706 C CA . PRO B 1 30 ? -14.531 23.672 -11.164 1 89.75 30 PRO B CA 1
ATOM 2707 C C . PRO B 1 30 ? -14.609 22.703 -12.336 1 89.75 30 PRO B C 1
ATOM 2709 O O . PRO B 1 30 ? -15.219 21.625 -12.219 1 89.75 30 PRO B O 1
ATOM 2712 N N . GLN B 1 31 ? -13.992 23.125 -13.398 1 88.94 31 GLN B N 1
ATOM 2713 C CA . GLN B 1 31 ? -14.07 22.328 -14.617 1 88.94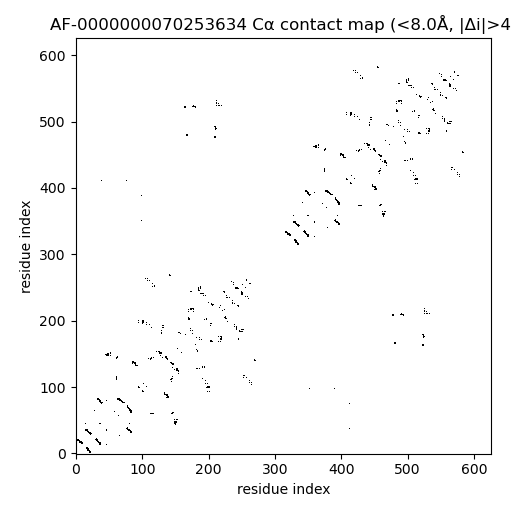 31 GLN B CA 1
ATOM 2714 C C . GLN B 1 31 ? -13.461 20.953 -14.414 1 88.94 31 GLN B C 1
ATOM 2716 O O . GLN B 1 31 ? -13.922 19.969 -14.992 1 88.94 31 GLN B O 1
ATOM 2721 N N . LEU B 1 32 ? -12.391 20.953 -13.617 1 92.88 32 LEU B N 1
ATOM 2722 C CA . LEU B 1 32 ? -11.68 19.703 -13.367 1 92.88 32 LEU B CA 1
ATOM 2723 C C . LEU B 1 32 ? -11.562 19.438 -11.875 1 92.88 32 LEU B C 1
ATOM 2725 O O . LEU B 1 32 ? -11.133 20.312 -11.109 1 92.88 32 LEU B O 1
ATOM 2729 N N . THR B 1 33 ? -12.062 18.219 -11.508 1 95.38 33 THR B N 1
ATOM 2730 C CA . THR B 1 33 ? -11.922 17.781 -10.117 1 95.38 33 THR B CA 1
ATOM 2731 C C . THR B 1 33 ? -11.375 16.359 -10.055 1 9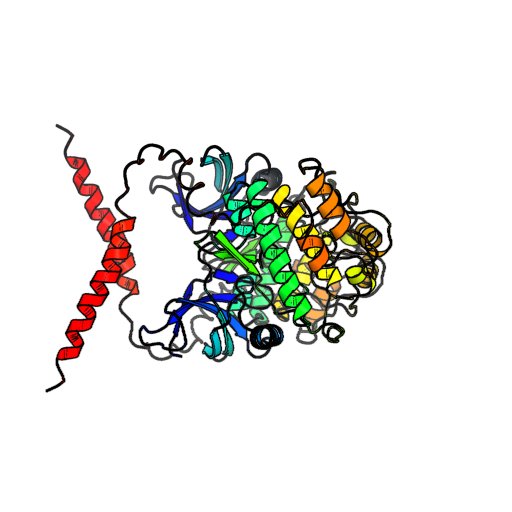5.38 33 THR B C 1
ATOM 2733 O O . THR B 1 33 ? -11.25 15.688 -11.078 1 95.38 33 THR B O 1
ATOM 2736 N N . ALA B 1 34 ? -10.898 15.961 -8.906 1 95.75 34 ALA B N 1
ATOM 2737 C CA . ALA B 1 34 ? -10.68 14.547 -8.594 1 95.75 34 ALA B CA 1
ATOM 2738 C C . ALA B 1 34 ? -11.906 13.945 -7.914 1 95.75 34 ALA B C 1
ATOM 2740 O O . ALA B 1 34 ? -12.453 14.523 -6.973 1 95.75 34 ALA B O 1
ATOM 2741 N N . VAL B 1 35 ? -12.32 12.852 -8.43 1 95.31 35 VAL B N 1
ATOM 2742 C CA . VAL B 1 35 ? -13.484 12.211 -7.824 1 95.31 35 VAL B CA 1
ATOM 2743 C C . VAL B 1 35 ? -13.062 10.898 -7.168 1 95.31 35 VAL B C 1
ATOM 2745 O O . VAL B 1 35 ? -12.422 10.055 -7.805 1 95.31 35 VAL B O 1
ATOM 2748 N N . LYS B 1 36 ? -13.32 10.805 -5.879 1 94.56 36 LYS B N 1
ATOM 2749 C CA . LYS B 1 36 ? -13.164 9.555 -5.141 1 94.56 36 LYS B CA 1
ATOM 2750 C C . LYS B 1 36 ? -14.469 8.766 -5.098 1 94.56 36 LYS B C 1
ATOM 2752 O O . LYS B 1 36 ? -15.508 9.297 -4.703 1 94.56 36 LYS B O 1
ATOM 2757 N N . SER B 1 37 ? -14.344 7.484 -5.516 1 91.62 37 SER B N 1
ATOM 2758 C CA . SER B 1 37 ? -15.562 6.691 -5.633 1 91.62 37 SER B CA 1
ATOM 2759 C C . SER B 1 37 ? -15.438 5.367 -4.887 1 91.62 37 SER B C 1
ATOM 2761 O O . SER B 1 37 ? -14.375 4.73 -4.91 1 91.62 37 SER B O 1
ATOM 2763 N N . SER B 1 38 ? -16.516 5 -4.219 1 88.38 38 SER B N 1
ATOM 2764 C CA . SER B 1 38 ? -16.625 3.695 -3.574 1 88.38 38 SER B CA 1
ATOM 2765 C C . SER B 1 38 ? -18.047 3.145 -3.705 1 88.38 38 SER B C 1
ATOM 2767 O O . SER B 1 38 ? -19 3.906 -3.822 1 88.38 38 SER B O 1
ATOM 2769 N N . ASN B 1 39 ? -18.078 1.807 -3.717 1 85.5 39 ASN B N 1
ATOM 2770 C CA . ASN B 1 39 ? -19.406 1.212 -3.627 1 85.5 39 ASN B CA 1
ATOM 2771 C C . ASN B 1 39 ? -20.172 1.726 -2.408 1 85.5 39 ASN B C 1
ATOM 2773 O O . ASN B 1 39 ? -19.609 1.855 -1.323 1 85.5 39 ASN B O 1
ATOM 2777 N N . LEU B 1 40 ? -21.422 1.92 -2.623 1 87.62 40 LEU B N 1
ATOM 2778 C CA . LEU B 1 40 ? -22.234 2.537 -1.582 1 87.62 40 LEU B CA 1
ATOM 2779 C C . LEU B 1 40 ? -22.203 1.71 -0.302 1 87.62 40 LEU B C 1
ATOM 2781 O O . LEU B 1 40 ? -22.156 2.262 0.799 1 87.62 40 LEU B O 1
ATOM 2785 N N . HIS B 1 41 ? -22.172 0.405 -0.439 1 82.5 41 HIS B N 1
ATOM 2786 C CA . HIS B 1 41 ? -22.219 -0.495 0.708 1 82.5 41 HIS B CA 1
ATOM 2787 C C . HIS B 1 41 ? -20.922 -0.419 1.516 1 82.5 41 HIS B C 1
ATOM 2789 O O . HIS B 1 41 ? -20.922 -0.681 2.721 1 82.5 41 HIS B O 1
ATOM 2795 N N . ASP B 1 42 ? -19.859 -0.008 0.89 1 80.88 42 ASP B N 1
ATOM 2796 C CA . ASP B 1 42 ? -18.547 0.065 1.536 1 80.88 42 ASP B CA 1
ATOM 2797 C C . ASP B 1 42 ? -18.047 1.505 1.591 1 80.88 42 ASP B C 1
ATOM 2799 O O . ASP B 1 42 ? -16.844 1.748 1.517 1 80.88 42 ASP B O 1
ATOM 2803 N N . SER B 1 43 ? -18.953 2.432 1.645 1 88.38 43 SER B N 1
ATOM 2804 C CA . SER B 1 43 ? -18.547 3.82 1.466 1 88.38 43 SER B CA 1
ATOM 2805 C C . SER B 1 43 ? -18.438 4.539 2.805 1 88.38 43 SER B C 1
ATOM 2807 O O . SER B 1 43 ? -18.406 5.773 2.854 1 88.38 43 SER B O 1
ATOM 2809 N N . TYR B 1 44 ? -18.391 3.867 3.902 1 88.25 44 TYR B N 1
ATOM 2810 C CA . TYR B 1 44 ? -18.391 4.477 5.227 1 88.25 44 TYR B CA 1
ATOM 2811 C C . TYR B 1 44 ? -17.219 5.438 5.387 1 88.25 44 TYR B C 1
ATOM 2813 O O . TYR B 1 44 ? -17.391 6.57 5.844 1 88.25 44 TYR B O 1
ATOM 2821 N N . SER B 1 45 ? -16.031 4.996 5.039 1 89.75 45 SER B N 1
ATOM 2822 C CA . SER B 1 45 ? -14.844 5.828 5.184 1 89.75 45 SER B CA 1
ATOM 2823 C C . SER B 1 45 ? -14.93 7.066 4.301 1 89.75 45 SER B C 1
ATOM 2825 O O . SER B 1 45 ? -14.484 8.148 4.695 1 89.75 45 SER B O 1
ATOM 2827 N N . LEU B 1 46 ? -15.445 6.883 3.139 1 93.31 46 LEU B N 1
ATOM 2828 C CA . LEU B 1 46 ? -15.57 8.008 2.217 1 93.31 46 LEU B CA 1
ATOM 2829 C C . LEU B 1 46 ? -16.609 9 2.709 1 93.31 46 LEU B C 1
ATOM 2831 O O . LEU B 1 46 ? -16.438 10.219 2.588 1 93.31 46 LEU B O 1
ATOM 2835 N N . GLN B 1 47 ? -17.688 8.5 3.227 1 95 47 GLN B N 1
ATOM 2836 C CA . GLN B 1 47 ? -18.703 9.367 3.822 1 95 47 GLN B CA 1
ATOM 2837 C C . GLN B 1 47 ? -18.141 10.117 5.027 1 95 47 GLN B C 1
ATOM 2839 O O . GLN B 1 47 ? -18.438 11.297 5.227 1 95 47 GLN B O 1
ATOM 2844 N N . ASN B 1 48 ? -17.391 9.43 5.793 1 93.38 48 ASN B N 1
ATOM 2845 C CA . ASN B 1 48 ? -16.734 10.07 6.918 1 93.38 48 ASN B CA 1
ATOM 2846 C C . ASN B 1 48 ? -15.812 11.203 6.457 1 93.38 48 ASN B C 1
ATOM 2848 O O . ASN B 1 48 ? -15.805 12.281 7.051 1 93.38 48 ASN B O 1
ATOM 2852 N N . GLU B 1 49 ? -15.055 10.891 5.445 1 95.12 49 GLU B N 1
ATOM 2853 C CA . GLU B 1 49 ? -14.172 11.906 4.871 1 95.12 49 GLU B CA 1
ATOM 2854 C C . GLU B 1 49 ? -14.945 13.156 4.477 1 95.12 49 GLU B C 1
ATOM 2856 O O . GLU B 1 49 ? -14.547 14.273 4.812 1 95.12 49 GLU B O 1
ATOM 2861 N N . LYS B 1 50 ? -16.031 12.977 3.814 1 96.56 50 LYS B N 1
ATOM 2862 C CA . LYS B 1 50 ? -16.875 14.086 3.406 1 96.56 50 LYS B CA 1
ATOM 2863 C C . LYS B 1 50 ? -17.344 14.891 4.617 1 96.56 50 LYS B C 1
ATOM 2865 O O . LYS B 1 50 ? -17.297 16.125 4.605 1 96.56 50 LYS B O 1
ATOM 2870 N N . GLN B 1 51 ? -17.781 14.234 5.574 1 96.75 51 GLN B N 1
ATOM 2871 C CA . GLN B 1 51 ? -18.297 14.883 6.773 1 96.75 51 GLN B CA 1
ATOM 2872 C C . GLN B 1 51 ? -17.219 15.688 7.48 1 96.75 51 GLN B C 1
ATOM 2874 O O . GLN B 1 51 ? -17.438 16.828 7.887 1 96.75 51 GLN B O 1
ATOM 2879 N N . ILE B 1 52 ? -16.125 15.102 7.605 1 97.12 52 ILE B N 1
ATOM 2880 C CA . ILE B 1 52 ? -15.016 15.75 8.312 1 97.12 52 ILE B CA 1
ATOM 2881 C C . ILE B 1 52 ? -14.547 16.969 7.523 1 97.12 52 ILE B C 1
ATOM 2883 O O . ILE B 1 52 ? -14.328 18.031 8.102 1 97.12 52 ILE B O 1
ATOM 2887 N N . LEU B 1 53 ? -14.391 16.812 6.23 1 97.69 53 LEU B N 1
ATOM 2888 C CA . LEU B 1 53 ? -13.953 17.938 5.406 1 97.69 53 LEU B CA 1
ATOM 2889 C C . LEU B 1 53 ? -14.953 19.094 5.477 1 97.69 53 LEU B C 1
ATOM 2891 O O . LEU B 1 53 ? -14.562 20.25 5.477 1 97.69 53 LEU B O 1
ATOM 2895 N N . ASP B 1 54 ? -16.203 18.75 5.559 1 97.25 54 ASP B N 1
ATOM 2896 C CA . ASP B 1 54 ? -17.234 19.781 5.707 1 97.25 54 ASP B CA 1
ATOM 2897 C C . ASP B 1 54 ? -17.047 20.562 7.012 1 97.25 54 ASP B C 1
ATOM 2899 O O . ASP B 1 54 ? -17.188 21.781 7.043 1 97.25 54 ASP B O 1
ATOM 2903 N N . ARG B 1 55 ? -16.719 19.906 7.984 1 97.38 55 ARG B N 1
ATOM 2904 C CA . ARG B 1 55 ? -16.609 20.5 9.312 1 97.38 55 ARG B CA 1
ATOM 2905 C C . ARG B 1 55 ? -15.305 21.266 9.461 1 97.38 55 ARG B C 1
ATOM 2907 O O . ARG B 1 55 ? -15.227 22.234 10.203 1 97.38 55 ARG B O 1
ATOM 2914 N N . LEU B 1 56 ? -14.266 20.781 8.859 1 97.38 56 LEU B N 1
ATOM 2915 C CA . LEU B 1 56 ? -12.977 21.469 8.898 1 97.38 56 LEU B CA 1
ATOM 2916 C C . LEU B 1 56 ? -13.055 22.812 8.195 1 97.38 56 LEU B C 1
ATOM 2918 O O . LEU B 1 56 ? -12.375 23.766 8.586 1 97.38 56 LEU B O 1
ATOM 2922 N N . GLY B 1 57 ? -13.844 22.938 7.199 1 93.88 57 GLY B N 1
ATOM 2923 C CA . GLY B 1 57 ? -13.914 24.172 6.438 1 93.88 57 GLY B CA 1
ATOM 2924 C C . GLY B 1 57 ? -12.742 24.359 5.492 1 93.88 57 GLY B C 1
ATOM 2925 O O . GLY B 1 57 ? -12.117 23.375 5.066 1 93.88 57 GLY B O 1
ATOM 2926 N N . SER B 1 58 ? -12.508 25.594 5.105 1 93.69 58 SER B N 1
ATOM 2927 C CA . SER B 1 58 ? -11.492 25.891 4.102 1 93.69 58 SER B CA 1
ATOM 2928 C C . SER B 1 58 ? -10.141 26.203 4.75 1 93.69 58 SER B C 1
ATOM 2930 O O . SER B 1 58 ? -10.078 26.938 5.73 1 93.69 58 SER B O 1
ATOM 2932 N N . SER B 1 59 ? -9.164 25.625 4.297 1 95.94 59 SER B N 1
ATOM 2933 C CA . SER B 1 59 ? -7.781 25.844 4.699 1 95.94 59 SER B CA 1
ATOM 2934 C C . SER B 1 59 ? -6.824 25.672 3.525 1 95.94 59 SER B C 1
ATOM 2936 O O . SER B 1 59 ? -7.004 24.766 2.707 1 95.94 59 SER B O 1
ATOM 2938 N N . PRO B 1 60 ? -5.812 26.547 3.471 1 95.88 60 PRO B N 1
ATOM 2939 C CA . PRO B 1 60 ? -4.828 26.375 2.398 1 95.88 60 PRO B CA 1
ATOM 2940 C C . PRO B 1 60 ? -3.982 25.109 2.568 1 95.88 60 PRO B C 1
ATOM 2942 O O . PRO B 1 60 ? -3.221 24.75 1.668 1 95.88 60 PRO B O 1
ATOM 2945 N N . HIS B 1 61 ? -4.145 24.391 3.652 1 97.06 61 HIS B N 1
ATOM 2946 C CA . HIS B 1 61 ? -3.281 23.25 3.936 1 97.06 61 HIS B CA 1
ATOM 2947 C C . HIS B 1 61 ? -4.078 21.953 3.969 1 97.06 61 HIS B C 1
ATOM 2949 O O . HIS B 1 61 ? -3.52 20.891 4.23 1 97.06 61 HIS B O 1
ATOM 2955 N N . VAL B 1 62 ? -5.355 22.016 3.746 1 98.12 62 VAL B N 1
ATOM 2956 C CA . VAL B 1 62 ? -6.242 20.859 3.711 1 98.12 62 VAL B CA 1
ATOM 2957 C C . VAL B 1 62 ? -6.98 20.812 2.377 1 98.12 62 VAL B C 1
ATOM 2959 O O . VAL B 1 62 ? -7.43 21.844 1.873 1 98.12 62 VAL B O 1
ATOM 2962 N N . ILE B 1 63 ? -7.121 19.672 1.831 1 97.75 63 ILE B N 1
ATOM 2963 C CA . ILE B 1 63 ? -7.75 19.484 0.528 1 97.75 63 ILE B CA 1
ATOM 2964 C C . ILE B 1 63 ? -9.18 20.016 0.563 1 97.75 63 ILE B C 1
ATOM 2966 O O . ILE B 1 63 ? -9.883 19.844 1.561 1 97.75 63 ILE B O 1
ATOM 2970 N N . LYS B 1 64 ? -9.578 20.594 -0.502 1 96.44 64 LYS B N 1
ATOM 2971 C CA . LYS B 1 64 ? -10.93 21.141 -0.606 1 96.44 64 LYS B CA 1
ATOM 2972 C C . LYS B 1 64 ? -11.898 20.109 -1.178 1 96.44 64 LYS B C 1
ATOM 2974 O O . LYS B 1 64 ? -11.57 19.406 -2.143 1 96.44 64 LYS B O 1
ATOM 2979 N N . CYS B 1 65 ? -12.984 19.953 -0.55 1 96.75 65 CYS B N 1
ATOM 2980 C CA . CYS B 1 65 ? -14.086 19.125 -1.039 1 96.75 65 CYS B CA 1
ATOM 2981 C C . CYS B 1 65 ? -15.219 19.984 -1.584 1 96.75 65 CYS B C 1
ATOM 2983 O O . CYS B 1 65 ? -15.742 20.859 -0.878 1 96.75 65 CYS B O 1
ATOM 2985 N N . PHE B 1 66 ? -15.648 19.703 -2.814 1 95.44 66 PHE B N 1
ATOM 2986 C CA . PHE B 1 66 ? -16.625 20.562 -3.475 1 95.44 66 PHE B CA 1
ATOM 2987 C C . PHE B 1 66 ? -18.031 20.016 -3.295 1 95.44 66 PHE B C 1
ATOM 2989 O O . PHE B 1 66 ? -19.016 20.766 -3.381 1 95.44 66 PHE B O 1
ATOM 2996 N N . GLY B 1 67 ? -18.094 18.719 -3.152 1 94.31 67 GLY B N 1
ATOM 2997 C CA . GLY B 1 67 ? -19.406 18.125 -3.025 1 94.31 67 GLY B CA 1
ATOM 2998 C C . GLY B 1 67 ? -19.391 16.609 -3.17 1 94.31 67 GLY B C 1
ATOM 2999 O O . GLY B 1 67 ? -18.328 15.984 -3.141 1 94.31 67 GLY B O 1
ATOM 3000 N N . GLN B 1 68 ? -20.594 16.016 -3.115 1 94.69 68 GLN B N 1
ATOM 3001 C CA . GLN B 1 68 ? -20.766 14.578 -3.242 1 94.69 68 GLN B CA 1
ATOM 3002 C C . GLN B 1 68 ? -21.969 14.25 -4.125 1 94.69 68 GLN B C 1
ATOM 3004 O O . GLN B 1 68 ? -22.812 15.102 -4.367 1 94.69 68 GLN B O 1
ATOM 3009 N N . ASP B 1 69 ? -21.953 13.109 -4.703 1 94.06 69 ASP B N 1
ATOM 3010 C CA . ASP B 1 69 ? -23.156 12.594 -5.348 1 94.06 69 ASP B CA 1
ATOM 3011 C C . ASP B 1 69 ? -23.172 11.062 -5.332 1 94.06 69 ASP B C 1
ATOM 3013 O O . ASP B 1 69 ? -22.344 10.43 -4.672 1 94.06 69 ASP B O 1
ATOM 3017 N N . LYS B 1 70 ? -24.266 10.516 -5.848 1 94.06 70 LYS B N 1
ATOM 3018 C CA . LYS B 1 70 ? -24.438 9.078 -6.031 1 94.06 70 LYS B CA 1
ATOM 3019 C C . LYS B 1 70 ? -24.688 8.734 -7.496 1 94.06 70 LYS B C 1
ATOM 3021 O O . LYS B 1 70 ? -25.391 9.461 -8.195 1 94.06 70 LYS B O 1
ATOM 3026 N N . THR B 1 71 ? -24.016 7.738 -7.934 1 92.62 71 THR B N 1
ATOM 3027 C CA . THR B 1 71 ? -24.203 7.266 -9.297 1 92.62 71 THR B CA 1
ATOM 3028 C C . THR B 1 71 ? -24.5 5.766 -9.32 1 92.62 71 THR B C 1
ATOM 3030 O O . THR B 1 71 ? -24.25 5.07 -8.336 1 92.62 71 THR B O 1
ATOM 3033 N N . VAL B 1 72 ? -25.141 5.328 -10.375 1 88.94 72 VAL B N 1
ATOM 3034 C CA . VAL B 1 72 ? -25.375 3.91 -10.617 1 88.94 72 VAL B CA 1
ATOM 3035 C C . VAL B 1 72 ? -24.625 3.467 -11.867 1 88.94 72 VAL B C 1
ATOM 3037 O O . VAL B 1 72 ? -24.766 4.074 -12.938 1 88.94 72 VAL B O 1
ATOM 3040 N N . GLU B 1 73 ? -23.734 2.576 -11.719 1 80.94 73 GLU B N 1
ATOM 3041 C CA . GLU B 1 73 ? -22.969 2.006 -12.82 1 80.94 73 GLU B CA 1
ATOM 3042 C C . GLU B 1 73 ? -23.016 0.481 -12.789 1 80.94 73 GLU B C 1
ATOM 3044 O O . GLU B 1 73 ? -22.641 -0.141 -11.797 1 80.94 73 GLU B O 1
ATOM 3049 N N . ASN B 1 74 ? -23.406 -0.192 -13.93 1 78.12 74 ASN B N 1
ATOM 3050 C CA . ASN B 1 74 ? -23.516 -1.644 -14.031 1 78.12 74 ASN B CA 1
ATOM 3051 C C . ASN B 1 74 ? -24.297 -2.229 -12.859 1 78.12 74 ASN B C 1
ATOM 3053 O O . ASN B 1 74 ? -23.828 -3.156 -12.195 1 78.12 74 ASN B O 1
ATOM 3057 N N . ASP B 1 75 ? -25.344 -1.553 -12.492 1 81.56 75 ASP B N 1
ATOM 3058 C CA . ASP B 1 75 ? -26.312 -1.989 -11.484 1 81.56 75 ASP B CA 1
ATOM 3059 C C . ASP B 1 75 ? -25.719 -1.898 -10.078 1 81.56 75 ASP B C 1
ATOM 3061 O O . ASP B 1 75 ? -26.203 -2.555 -9.156 1 81.56 75 ASP B O 1
ATOM 3065 N N . GLU B 1 76 ? -24.656 -1.204 -9.977 1 83.56 76 GLU B N 1
ATOM 3066 C CA . GLU B 1 76 ? -24.078 -0.945 -8.672 1 83.56 76 GLU B CA 1
ATOM 3067 C C . GLU B 1 76 ? -24.125 0.541 -8.32 1 83.56 76 GLU B C 1
ATOM 3069 O O . GLU B 1 76 ? -23.953 1.394 -9.195 1 83.56 76 GLU B O 1
ATOM 3074 N N . GLU B 1 77 ? -24.375 0.792 -7.121 1 90.69 77 GLU B N 1
ATOM 3075 C CA . GLU B 1 77 ? -24.453 2.174 -6.656 1 90.69 77 GLU B CA 1
ATOM 3076 C C . GLU B 1 77 ? -23.125 2.645 -6.094 1 90.69 77 GLU B C 1
ATOM 3078 O O . GLU B 1 77 ? -22.469 1.922 -5.332 1 90.69 77 GLU B O 1
ATOM 3083 N N . TYR B 1 78 ? -22.766 3.852 -6.523 1 90.88 78 TYR B N 1
ATOM 3084 C CA . TYR B 1 78 ? -21.5 4.414 -6.066 1 90.88 78 TYR B CA 1
ATOM 3085 C C . TYR B 1 78 ? -21.719 5.719 -5.312 1 90.88 78 TYR B C 1
ATOM 3087 O O . TYR B 1 78 ? -22.594 6.512 -5.676 1 90.88 78 TYR B O 1
ATOM 3095 N N . TYR B 1 79 ? -20.969 5.895 -4.277 1 94.62 79 TYR B N 1
ATOM 3096 C CA . TYR B 1 79 ? -20.844 7.168 -3.578 1 94.62 79 TYR B CA 1
ATOM 3097 C C . TYR B 1 79 ? -19.578 7.91 -4.027 1 94.62 79 TYR B C 1
ATOM 3099 O O . TYR B 1 79 ? -18.484 7.344 -4.031 1 94.62 79 TYR B O 1
ATOM 3107 N N . ASN B 1 80 ? -19.766 9.156 -4.445 1 95.06 80 ASN B N 1
ATOM 3108 C CA . ASN B 1 80 ? -18.672 9.945 -4.996 1 95.06 80 ASN B CA 1
ATOM 3109 C C . ASN B 1 80 ? -18.469 11.25 -4.23 1 95.06 80 ASN B C 1
ATOM 3111 O O . ASN B 1 80 ? -19.453 11.906 -3.863 1 95.06 80 ASN B O 1
ATOM 3115 N N . ILE B 1 81 ? -17.234 11.547 -3.945 1 96.62 81 ILE B N 1
ATOM 3116 C CA . ILE B 1 81 ? -16.938 12.891 -3.48 1 96.62 81 ILE B CA 1
ATOM 3117 C C . ILE B 1 81 ? -15.984 13.578 -4.457 1 96.62 81 ILE B C 1
ATOM 3119 O O . ILE B 1 81 ? -15.094 12.938 -5.023 1 96.62 81 ILE B O 1
ATOM 3123 N N . PHE B 1 82 ? -16.203 14.859 -4.66 1 96.12 82 PHE B N 1
ATOM 3124 C CA . PHE B 1 82 ? -15.43 15.641 -5.613 1 96.12 82 PHE B CA 1
ATOM 3125 C C . PHE B 1 82 ? -14.438 16.547 -4.891 1 96.12 82 PHE B C 1
ATOM 3127 O O . PHE B 1 82 ? -14.828 17.406 -4.105 1 96.12 82 PHE B O 1
ATOM 3134 N N . LEU B 1 83 ? -13.203 16.359 -5.199 1 96.88 83 LEU B N 1
ATOM 3135 C CA . LEU B 1 83 ? -12.117 17.062 -4.52 1 96.88 83 LEU B CA 1
ATOM 3136 C C . LEU B 1 83 ? -11.32 17.906 -5.5 1 96.88 83 LEU B C 1
ATOM 3138 O O . LEU B 1 83 ? -11.43 17.734 -6.715 1 96.88 83 LEU B O 1
ATOM 3142 N N . GLU B 1 84 ? -10.586 18.797 -4.883 1 95.25 84 GLU B N 1
ATOM 3143 C CA . GLU B 1 84 ? -9.648 19.547 -5.695 1 95.25 84 GLU B CA 1
ATOM 3144 C C . GLU B 1 84 ? -8.641 18.641 -6.383 1 95.25 84 GLU B C 1
ATOM 3146 O O . GLU B 1 84 ? -8.156 17.672 -5.777 1 95.25 84 GLU B O 1
ATOM 3151 N N . TYR B 1 85 ? -8.375 19 -7.613 1 94.62 85 TYR B N 1
ATOM 3152 C CA . TYR B 1 85 ? -7.402 18.203 -8.359 1 94.62 85 TYR B CA 1
ATOM 3153 C C . TYR B 1 85 ? -5.996 18.75 -8.188 1 94.62 85 TYR B C 1
ATOM 3155 O O . TYR B 1 85 ? -5.746 19.938 -8.469 1 94.62 85 TYR B O 1
ATOM 3163 N N . ALA B 1 86 ? -5.066 17.938 -7.727 1 94.06 86 ALA B N 1
ATOM 3164 C CA . ALA B 1 86 ? -3.658 18.297 -7.578 1 94.06 86 ALA B CA 1
ATOM 3165 C C . ALA B 1 86 ? -2.836 17.797 -8.766 1 94.06 86 ALA B C 1
ATOM 3167 O O . ALA B 1 86 ? -2.469 16.625 -8.812 1 94.06 86 ALA B O 1
ATOM 3168 N N . SER B 1 87 ? -2.393 18.672 -9.562 1 88.88 87 SER B N 1
ATOM 3169 C CA . SER B 1 87 ? -1.708 18.297 -10.797 1 88.88 87 SER B CA 1
ATOM 3170 C C . SER B 1 87 ? -0.294 17.797 -10.516 1 88.88 87 SER B C 1
ATOM 3172 O O . SER B 1 87 ? 0.297 17.094 -11.336 1 88.88 87 SER B O 1
ATOM 3174 N N . GLY B 1 88 ? 0.248 18.141 -9.414 1 90 88 GLY B N 1
ATOM 3175 C CA . GLY B 1 88 ? 1.593 17.719 -9.07 1 90 88 GLY B CA 1
ATOM 3176 C C . GLY B 1 88 ? 1.638 16.312 -8.469 1 90 88 GLY B C 1
ATOM 3177 O O . GLY B 1 88 ? 2.715 15.797 -8.172 1 90 88 GLY B O 1
ATOM 3178 N N . GLY B 1 89 ? 0.521 15.734 -8.211 1 90.81 89 GLY B N 1
ATOM 3179 C CA . GLY B 1 89 ? 0.475 14.414 -7.602 1 90.81 89 GLY B CA 1
ATOM 3180 C C . GLY B 1 89 ? 0.663 14.445 -6.098 1 90.81 89 GLY B C 1
ATOM 3181 O O . GLY B 1 89 ? 0.256 15.406 -5.438 1 90.81 89 GLY B O 1
ATOM 3182 N N . THR B 1 90 ? 1.232 13.336 -5.586 1 93.12 90 THR B N 1
ATOM 3183 C CA . THR B 1 90 ? 1.46 13.211 -4.148 1 93.12 90 THR B CA 1
ATOM 3184 C C . THR B 1 90 ? 2.928 13.453 -3.811 1 93.12 90 THR B C 1
ATOM 3186 O O . THR B 1 90 ? 3.777 13.5 -4.703 1 93.12 90 THR B O 1
ATOM 3189 N N . LEU B 1 91 ? 3.213 13.617 -2.533 1 94.44 91 LEU B N 1
ATOM 3190 C CA . LEU B 1 91 ? 4.605 13.719 -2.117 1 94.44 91 LEU B CA 1
ATOM 3191 C C . LEU B 1 91 ? 5.359 12.43 -2.42 1 94.44 91 LEU B C 1
ATOM 3193 O O . LEU B 1 91 ? 6.566 12.445 -2.67 1 94.44 91 LEU B O 1
ATOM 3197 N N . SER B 1 92 ? 4.648 11.281 -2.367 1 90.75 92 SER B N 1
ATOM 3198 C CA . SER B 1 92 ? 5.27 10.031 -2.801 1 90.75 92 SER B CA 1
ATOM 3199 C C . SER B 1 92 ? 5.742 10.125 -4.246 1 90.75 92 SER B C 1
ATOM 3201 O O . SER B 1 92 ? 6.844 9.68 -4.574 1 90.75 92 SER B O 1
ATOM 3203 N N . ASP B 1 93 ? 4.906 10.711 -5.082 1 85.38 93 ASP B N 1
ATOM 3204 C CA . ASP B 1 93 ? 5.277 10.906 -6.48 1 85.38 93 ASP B CA 1
ATOM 3205 C C . ASP B 1 93 ? 6.5 11.812 -6.602 1 85.38 93 ASP B C 1
ATOM 3207 O O . ASP B 1 93 ? 7.379 11.578 -7.434 1 85.38 93 ASP B O 1
ATOM 3211 N N . GLN B 1 94 ? 6.496 12.82 -5.797 1 87.5 94 GLN B N 1
ATOM 3212 C CA . GLN B 1 94 ? 7.605 13.773 -5.828 1 87.5 94 GLN B CA 1
ATOM 3213 C C . GLN B 1 94 ? 8.922 13.094 -5.453 1 87.5 94 GLN B C 1
ATOM 3215 O O . GLN B 1 94 ? 9.969 13.422 -6.008 1 87.5 94 GLN B O 1
ATOM 3220 N N . LEU B 1 95 ? 8.875 12.219 -4.5 1 87.38 95 LEU B N 1
ATOM 3221 C CA . LEU B 1 95 ? 10.062 11.469 -4.117 1 87.38 95 LEU B CA 1
ATOM 3222 C C . LEU B 1 95 ? 10.648 10.727 -5.316 1 87.38 95 LEU B C 1
ATOM 3224 O O . LEU B 1 95 ? 11.859 10.789 -5.562 1 87.38 95 LEU B O 1
ATOM 3228 N N . GLU B 1 96 ? 9.789 10.133 -5.953 1 77.38 96 GLU B N 1
ATOM 3229 C CA . GLU B 1 96 ? 10.211 9.375 -7.121 1 77.38 96 GLU B CA 1
ATOM 3230 C C . GLU B 1 96 ? 10.805 10.281 -8.195 1 77.38 96 GLU B C 1
ATOM 3232 O O . GLU B 1 96 ? 11.828 9.961 -8.797 1 77.38 96 GLU B O 1
ATOM 3237 N N . LYS B 1 97 ? 10.156 11.367 -8.406 1 76.5 97 LYS B N 1
ATOM 3238 C CA . LYS B 1 97 ? 10.586 12.32 -9.422 1 76.5 97 LYS B CA 1
ATOM 3239 C C . LYS B 1 97 ? 11.961 12.883 -9.094 1 76.5 97 LYS B C 1
ATOM 3241 O O . LYS B 1 97 ? 12.719 13.25 -10 1 76.5 97 LYS B O 1
ATOM 3246 N N . HIS B 1 98 ? 12.266 12.93 -7.832 1 81.06 98 HIS B N 1
ATOM 3247 C CA . HIS B 1 98 ? 13.539 13.5 -7.398 1 81.06 98 HIS B CA 1
ATOM 3248 C C . HIS B 1 98 ? 14.578 12.406 -7.16 1 81.06 98 HIS B C 1
ATOM 3250 O O . HIS B 1 98 ? 15.555 12.617 -6.434 1 81.06 98 HIS B O 1
ATOM 3256 N N . GLY B 1 99 ? 14.352 11.273 -7.637 1 74.69 99 GLY B N 1
ATOM 3257 C CA . GLY B 1 99 ? 15.352 10.219 -7.562 1 74.69 99 GLY B CA 1
ATOM 3258 C C . GLY B 1 99 ? 15.32 9.461 -6.246 1 74.69 99 GLY B C 1
ATOM 3259 O O . GLY B 1 99 ? 16.312 8.844 -5.859 1 74.69 99 GLY B O 1
ATOM 3260 N N . GLY B 1 100 ? 14.312 9.648 -5.457 1 79.5 100 GLY B N 1
ATOM 3261 C CA . GLY B 1 100 ? 14.141 8.797 -4.297 1 79.5 100 GLY B CA 1
ATOM 3262 C C . GLY B 1 100 ? 14.242 9.547 -2.982 1 79.5 100 GLY B C 1
ATOM 3263 O O . GLY B 1 100 ? 13.93 9 -1.922 1 79.5 100 GLY B O 1
ATOM 3264 N N . LYS B 1 101 ? 14.789 10.703 -3.039 1 84.69 101 LYS B N 1
ATOM 3265 C CA . LYS B 1 101 ? 14.828 11.539 -1.846 1 84.69 101 LYS B CA 1
ATOM 3266 C C . LYS B 1 101 ? 14.664 13.016 -2.207 1 84.69 101 LYS B C 1
ATOM 3268 O O . LYS B 1 101 ? 14.891 13.406 -3.355 1 84.69 101 LYS B O 1
ATOM 3273 N N . LEU B 1 102 ? 14.273 13.805 -1.253 1 90.69 102 LEU B N 1
ATOM 3274 C CA . LEU B 1 102 ? 14.062 15.234 -1.494 1 90.69 102 LEU B CA 1
ATOM 3275 C C . LEU B 1 102 ? 15.219 16.062 -0.931 1 90.69 102 LEU B C 1
ATOM 3277 O O . LEU B 1 102 ? 15.797 15.695 0.095 1 90.69 102 LEU B O 1
ATOM 3281 N N . PRO B 1 103 ? 15.523 17.125 -1.616 1 90 103 PRO B N 1
ATOM 3282 C CA . PRO B 1 103 ? 16.516 18.047 -1.041 1 90 103 PRO B CA 1
ATOM 3283 C C . PRO B 1 103 ? 16.062 18.641 0.29 1 90 103 PRO B C 1
ATOM 3285 O O . PRO B 1 103 ? 14.852 18.828 0.511 1 90 103 PRO B O 1
ATOM 3288 N N . ASP B 1 104 ? 17.031 19.016 1.089 1 90.88 104 ASP B N 1
ATOM 3289 C CA . ASP B 1 104 ? 16.781 19.469 2.453 1 90.88 104 ASP B CA 1
ATOM 3290 C C . ASP B 1 104 ? 15.836 20.656 2.471 1 90.88 104 ASP B C 1
ATOM 3292 O O . ASP B 1 104 ? 14.938 20.734 3.309 1 90.88 104 ASP B O 1
ATOM 3296 N N . ASN B 1 105 ? 16.047 21.562 1.574 1 91.06 105 ASN B N 1
ATOM 3297 C CA . ASN B 1 105 ? 15.227 22.766 1.55 1 91.06 105 ASN B CA 1
ATOM 3298 C C . ASN B 1 105 ? 13.758 22.438 1.273 1 91.06 105 ASN B C 1
ATOM 3300 O O . ASN B 1 105 ? 12.859 23.031 1.878 1 91.06 105 ASN B O 1
ATOM 3304 N N . LEU B 1 106 ? 13.492 21.531 0.407 1 92.69 106 LEU B N 1
ATOM 3305 C CA . LEU B 1 106 ? 12.133 21.125 0.102 1 92.69 106 LEU B CA 1
ATOM 3306 C C . LEU B 1 106 ? 11.508 20.375 1.283 1 92.69 106 LEU B C 1
ATOM 3308 O O . LEU B 1 106 ? 10.328 20.578 1.595 1 92.69 106 LEU B O 1
ATOM 3312 N N . VAL B 1 107 ? 12.344 19.531 1.905 1 96 107 VAL B N 1
ATOM 3313 C CA . VAL B 1 107 ? 11.852 18.797 3.072 1 96 107 VAL B CA 1
ATOM 3314 C C . VAL B 1 107 ? 11.391 19.797 4.141 1 96 107 VAL B C 1
ATOM 3316 O O . VAL B 1 107 ? 10.312 19.641 4.711 1 96 107 VAL B O 1
ATOM 3319 N N . ARG B 1 108 ? 12.188 20.797 4.406 1 96.38 108 ARG B N 1
ATOM 3320 C CA . ARG B 1 108 ? 11.852 21.797 5.414 1 96.38 108 ARG B CA 1
ATOM 3321 C C . ARG B 1 108 ? 10.57 22.547 5.043 1 96.38 108 ARG B C 1
ATOM 3323 O O . ARG B 1 108 ? 9.695 22.734 5.887 1 96.38 108 ARG B O 1
ATOM 3330 N N . ARG B 1 109 ? 10.453 22.891 3.811 1 95.31 109 ARG B N 1
ATOM 3331 C CA . ARG B 1 109 ? 9.297 23.641 3.334 1 95.31 109 ARG B CA 1
ATOM 3332 C C . ARG B 1 109 ? 8.023 22.797 3.441 1 95.31 109 ARG B C 1
ATOM 3334 O O . ARG B 1 109 ? 7.012 23.266 3.965 1 95.31 109 ARG B O 1
ATOM 3341 N N . TYR B 1 110 ? 8.078 21.609 2.914 1 96.94 110 TYR B N 1
ATOM 3342 C CA . TYR B 1 110 ? 6.918 20.734 2.963 1 96.94 110 TYR B CA 1
ATOM 3343 C C . TYR B 1 110 ? 6.535 20.406 4.402 1 96.94 110 TYR B C 1
ATOM 3345 O O . TYR B 1 110 ? 5.352 20.375 4.746 1 96.94 110 TYR B O 1
ATOM 3353 N N . THR B 1 111 ? 7.559 20.172 5.219 1 98.19 111 THR B N 1
ATOM 3354 C CA . THR B 1 111 ? 7.297 19.859 6.617 1 98.19 111 THR B CA 1
ATOM 3355 C C . THR B 1 111 ? 6.562 21 7.301 1 98.19 111 THR B C 1
ATOM 3357 O O . THR B 1 111 ? 5.598 20.781 8.039 1 98.19 111 THR B O 1
ATOM 3360 N N . ARG B 1 112 ? 6.996 22.203 7.062 1 97.81 112 ARG B N 1
ATOM 3361 C CA . ARG B 1 112 ? 6.32 23.344 7.652 1 97.81 112 ARG B CA 1
ATOM 3362 C C . ARG B 1 112 ? 4.848 23.375 7.258 1 97.81 112 ARG B C 1
ATOM 3364 O O . ARG B 1 112 ? 3.977 23.578 8.109 1 97.81 112 ARG B O 1
ATOM 3371 N N . SER B 1 113 ? 4.625 23.188 6.004 1 97.31 113 SER B N 1
ATOM 3372 C CA . SER B 1 113 ? 3.254 23.219 5.504 1 97.31 113 SER B CA 1
ATOM 3373 C C . SER B 1 113 ? 2.406 22.125 6.137 1 97.31 113 SER B C 1
ATOM 3375 O O . SER B 1 113 ? 1.249 22.359 6.492 1 97.31 113 SER B O 1
ATOM 3377 N N . VAL B 1 114 ? 2.953 20.922 6.305 1 98.62 114 VAL B N 1
ATOM 3378 C CA . VAL B 1 114 ? 2.232 19.812 6.926 1 98.62 114 VAL B CA 1
ATOM 3379 C C . VAL B 1 114 ? 1.943 20.141 8.391 1 98.62 114 VAL B C 1
ATOM 3381 O O . VAL B 1 114 ? 0.845 19.875 8.883 1 98.62 114 VAL B O 1
ATOM 3384 N N . VAL B 1 115 ? 2.949 20.719 9.039 1 98.69 115 VAL B N 1
ATOM 3385 C CA . VAL B 1 115 ? 2.775 21.078 10.438 1 98.69 115 VAL B CA 1
ATOM 3386 C C . VAL B 1 115 ? 1.647 22.094 10.57 1 98.69 115 VAL B C 1
ATOM 3388 O O . VAL B 1 115 ? 0.802 21.984 11.461 1 98.69 115 VAL B O 1
ATOM 3391 N N . GLU B 1 116 ? 1.61 23.031 9.703 1 97.81 116 GLU B N 1
ATOM 3392 C CA . GLU B 1 116 ? 0.539 24.031 9.719 1 97.81 116 GLU B CA 1
ATOM 3393 C C . GLU B 1 116 ? -0.82 23.375 9.484 1 97.81 116 GLU B C 1
ATOM 3395 O O . GLU B 1 116 ? -1.809 23.75 10.125 1 97.81 116 GLU B O 1
ATOM 3400 N N . GLY B 1 117 ? -0.849 22.469 8.578 1 98.56 117 GLY B N 1
ATOM 3401 C CA . GLY B 1 117 ? -2.072 21.719 8.352 1 98.56 117 GLY B CA 1
ATOM 3402 C C . GLY B 1 117 ? -2.527 20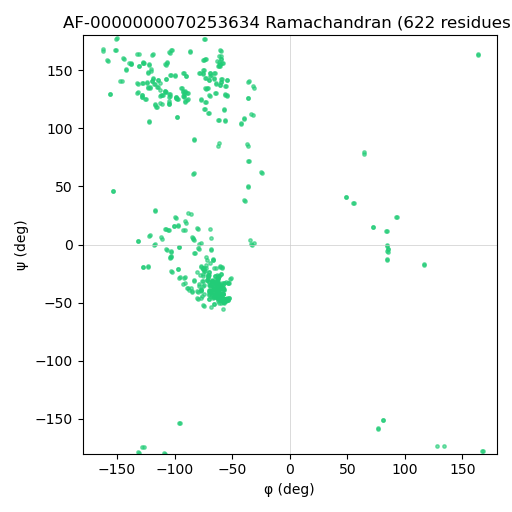.922 9.57 1 98.56 117 GLY B C 1
ATOM 3403 O O . GLY B 1 117 ? -3.707 20.953 9.93 1 98.56 117 GLY B O 1
ATOM 3404 N N . LEU B 1 118 ? -1.586 20.234 10.188 1 98.81 118 LEU B N 1
ATOM 3405 C CA . LEU B 1 118 ? -1.912 19.469 11.383 1 98.81 118 LEU B CA 1
ATOM 3406 C C . LEU B 1 118 ? -2.379 20.391 12.508 1 98.81 118 LEU B C 1
ATOM 3408 O O . LEU B 1 118 ? -3.312 20.047 13.242 1 98.81 118 LEU B O 1
ATOM 3412 N N . LYS B 1 119 ? -1.681 21.531 12.648 1 98.38 119 LYS B N 1
ATOM 3413 C CA . LYS B 1 119 ? -2.1 22.531 13.641 1 98.38 119 LYS B CA 1
ATOM 3414 C C . LYS B 1 119 ? -3.561 22.922 13.438 1 98.38 119 LYS B C 1
ATOM 3416 O O . LYS B 1 119 ? -4.336 22.953 14.398 1 98.38 119 LYS B O 1
ATOM 3421 N N . TYR B 1 120 ? -3.963 23.188 12.227 1 98.44 120 TYR B N 1
ATOM 3422 C CA . TYR B 1 120 ? -5.332 23.547 11.883 1 98.44 120 TYR B CA 1
ATOM 3423 C C . TYR B 1 120 ? -6.301 22.422 12.211 1 98.44 120 TYR B C 1
ATOM 3425 O O . TYR B 1 120 ? -7.324 22.641 12.867 1 98.44 120 TYR B O 1
ATOM 3433 N N . ILE B 1 121 ? -6 21.203 11.797 1 98.75 121 ILE B N 1
ATOM 3434 C CA . ILE B 1 121 ? -6.84 20.031 11.992 1 98.75 121 ILE B CA 1
ATOM 3435 C C . ILE B 1 121 ? -7.047 19.781 13.484 1 98.75 121 ILE B C 1
ATOM 3437 O O . ILE B 1 121 ? -8.18 19.578 13.938 1 98.75 121 ILE B O 1
ATOM 3441 N N . HIS B 1 122 ? -5.965 19.828 14.227 1 98.62 122 HIS B N 1
ATOM 3442 C CA . HIS B 1 122 ? -6.023 19.562 15.656 1 98.62 122 HIS B CA 1
ATOM 3443 C C . HIS B 1 122 ? -6.777 20.656 16.391 1 98.62 122 HIS B C 1
ATOM 3445 O O . HIS B 1 122 ? -7.539 20.391 17.328 1 98.62 122 HIS B O 1
ATOM 3451 N N . LYS B 1 123 ? -6.547 21.891 16.016 1 98.06 123 LYS B N 1
ATOM 3452 C CA . LYS B 1 123 ? -7.25 23.016 16.625 1 98.06 123 LYS B CA 1
ATOM 3453 C C . LYS B 1 123 ? -8.758 22.906 16.406 1 98.06 123 LYS B C 1
ATOM 3455 O O . LYS B 1 123 ? -9.547 23.312 17.266 1 98.06 123 LYS B O 1
ATOM 3460 N N . LYS B 1 124 ? -9.148 22.375 15.289 1 98.12 124 LYS B N 1
ATOM 3461 C CA . LYS B 1 124 ? -10.562 22.203 14.961 1 98.12 124 LYS B CA 1
ATOM 3462 C C . LYS B 1 124 ? -11.148 20.984 15.664 1 98.12 124 LYS B C 1
ATOM 3464 O O . LYS B 1 124 ? -12.336 20.688 15.516 1 98.12 124 LYS B O 1
ATOM 3469 N N . GLY B 1 125 ? -10.336 20.234 16.375 1 97.88 125 GLY B N 1
ATOM 3470 C CA . GLY B 1 125 ? -10.82 19.141 17.188 1 97.88 125 GLY B CA 1
ATOM 3471 C C . GLY B 1 125 ? -10.812 17.812 16.469 1 97.88 125 GLY B C 1
ATOM 3472 O O . GLY B 1 125 ? -11.594 16.906 16.797 1 97.88 125 GLY B O 1
ATOM 3473 N N . PHE B 1 126 ? -9.969 17.688 15.453 1 98.19 126 PHE B N 1
ATOM 3474 C CA . PHE B 1 126 ? -9.922 16.438 14.711 1 98.19 126 PHE B CA 1
ATOM 3475 C C . PHE B 1 126 ? -8.516 15.844 14.742 1 98.19 126 PHE B C 1
ATOM 3477 O O . PHE B 1 126 ? -7.543 16.547 15.016 1 98.19 126 PHE B O 1
ATOM 3484 N N . VAL B 1 127 ? -8.414 14.57 14.586 1 97.88 127 VAL B N 1
ATOM 3485 C CA . VAL B 1 127 ? -7.195 13.797 14.367 1 97.88 127 VAL B CA 1
ATOM 3486 C C . VAL B 1 127 ? -7.227 13.164 12.984 1 97.88 127 VAL B C 1
ATOM 3488 O O . VAL B 1 127 ? -8.25 12.617 12.562 1 97.88 127 VAL B O 1
ATOM 3491 N N . HIS B 1 128 ? -6.145 13.227 12.258 1 97.12 128 HIS B N 1
ATOM 3492 C CA . HIS B 1 128 ? -6.133 12.734 10.883 1 97.12 128 HIS B CA 1
ATOM 3493 C C . HIS B 1 128 ? -6.109 11.211 10.852 1 97.12 128 HIS B C 1
ATOM 3495 O O . HIS B 1 128 ? -6.844 10.594 10.078 1 97.12 128 HIS B O 1
ATOM 3501 N N . CYS B 1 129 ? -5.133 10.539 11.586 1 94.75 129 CYS B N 1
ATOM 3502 C CA . CYS B 1 129 ? -5.059 9.117 11.867 1 94.75 129 CYS B CA 1
ATOM 3503 C C . CYS B 1 129 ? -4.363 8.367 10.734 1 94.75 129 CYS B C 1
ATOM 3505 O O . CYS B 1 129 ? -4.098 7.172 10.844 1 94.75 129 CYS B O 1
ATOM 3507 N N . ASP B 1 130 ? -4.004 9.055 9.648 1 93.06 130 ASP B N 1
ATOM 3508 C CA . ASP B 1 130 ? -3.352 8.344 8.555 1 93.06 130 ASP B CA 1
ATOM 3509 C C . ASP B 1 130 ? -2.461 9.289 7.742 1 93.06 130 ASP B C 1
ATOM 3511 O O . ASP B 1 130 ? -2.516 9.297 6.512 1 93.06 130 ASP B O 1
ATOM 3515 N N . LEU B 1 131 ? -1.697 10.078 8.391 1 96.56 131 LEU B N 1
ATOM 3516 C CA . LEU B 1 131 ? -0.768 10.977 7.723 1 96.56 131 LEU B CA 1
ATOM 3517 C C . LEU B 1 131 ? 0.415 10.211 7.145 1 96.56 131 LEU B C 1
ATOM 3519 O O . LEU B 1 131 ? 1.103 9.484 7.863 1 96.56 131 LEU B O 1
ATOM 3523 N N . LYS B 1 132 ? 0.608 10.344 5.852 1 95.19 132 LYS B N 1
ATOM 3524 C CA . LYS B 1 132 ? 1.706 9.734 5.102 1 95.19 132 LYS B CA 1
ATOM 3525 C C . LYS B 1 132 ? 1.895 10.414 3.752 1 95.19 132 LYS B C 1
ATOM 3527 O O . LYS B 1 132 ? 1.047 11.203 3.324 1 95.19 132 LYS B O 1
ATOM 3532 N N . LEU B 1 133 ? 2.961 10.18 3.092 1 95.12 133 LEU B N 1
ATOM 3533 C CA . LEU B 1 133 ? 3.359 10.914 1.896 1 95.12 133 LEU B CA 1
ATOM 3534 C C . LEU B 1 133 ? 2.318 10.766 0.792 1 95.12 133 LEU B C 1
ATOM 3536 O O . LEU B 1 133 ? 1.988 11.734 0.107 1 95.12 133 LEU B O 1
ATOM 3540 N N . PRO B 1 134 ? 1.705 9.508 0.661 1 91.88 134 PRO B N 1
ATOM 3541 C CA . PRO B 1 134 ? 0.689 9.367 -0.386 1 91.88 134 PRO B CA 1
ATOM 3542 C C . PRO B 1 134 ? -0.556 10.211 -0.113 1 91.88 134 PRO B C 1
ATOM 3544 O O . PRO B 1 134 ? -1.39 10.391 -1.004 1 91.88 134 PRO B O 1
ATOM 3547 N N . ASN B 1 135 ? -0.717 10.734 1.074 1 95.12 135 ASN B N 1
ATOM 3548 C CA . ASN B 1 135 ? -1.909 11.484 1.444 1 95.12 135 ASN B CA 1
ATOM 3549 C C . ASN B 1 135 ? -1.626 12.984 1.506 1 95.12 135 ASN B C 1
ATOM 3551 O O . ASN B 1 135 ? -2.402 13.742 2.09 1 95.12 135 ASN B O 1
ATOM 3555 N N . ILE B 1 136 ? -0.505 13.352 0.985 1 97.62 136 ILE B N 1
ATOM 3556 C CA . ILE B 1 136 ? -0.145 14.766 0.866 1 97.62 136 ILE B CA 1
ATOM 3557 C C . ILE B 1 136 ? 0.004 15.133 -0.607 1 97.62 136 ILE B C 1
ATOM 3559 O O . ILE B 1 136 ? 0.883 14.617 -1.3 1 97.62 136 ILE B O 1
ATOM 3563 N N . LEU B 1 137 ? -0.792 16.078 -1.02 1 96.69 137 LEU B N 1
ATOM 3564 C CA . LEU B 1 137 ? -0.881 16.422 -2.434 1 96.69 137 LEU B CA 1
ATOM 3565 C C . LEU B 1 137 ? -0.046 17.656 -2.74 1 96.69 137 LEU B C 1
ATOM 3567 O O . LEU B 1 137 ? 0.024 18.578 -1.928 1 96.69 137 LEU B O 1
ATOM 3571 N N . VAL B 1 138 ? 0.506 17.641 -3.924 1 95.44 138 VAL B N 1
ATOM 3572 C CA . VAL B 1 138 ? 1.353 18.734 -4.375 1 95.44 138 VAL B CA 1
ATOM 3573 C C . VAL B 1 138 ? 0.652 19.5 -5.496 1 95.44 138 VAL B C 1
ATOM 3575 O O . VAL B 1 138 ? 0.2 18.906 -6.477 1 95.44 138 VAL B O 1
ATOM 3578 N N . PHE B 1 139 ? 0.586 20.781 -5.332 1 94.06 139 PHE B N 1
ATOM 3579 C CA . PHE B 1 139 ? -0.082 21.625 -6.309 1 94.06 139 PHE B CA 1
ATOM 3580 C C . PHE B 1 139 ? 0.935 22.391 -7.152 1 94.06 139 PHE B C 1
ATOM 3582 O O . PHE B 1 139 ? 2.129 22.375 -6.848 1 94.06 139 PHE B O 1
ATOM 3589 N N . GLU B 1 140 ? 0.46 22.969 -8.281 1 85.56 140 GLU B N 1
ATOM 3590 C CA . GLU B 1 140 ? 1.304 23.609 -9.289 1 85.56 140 GLU B CA 1
ATOM 3591 C C . GLU B 1 140 ? 2.152 24.719 -8.68 1 85.56 140 GLU B C 1
ATOM 3593 O O . GLU B 1 140 ? 3.307 24.906 -9.062 1 85.56 140 GLU B O 1
ATOM 3598 N N . ASN B 1 141 ? 1.709 25.375 -7.75 1 83.06 141 ASN B N 1
ATOM 3599 C CA . ASN B 1 141 ? 2.445 26.484 -7.141 1 83.06 141 ASN B CA 1
ATOM 3600 C C . ASN B 1 141 ? 3.414 25.984 -6.07 1 83.06 141 ASN B C 1
ATOM 3602 O O . ASN B 1 141 ? 4.062 26.781 -5.395 1 83.06 141 ASN B O 1
ATOM 3606 N N . GLY B 1 142 ? 3.545 24.641 -5.957 1 85.62 142 GLY B N 1
ATOM 3607 C CA . GLY B 1 142 ? 4.438 24.047 -4.969 1 85.62 142 GLY B CA 1
ATOM 3608 C C . GLY B 1 142 ? 3.801 23.906 -3.6 1 85.62 142 GLY B C 1
ATOM 3609 O O . GLY B 1 142 ? 4.402 23.344 -2.686 1 85.62 142 GLY B O 1
ATOM 3610 N N . ASN B 1 143 ? 2.627 24.438 -3.512 1 93 143 ASN B N 1
ATOM 3611 C CA . ASN B 1 143 ? 1.9 24.266 -2.26 1 93 143 ASN B CA 1
ATOM 3612 C C . ASN B 1 143 ? 1.455 22.812 -2.064 1 93 143 ASN B C 1
ATOM 3614 O O . ASN B 1 143 ? 1.251 22.094 -3.039 1 93 143 ASN B O 1
ATOM 3618 N N . ILE B 1 144 ? 1.413 22.406 -0.782 1 96.94 144 ILE B N 1
ATOM 3619 C CA . ILE B 1 144 ? 0.946 21.047 -0.518 1 96.94 144 ILE B CA 1
ATOM 3620 C C . ILE B 1 144 ? -0.281 21.094 0.39 1 96.94 144 ILE B C 1
ATOM 3622 O O . ILE B 1 144 ? -0.467 22.047 1.147 1 96.94 144 ILE B O 1
ATOM 3626 N N . LYS B 1 145 ? -1.15 20.156 0.286 1 98.06 145 LYS B N 1
ATOM 3627 C CA . LYS B 1 145 ? -2.336 20.016 1.125 1 98.06 145 LYS B CA 1
ATOM 3628 C C . LYS B 1 145 ? -2.482 18.578 1.636 1 98.06 145 LYS B C 1
ATOM 3630 O O . LYS B 1 145 ? -2.221 17.625 0.902 1 98.06 145 LYS B O 1
ATOM 3635 N N . ILE B 1 146 ? -2.854 18.453 2.9 1 98.44 146 ILE B N 1
ATOM 3636 C CA . ILE B 1 146 ? -3.164 17.156 3.488 1 98.44 146 ILE B CA 1
ATOM 3637 C C . ILE B 1 146 ? -4.492 16.656 2.936 1 98.44 146 ILE B C 1
ATOM 3639 O O . ILE B 1 146 ? -5.453 17.406 2.807 1 98.44 146 ILE B O 1
ATOM 3643 N N . SER B 1 147 ? -4.551 15.406 2.553 1 96.75 147 SER B N 1
ATOM 3644 C CA . SER B 1 147 ? -5.754 14.781 2.01 1 96.75 147 SER B CA 1
ATOM 3645 C C . SER B 1 147 ? -6.035 13.445 2.688 1 96.75 147 SER B C 1
ATOM 3647 O O . SER B 1 147 ? -5.375 13.086 3.662 1 96.75 147 SER B O 1
ATOM 3649 N N . ASP B 1 148 ? -7.117 12.727 2.271 1 94.25 148 ASP B N 1
ATOM 3650 C CA . ASP B 1 148 ? -7.547 11.398 2.693 1 94.25 148 ASP B CA 1
ATOM 3651 C C . ASP B 1 148 ? -7.941 11.383 4.168 1 94.25 148 ASP B C 1
ATOM 3653 O O . ASP B 1 148 ? -7.234 10.82 5 1 94.25 148 ASP B O 1
ATOM 3657 N N . PHE B 1 149 ? -9.078 11.859 4.434 1 95.5 149 PHE B N 1
ATOM 3658 C CA . PHE B 1 149 ? -9.602 11.961 5.789 1 95.5 149 PHE B CA 1
ATOM 3659 C C . PHE B 1 149 ? -10.547 10.805 6.086 1 95.5 149 PHE B C 1
ATOM 3661 O O . PHE B 1 149 ? -11.43 10.922 6.941 1 95.5 149 PHE B O 1
ATOM 3668 N N . GLY B 1 150 ? -10.422 9.75 5.402 1 92.06 150 GLY B N 1
ATOM 3669 C CA . GLY B 1 150 ? -11.305 8.602 5.551 1 92.06 150 GLY B CA 1
ATOM 3670 C C . GLY B 1 150 ? -11.242 7.984 6.934 1 92.06 150 GLY B C 1
ATOM 3671 O O . GLY B 1 150 ? -12.234 7.43 7.418 1 92.06 150 GLY B O 1
ATOM 3672 N N . LEU B 1 151 ? -10.148 8.078 7.598 1 90.44 151 LEU B N 1
ATOM 3673 C CA . LEU B 1 151 ? -9.969 7.473 8.914 1 90.44 151 LEU B CA 1
ATOM 3674 C C . LEU B 1 151 ? -9.961 8.539 10.008 1 90.44 151 LEU B C 1
ATOM 3676 O O . LEU B 1 151 ? -9.828 8.219 11.188 1 90.44 151 LEU B O 1
ATOM 3680 N N . ALA B 1 152 ? -10.031 9.766 9.602 1 94.81 152 ALA B N 1
ATOM 3681 C CA . ALA B 1 152 ? -10 10.859 10.562 1 94.81 152 ALA B CA 1
ATOM 3682 C C . ALA B 1 152 ? -11.18 10.773 11.531 1 94.81 152 ALA B C 1
ATOM 3684 O O . ALA B 1 152 ? -12.195 10.148 11.234 1 94.81 152 ALA B O 1
ATOM 3685 N N . LYS B 1 153 ? -10.977 11.336 12.633 1 95.25 153 LYS B N 1
ATOM 3686 C CA . LYS B 1 153 ? -12.008 11.297 13.664 1 95.25 153 LYS B CA 1
ATOM 3687 C C . LYS B 1 153 ? -11.93 12.523 14.57 1 95.25 153 LYS B C 1
ATOM 3689 O O . LYS B 1 153 ? -10.93 13.25 14.555 1 95.25 153 LYS B O 1
ATOM 3694 N N . GLU B 1 154 ? -12.977 12.68 15.336 1 96.31 154 GLU B N 1
ATOM 3695 C CA . GLU B 1 154 ? -12.953 13.711 16.359 1 96.31 154 GLU B CA 1
ATOM 3696 C C . GLU B 1 154 ? -12.047 13.312 17.531 1 96.31 154 GLU B C 1
ATOM 3698 O O . GLU B 1 154 ? -12.008 12.141 17.922 1 96.31 154 GLU B O 1
ATOM 3703 N N . THR B 1 155 ? -11.383 14.297 18.047 1 95.69 155 THR B N 1
ATOM 3704 C CA . THR B 1 155 ? -10.516 14.07 19.188 1 95.69 155 THR B CA 1
ATOM 3705 C C . THR B 1 155 ? -11.289 13.43 20.344 1 95.69 155 THR B C 1
ATOM 3707 O O . THR B 1 155 ? -12.414 13.828 20.641 1 95.69 155 THR B O 1
ATOM 3710 N N . GLY B 1 156 ? -10.68 12.445 20.953 1 92.38 156 GLY B N 1
ATOM 3711 C CA . GLY B 1 156 ? -11.273 11.82 22.109 1 92.38 156 GLY B CA 1
ATOM 3712 C C . GLY B 1 156 ? -12.273 10.734 21.766 1 92.38 156 GLY B C 1
ATOM 3713 O O . GLY B 1 156 ? -12.711 9.977 22.641 1 92.38 156 GLY B O 1
ATOM 3714 N N . VAL B 1 157 ? -12.695 10.617 20.531 1 88.56 157 VAL B N 1
ATOM 3715 C CA . VAL B 1 157 ? -13.648 9.594 20.109 1 88.56 157 VAL B CA 1
ATOM 3716 C C . VAL B 1 157 ? -12.891 8.328 19.688 1 88.56 157 VAL B C 1
ATOM 3718 O O . VAL B 1 157 ? -11.906 8.406 18.953 1 88.56 157 VAL B O 1
ATOM 3721 N N . GLU B 1 158 ? -13.328 7.273 20.203 1 81.69 158 GLU B N 1
ATOM 3722 C CA . GLU B 1 158 ? -12.672 6.012 19.875 1 81.69 158 GLU B CA 1
ATOM 3723 C C . GLU B 1 158 ? -13.031 5.547 18.469 1 81.69 158 GLU B C 1
ATOM 3725 O O . GLU B 1 158 ? -14.109 5.875 17.953 1 81.69 158 GLU B O 1
ATOM 3730 N N . GLN B 1 159 ? -12.031 4.863 17.984 1 73.56 159 GLN B N 1
ATOM 3731 C CA . GLN B 1 159 ? -12.32 4.234 16.703 1 73.56 159 GLN B CA 1
ATOM 3732 C C . GLN B 1 159 ? -13.391 3.156 16.844 1 73.56 159 GLN B C 1
ATOM 3734 O O . GLN B 1 159 ? -13.516 2.535 17.891 1 73.56 159 GLN B O 1
ATOM 3739 N N . GLY B 1 160 ? -14.242 3.068 15.844 1 64.44 160 GLY B N 1
ATOM 3740 C CA . GLY B 1 160 ? -15.344 2.121 15.922 1 64.44 160 GLY B CA 1
ATOM 3741 C C . GLY B 1 160 ? -14.883 0.677 16 1 64.44 160 GLY B C 1
ATOM 3742 O O . GLY B 1 160 ? -13.711 0.38 15.773 1 64.44 160 GLY B O 1
ATOM 3743 N N . GLU B 1 161 ? -15.75 -0.145 16.516 1 57.12 161 GLU B N 1
ATOM 3744 C CA . GLU B 1 161 ? -15.531 -1.574 16.719 1 57.12 161 GLU B CA 1
ATOM 3745 C C . GLU B 1 161 ? -15.039 -2.246 15.438 1 57.12 161 GLU B C 1
ATOM 3747 O O . GLU B 1 161 ? -14.328 -3.25 15.492 1 57.12 161 GLU B O 1
ATOM 3752 N N . LYS B 1 162 ? -15.43 -1.7 14.383 1 59.25 162 LYS B N 1
ATOM 3753 C CA . LYS B 1 162 ? -15.102 -2.367 13.125 1 59.25 162 LYS B CA 1
ATOM 3754 C C . LYS B 1 162 ? -13.695 -2.004 12.664 1 59.25 162 LYS B C 1
ATOM 3756 O O . LYS B 1 162 ? -13.219 -2.508 11.641 1 59.25 162 LYS B O 1
ATOM 3761 N N . TRP B 1 163 ? -13.094 -1.238 13.578 1 64.75 163 TRP B N 1
ATOM 3762 C CA . TRP B 1 163 ? -11.758 -0.791 13.211 1 64.75 163 TRP B CA 1
ATOM 3763 C C . TRP B 1 163 ? -10.75 -1.935 13.312 1 64.75 163 TRP B C 1
ATOM 3765 O O . TRP B 1 163 ? -10.766 -2.691 14.289 1 64.75 163 TRP B O 1
ATOM 3775 N N . GLN B 1 164 ? -10.195 -2.285 12.25 1 65.44 164 GLN B N 1
ATOM 3776 C CA . GLN B 1 164 ? -9.055 -3.199 12.258 1 65.44 164 GLN B CA 1
ATOM 3777 C C . GLN B 1 164 ? -7.758 -2.469 11.922 1 65.44 164 GLN B C 1
ATOM 3779 O O . GLN B 1 164 ? -7.738 -1.604 11.047 1 65.44 164 GLN B O 1
ATOM 3784 N N . PRO B 1 165 ? -6.816 -2.828 12.867 1 65.69 165 PRO B N 1
ATOM 3785 C CA . PRO B 1 165 ? -5.531 -2.205 12.547 1 65.69 165 PRO B CA 1
ATOM 3786 C C . PRO B 1 165 ? -5.031 -2.574 11.148 1 65.69 165 PRO B C 1
ATOM 3788 O O . PRO B 1 165 ? -5.043 -3.75 10.773 1 65.69 165 PRO B O 1
ATOM 3791 N N . ARG B 1 166 ? -4.945 -1.594 10.406 1 71.12 166 ARG B N 1
ATOM 3792 C CA . ARG B 1 166 ? -4.371 -1.767 9.078 1 71.12 166 ARG B CA 1
ATOM 3793 C C . ARG B 1 166 ? -3.035 -1.036 8.961 1 71.12 166 ARG B C 1
ATOM 3795 O O . ARG B 1 166 ? -2.738 -0.144 9.758 1 71.12 166 ARG B O 1
ATOM 3802 N N . GLY B 1 167 ? -2.092 -1.685 8.312 1 76.31 167 GLY B N 1
ATOM 3803 C CA . GLY B 1 167 ? -0.854 -0.962 8.062 1 76.31 167 GLY B CA 1
ATOM 3804 C C . GLY B 1 167 ? 0.381 -1.72 8.508 1 76.31 167 GLY B C 1
ATOM 3805 O O . GLY B 1 167 ? 0.281 -2.85 8.992 1 76.31 167 GLY B O 1
ATOM 3806 N N . THR B 1 168 ? 1.415 -1.01 8.406 1 83 168 THR B N 1
ATOM 3807 C CA . THR B 1 168 ? 2.73 -1.53 8.766 1 83 168 THR B CA 1
ATOM 3808 C C . THR B 1 168 ? 3.189 -0.962 10.109 1 83 168 THR B C 1
ATOM 3810 O O . THR B 1 168 ? 3.289 0.256 10.266 1 83 168 THR B O 1
ATOM 3813 N N . PRO B 1 169 ? 3.494 -1.803 11.055 1 87.75 169 PRO B N 1
ATOM 3814 C CA . PRO B 1 169 ? 3.855 -1.348 12.398 1 87.75 169 PRO B CA 1
ATOM 3815 C C . PRO B 1 169 ? 4.988 -0.324 12.391 1 87.75 169 PRO B C 1
ATOM 3817 O O . PRO B 1 169 ? 4.988 0.61 13.195 1 87.75 169 PRO B O 1
ATOM 3820 N N . MET B 1 170 ? 5.867 -0.418 11.508 1 85.69 170 MET B N 1
ATOM 3821 C CA . MET B 1 170 ? 7.078 0.394 11.523 1 85.69 170 MET B CA 1
ATOM 3822 C C . MET B 1 170 ? 6.742 1.879 11.445 1 85.69 170 MET B C 1
ATOM 3824 O O . MET B 1 170 ? 7.566 2.727 11.789 1 85.69 170 MET B O 1
ATOM 3828 N N . ILE B 1 171 ? 5.578 2.199 11.016 1 88.25 171 ILE B N 1
ATOM 3829 C CA . ILE B 1 171 ? 5.238 3.611 10.883 1 88.25 171 ILE B CA 1
ATOM 3830 C C . ILE B 1 171 ? 4.176 3.986 11.914 1 88.25 171 ILE B C 1
ATOM 3832 O O . ILE B 1 171 ? 3.645 5.098 11.891 1 88.25 171 ILE B O 1
ATOM 3836 N N . MET B 1 172 ? 3.844 3.076 12.797 1 92.44 172 MET B N 1
ATOM 3837 C CA . MET B 1 172 ? 2.822 3.312 13.812 1 92.44 172 MET B CA 1
ATOM 3838 C C . MET B 1 172 ? 3.447 3.838 15.102 1 92.44 172 MET B C 1
ATOM 3840 O O . MET B 1 172 ? 4.562 3.453 15.453 1 92.44 172 MET B O 1
ATOM 3844 N N . SER B 1 173 ? 2.695 4.652 15.773 1 95.62 173 SER B N 1
ATOM 3845 C CA . SER B 1 173 ? 3.137 5.148 17.062 1 95.62 173 SER B CA 1
ATOM 3846 C C . SER B 1 173 ? 3.012 4.07 18.141 1 95.62 173 SER B C 1
ATOM 3848 O O . SER B 1 173 ? 2.227 3.133 18 1 95.62 173 SER B O 1
ATOM 3850 N N . PRO B 1 174 ? 3.77 4.254 19.203 1 95.88 174 PRO B N 1
ATOM 3851 C CA . PRO B 1 174 ? 3.719 3.262 20.281 1 95.88 174 PRO B CA 1
ATOM 3852 C C . PRO B 1 174 ? 2.309 3.066 20.844 1 95.88 174 PRO B C 1
ATOM 3854 O O . PRO B 1 174 ? 1.861 1.931 21.016 1 95.88 174 PRO B O 1
ATOM 3857 N N . GLU B 1 175 ? 1.564 4.109 21.141 1 95.19 175 GLU B N 1
ATOM 3858 C CA . GLU B 1 175 ? 0.226 3.992 21.719 1 95.19 175 GLU B CA 1
ATOM 3859 C C . GLU B 1 175 ? -0.751 3.389 20.719 1 95.19 175 GLU B C 1
ATOM 3861 O O . GLU B 1 175 ? -1.73 2.746 21.094 1 95.19 175 GLU B O 1
ATOM 3866 N N . ALA B 1 176 ? -0.561 3.641 19.391 1 92.75 176 ALA B N 1
ATOM 3867 C CA . ALA B 1 176 ? -1.383 2.99 18.375 1 92.75 176 ALA B CA 1
ATOM 3868 C C . ALA B 1 176 ? -1.146 1.482 18.359 1 92.75 176 ALA B C 1
ATOM 3870 O O . ALA B 1 176 ? -2.096 0.7 18.266 1 92.75 176 ALA B O 1
ATOM 3871 N N . VAL B 1 177 ? 0.117 1.073 18.438 1 92.19 177 VAL B N 1
ATOM 3872 C CA . VAL B 1 177 ? 0.506 -0.333 18.391 1 92.19 177 VAL B CA 1
ATOM 3873 C C . VAL B 1 177 ? -0.016 -1.051 19.641 1 92.19 177 VAL B C 1
ATOM 3875 O O . VAL B 1 177 ? -0.537 -2.164 19.547 1 92.19 177 VAL B O 1
ATOM 3878 N N . ASN B 1 178 ? 0.012 -0.388 20.781 1 89.31 178 ASN B N 1
ATOM 3879 C CA . ASN B 1 178 ? -0.257 -1.029 22.062 1 89.31 178 ASN B CA 1
ATOM 3880 C C . ASN B 1 178 ? -1.744 -1.003 22.406 1 89.31 178 ASN B C 1
ATOM 3882 O O . ASN B 1 178 ? -2.268 -1.951 22.984 1 89.31 178 ASN B O 1
ATOM 3886 N N . ASP B 1 179 ? -2.318 0.121 22.031 1 88.31 179 ASP B N 1
ATOM 3887 C CA . ASP B 1 179 ? -3.648 0.337 22.594 1 88.31 179 ASP B CA 1
ATOM 3888 C C . ASP B 1 179 ? -4.645 0.751 21.516 1 88.31 179 ASP B C 1
ATOM 3890 O O . ASP B 1 179 ? -5.789 1.087 21.812 1 88.31 179 ASP B O 1
ATOM 3894 N N . SER B 1 180 ? -4.184 0.773 20.328 1 88.69 180 SER B N 1
ATOM 3895 C CA . SER B 1 180 ? -5.023 1.246 19.234 1 88.69 180 SER B CA 1
ATOM 3896 C C . SER B 1 180 ? -5.562 2.645 19.516 1 88.69 180 SER B C 1
ATOM 3898 O O . SER B 1 180 ? -6.734 2.924 19.25 1 88.69 180 SER B O 1
ATOM 3900 N N . VAL B 1 181 ? -4.746 3.426 20.141 1 91.12 181 VAL B N 1
ATOM 3901 C CA . VAL B 1 181 ? -5.137 4.797 20.453 1 91.12 181 VAL B CA 1
ATOM 3902 C C . VAL B 1 181 ? -4.562 5.75 19.406 1 91.12 181 VAL B C 1
ATOM 3904 O O . VAL B 1 181 ? -3.355 5.754 19.156 1 91.12 181 VAL B O 1
ATOM 3907 N N . TYR B 1 182 ? -5.457 6.5 18.828 1 93.06 182 TYR B N 1
ATOM 3908 C CA . TYR B 1 182 ? -5.086 7.508 17.844 1 93.06 182 TYR B CA 1
ATOM 3909 C C . TYR B 1 182 ? -5.562 8.891 18.266 1 93.06 182 TYR B C 1
ATOM 3911 O O . TYR B 1 182 ? -6.766 9.172 18.25 1 93.06 182 TYR B O 1
ATOM 3919 N N . GLU B 1 183 ? -4.68 9.664 18.688 1 96.56 183 GLU B N 1
ATOM 3920 C CA . GLU B 1 183 ? -4.914 11.07 18.984 1 96.56 183 GLU B CA 1
ATOM 3921 C C . GLU B 1 183 ? -3.92 11.969 18.266 1 96.56 183 GLU B C 1
ATOM 3923 O O . GLU B 1 183 ? -3.18 11.5 17.391 1 96.56 183 GLU B O 1
ATOM 3928 N N . SER B 1 184 ? -3.961 13.25 18.547 1 98.25 184 SER B N 1
ATOM 3929 C CA . SER B 1 184 ? -3.104 14.195 17.844 1 98.25 184 SER B CA 1
ATOM 3930 C C . SER B 1 184 ? -1.638 13.781 17.922 1 98.25 184 SER B C 1
ATOM 3932 O O . SER B 1 184 ? -0.865 14.023 17 1 98.25 184 SER B O 1
ATOM 3934 N N . SER B 1 185 ? -1.273 13.172 19.031 1 98.38 185 SER B N 1
ATOM 3935 C CA . SER B 1 185 ? 0.107 12.734 19.219 1 98.38 185 SER B CA 1
ATOM 3936 C C . SER B 1 185 ? 0.488 11.672 18.188 1 98.38 185 SER B C 1
ATOM 3938 O O . SER B 1 185 ? 1.641 11.609 17.75 1 98.38 185 SER B O 1
ATOM 3940 N N . ALA B 1 186 ? -0.456 10.836 17.781 1 97 186 ALA B N 1
ATOM 3941 C CA . ALA B 1 186 ? -0.205 9.828 16.75 1 97 186 ALA B CA 1
ATOM 3942 C C . ALA B 1 186 ? 0.058 10.492 15.398 1 97 186 ALA B C 1
ATOM 3944 O O . ALA B 1 186 ? 0.884 10.016 14.617 1 97 186 ALA B O 1
ATOM 3945 N N . ASP B 1 187 ? -0.637 11.617 15.117 1 98.5 187 ASP B N 1
ATOM 3946 C CA . ASP B 1 187 ? -0.371 12.391 13.906 1 98.5 187 ASP B CA 1
ATOM 3947 C C . ASP B 1 187 ? 1.058 12.93 13.906 1 98.5 187 ASP B C 1
ATOM 3949 O O . ASP B 1 187 ? 1.712 12.953 12.859 1 98.5 187 ASP B O 1
ATOM 3953 N N . ILE B 1 188 ? 1.473 13.32 15.016 1 98.88 188 ILE B N 1
ATOM 3954 C CA . ILE B 1 188 ? 2.811 13.891 15.141 1 98.88 188 ILE B CA 1
ATOM 3955 C C . ILE B 1 188 ? 3.857 12.805 14.898 1 98.88 188 ILE B C 1
ATOM 3957 O O . ILE B 1 188 ? 4.867 13.047 14.227 1 98.88 188 ILE B O 1
ATOM 3961 N N . TRP B 1 189 ? 3.639 11.664 15.477 1 98.12 189 TRP B N 1
ATOM 3962 C CA . TRP B 1 189 ? 4.52 10.539 15.18 1 98.12 189 TRP B CA 1
ATOM 3963 C C . TRP B 1 189 ? 4.574 10.266 13.68 1 98.12 189 TRP B C 1
ATOM 3965 O O . TRP B 1 189 ? 5.656 10.109 13.109 1 98.12 189 TRP B O 1
ATOM 3975 N N . ALA B 1 190 ? 3.428 10.195 13.07 1 97.5 190 ALA B N 1
ATOM 3976 C CA . ALA B 1 190 ? 3.33 9.969 11.633 1 97.5 190 ALA B CA 1
ATOM 3977 C C . ALA B 1 190 ? 4.074 11.055 10.859 1 97.5 190 ALA B C 1
ATOM 3979 O O . ALA B 1 190 ? 4.691 10.773 9.82 1 97.5 190 ALA B O 1
ATOM 3980 N N . LEU B 1 191 ? 4 12.258 11.312 1 98.62 191 LEU B N 1
ATOM 3981 C CA . LEU B 1 191 ? 4.766 13.352 10.719 1 98.62 191 LEU B CA 1
ATOM 3982 C C . LEU B 1 191 ? 6.258 13.047 10.742 1 98.62 191 LEU B C 1
ATOM 3984 O O . LEU B 1 191 ? 6.945 13.211 9.734 1 98.62 191 LEU B O 1
ATOM 3988 N N . GLY B 1 192 ? 6.742 12.656 11.883 1 98.38 192 GLY B N 1
ATOM 3989 C CA . GLY B 1 192 ? 8.141 12.25 11.961 1 98.38 192 GLY B CA 1
ATOM 3990 C C . GLY B 1 192 ? 8.508 11.195 10.938 1 98.38 192 GLY B C 1
ATOM 3991 O O . GLY B 1 192 ? 9.539 11.312 10.266 1 98.38 192 GLY B O 1
ATOM 3992 N N . CYS B 1 193 ? 7.66 10.195 10.82 1 96.62 193 CYS B N 1
ATOM 3993 C CA . CYS B 1 193 ? 7.883 9.141 9.836 1 96.62 193 CYS B CA 1
ATOM 3994 C C . CYS B 1 193 ? 7.926 9.719 8.43 1 96.62 193 CYS B C 1
ATOM 3996 O O . CYS B 1 193 ? 8.766 9.32 7.613 1 96.62 193 CYS B O 1
ATOM 3998 N N . ALA B 1 194 ? 7.047 10.625 8.133 1 97.44 194 ALA B N 1
ATOM 3999 C CA . ALA B 1 194 ? 7.004 11.258 6.816 1 97.44 194 ALA B CA 1
ATOM 4000 C C . ALA B 1 194 ? 8.289 12.031 6.535 1 97.44 194 ALA B C 1
ATOM 4002 O O . ALA B 1 194 ? 8.828 11.969 5.426 1 97.44 194 ALA B O 1
ATOM 4003 N N . VAL B 1 195 ? 8.773 12.719 7.508 1 97.62 195 VAL B N 1
ATOM 4004 C CA . VAL B 1 195 ? 9.992 13.492 7.359 1 97.62 195 VAL B CA 1
ATOM 4005 C C . VAL B 1 195 ? 11.172 12.562 7.082 1 97.62 195 VAL B C 1
ATOM 4007 O O . VAL B 1 195 ? 11.969 12.812 6.176 1 97.62 195 VAL B O 1
ATOM 4010 N N . VAL B 1 196 ? 11.281 11.484 7.824 1 96.12 196 VAL B N 1
ATOM 4011 C CA . VAL B 1 196 ? 12.336 10.508 7.602 1 96.12 196 VAL B CA 1
ATOM 4012 C C . VAL B 1 196 ? 12.273 9.992 6.168 1 96.12 196 VAL B C 1
ATOM 4014 O O . VAL B 1 196 ? 13.289 9.914 5.48 1 96.12 196 VAL B O 1
ATOM 4017 N N . GLU B 1 197 ? 11.117 9.664 5.77 1 94 197 GLU B N 1
ATOM 4018 C CA . GLU B 1 197 ? 10.93 9.125 4.422 1 94 197 GLU B CA 1
ATOM 4019 C C . GLU B 1 197 ? 11.328 10.148 3.361 1 94 197 GLU B C 1
ATOM 4021 O O . GLU B 1 197 ? 11.945 9.797 2.354 1 94 197 GLU B O 1
ATOM 4026 N N . MET B 1 198 ? 10.977 11.398 3.559 1 95.06 198 MET B N 1
ATOM 4027 C CA . MET B 1 198 ? 11.32 12.438 2.6 1 95.06 198 MET B CA 1
ATOM 4028 C C . MET B 1 198 ? 12.836 12.586 2.488 1 95.06 198 MET B C 1
ATOM 4030 O O . MET B 1 198 ? 13.359 12.852 1.404 1 95.06 198 MET B O 1
ATOM 4034 N N . ILE B 1 199 ? 13.5 12.367 3.555 1 93.56 199 ILE B N 1
ATOM 4035 C CA . ILE B 1 199 ? 14.938 12.609 3.613 1 93.56 199 ILE B CA 1
ATOM 4036 C C . ILE B 1 199 ? 15.695 11.391 3.084 1 93.56 199 ILE B C 1
ATOM 4038 O O . ILE B 1 199 ? 16.672 11.531 2.357 1 93.56 199 ILE B O 1
ATOM 4042 N N . THR B 1 200 ? 15.234 10.219 3.424 1 90.06 200 THR B N 1
ATOM 4043 C CA . THR B 1 200 ? 16.016 9.023 3.152 1 90.06 200 THR B CA 1
ATOM 4044 C C . THR B 1 200 ? 15.477 8.281 1.939 1 90.06 200 THR B C 1
ATOM 4046 O O . THR B 1 200 ? 16.156 7.438 1.354 1 90.06 200 THR B O 1
ATOM 4049 N N . GLY B 1 201 ? 14.18 8.547 1.683 1 86.56 201 GLY B N 1
ATOM 4050 C CA . GLY B 1 201 ? 13.516 7.777 0.643 1 86.56 201 GLY B CA 1
ATOM 4051 C C . GLY B 1 201 ? 12.969 6.449 1.14 1 86.56 201 GLY B C 1
ATOM 4052 O O . GLY B 1 201 ? 12.359 5.699 0.376 1 86.56 201 GLY B O 1
ATOM 4053 N N . GLU B 1 202 ? 13.188 6.199 2.396 1 84.06 202 GLU B N 1
ATOM 4054 C CA . GLU B 1 202 ? 12.758 4.945 3.01 1 84.06 202 GLU B CA 1
ATOM 4055 C C . GLU B 1 202 ? 12 5.199 4.309 1 84.06 202 GLU B C 1
ATOM 4057 O O . GLU B 1 202 ? 12.195 6.227 4.961 1 84.06 202 GLU B O 1
ATOM 4062 N N . PRO B 1 203 ? 11.148 4.246 4.613 1 86.44 203 PRO B N 1
ATOM 4063 C CA . PRO B 1 203 ? 10.508 4.379 5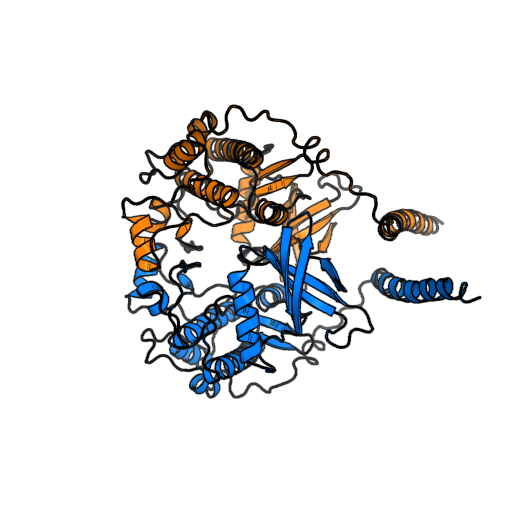.926 1 86.44 203 PRO B CA 1
ATOM 4064 C C . PRO B 1 203 ? 11.508 4.387 7.074 1 86.44 203 PRO B C 1
ATOM 4066 O O . PRO B 1 203 ? 12.641 3.932 6.91 1 86.44 203 PRO B O 1
ATOM 4069 N N . ALA B 1 204 ? 11.031 4.918 8.203 1 86 204 ALA B N 1
ATOM 4070 C CA . ALA B 1 204 ? 11.883 4.945 9.391 1 86 204 ALA B CA 1
ATOM 4071 C C . ALA B 1 204 ? 12.359 3.541 9.742 1 86 204 ALA B C 1
ATOM 4073 O O . ALA B 1 204 ? 11.562 2.613 9.867 1 86 204 ALA B O 1
ATOM 4074 N N . ALA B 1 205 ? 13.602 3.432 9.922 1 80.38 205 ALA B N 1
ATOM 4075 C CA . ALA B 1 205 ? 14.234 2.137 10.141 1 80.38 205 ALA B CA 1
ATOM 4076 C C . ALA B 1 205 ? 14.289 1.794 11.625 1 80.38 205 ALA B C 1
ATOM 4078 O O . ALA B 1 205 ? 14.344 2.689 12.477 1 80.38 205 ALA B O 1
ATOM 4079 N N . TRP B 1 206 ? 14.141 0.557 11.82 1 84.88 206 TRP B N 1
ATOM 4080 C CA . TRP B 1 206 ? 14.305 -0.014 13.148 1 84.88 206 TRP B CA 1
ATOM 4081 C C . TRP B 1 206 ? 15.367 -1.113 13.148 1 84.88 206 TRP B C 1
ATOM 4083 O O . TRP B 1 206 ? 15.641 -1.71 12.102 1 84.88 206 TRP B O 1
ATOM 4093 N N . ASN B 1 207 ? 16.047 -1.271 14.156 1 81.44 207 ASN B N 1
ATOM 4094 C CA . ASN B 1 207 ? 17.047 -2.334 14.266 1 81.44 207 ASN B CA 1
ATOM 4095 C C . ASN B 1 207 ? 16.406 -3.656 14.688 1 81.44 207 ASN B C 1
ATOM 4097 O O . ASN B 1 207 ? 16.719 -4.188 15.758 1 81.44 207 ASN B O 1
ATOM 4101 N N . GLU B 1 208 ? 15.539 -4.133 13.906 1 83.69 208 GLU B N 1
ATOM 4102 C CA . GLU B 1 208 ? 14.836 -5.379 14.195 1 83.69 208 GLU B CA 1
ATOM 4103 C C . GLU B 1 208 ? 14.312 -6.023 12.914 1 83.69 208 GLU B C 1
ATOM 4105 O O . GLU B 1 208 ? 13.68 -5.359 12.094 1 83.69 208 GLU B O 1
ATOM 4110 N N . SER B 1 209 ? 14.594 -7.25 12.758 1 80.12 209 SER B N 1
ATOM 4111 C CA . SER B 1 209 ? 14.227 -7.941 11.531 1 80.12 209 SER B CA 1
ATOM 4112 C C . SER B 1 209 ? 13 -8.828 11.742 1 80.12 209 SER B C 1
ATOM 4114 O O . SER B 1 209 ? 12.414 -9.328 10.781 1 80.12 209 SER B O 1
ATOM 4116 N N . ASP B 1 210 ? 12.648 -8.977 12.977 1 84 210 ASP B N 1
ATOM 4117 C CA . ASP B 1 210 ? 11.484 -9.781 13.336 1 84 210 ASP B CA 1
ATOM 4118 C C . ASP B 1 210 ? 10.258 -8.898 13.586 1 84 210 ASP B C 1
ATOM 4120 O O . ASP B 1 210 ? 10.32 -7.953 14.375 1 84 210 ASP B O 1
ATOM 4124 N N . MET B 1 211 ? 9.234 -9.234 12.898 1 88.69 211 MET B N 1
ATOM 4125 C CA . MET B 1 211 ? 8.047 -8.398 12.969 1 88.69 211 MET B CA 1
ATOM 4126 C C . MET B 1 211 ? 7.492 -8.352 14.391 1 88.69 211 MET B C 1
ATOM 4128 O O . MET B 1 211 ? 7.098 -7.293 14.875 1 88.69 211 MET B O 1
ATOM 4132 N N . LEU B 1 212 ? 7.371 -9.508 15.031 1 90.06 212 LEU B N 1
ATOM 4133 C CA . LEU B 1 212 ? 6.848 -9.547 16.391 1 90.06 212 LEU B CA 1
ATOM 4134 C C . LEU B 1 212 ? 7.727 -8.727 17.328 1 90.06 212 LEU B C 1
ATOM 4136 O O . LEU B 1 212 ? 7.223 -7.898 18.094 1 90.06 212 LEU B O 1
ATOM 4140 N N . MET B 1 213 ? 9.031 -8.945 17.234 1 90.25 213 MET B N 1
ATOM 4141 C CA . MET B 1 213 ? 9.945 -8.203 18.094 1 90.25 213 MET B CA 1
ATOM 4142 C C . MET B 1 213 ? 9.922 -6.715 17.766 1 90.25 213 MET B C 1
ATOM 4144 O O . MET B 1 213 ? 10.039 -5.875 18.656 1 90.25 213 MET B O 1
ATOM 4148 N N . LEU B 1 214 ? 9.82 -6.434 16.484 1 90 214 LEU B N 1
ATOM 4149 C CA . LEU B 1 214 ? 9.688 -5.039 16.062 1 90 214 LEU B CA 1
ATOM 4150 C C . LEU B 1 214 ? 8.469 -4.391 16.703 1 90 214 LEU B C 1
ATOM 4152 O O . LEU B 1 214 ? 8.562 -3.291 17.25 1 90 214 LEU B O 1
ATOM 4156 N N . THR B 1 215 ? 7.398 -5.082 16.641 1 92.06 215 THR B N 1
ATOM 4157 C CA . THR B 1 215 ? 6.156 -4.559 17.203 1 92.06 215 THR B CA 1
ATOM 4158 C C . THR B 1 215 ? 6.281 -4.348 18.703 1 92.06 215 THR B C 1
ATOM 4160 O O . THR B 1 215 ? 5.816 -3.338 19.25 1 92.06 215 THR B O 1
ATOM 4163 N N . ILE B 1 216 ? 6.934 -5.227 19.359 1 91.62 216 ILE B N 1
ATOM 4164 C CA . ILE B 1 216 ? 7.172 -5.113 20.797 1 91.62 216 ILE B CA 1
ATOM 4165 C C . ILE B 1 216 ? 8.062 -3.91 21.078 1 91.62 216 ILE B C 1
ATOM 4167 O O . ILE B 1 216 ? 7.785 -3.123 21.984 1 91.62 216 ILE B O 1
ATOM 4171 N N . ARG B 1 217 ? 9.094 -3.803 20.266 1 91.38 217 ARG B N 1
ATOM 4172 C CA . ARG B 1 217 ? 10.031 -2.697 20.453 1 91.38 217 ARG B CA 1
ATOM 4173 C C . ARG B 1 217 ? 9.336 -1.354 20.266 1 91.38 217 ARG B C 1
ATOM 4175 O O . ARG B 1 217 ? 9.609 -0.399 20.984 1 91.38 217 ARG B O 1
ATOM 4182 N N . ILE B 1 218 ? 8.492 -1.309 19.359 1 92.19 218 ILE B N 1
ATOM 4183 C CA . ILE B 1 218 ? 7.758 -0.075 19.094 1 92.19 218 ILE B CA 1
ATOM 4184 C C . ILE B 1 218 ? 6.785 0.196 20.234 1 92.19 218 ILE B C 1
ATOM 4186 O O . ILE B 1 218 ? 6.75 1.302 20.781 1 92.19 218 ILE B O 1
ATOM 4190 N N . GLY B 1 219 ? 6.074 -0.754 20.641 1 91.62 219 GLY B N 1
ATOM 4191 C CA . GLY B 1 219 ? 4.988 -0.583 21.594 1 91.62 219 GLY B CA 1
ATOM 4192 C C . GLY B 1 219 ? 5.469 -0.425 23.016 1 91.62 219 GLY B C 1
ATOM 4193 O O . GLY B 1 219 ? 4.938 0.391 23.781 1 91.62 219 GLY B O 1
ATOM 4194 N N . VAL B 1 220 ? 6.461 -1.159 23.391 1 89.75 220 VAL B N 1
ATOM 4195 C CA . VAL B 1 220 ? 6.773 -1.231 24.828 1 89.75 220 VAL B CA 1
ATOM 4196 C C . VAL B 1 220 ? 8.25 -0.915 25.047 1 89.75 220 VAL B C 1
ATOM 4198 O O . VAL B 1 220 ? 8.672 -0.625 26.172 1 89.75 220 VAL B O 1
ATOM 4201 N N . GLY B 1 221 ? 9.031 -1.035 24.016 1 89.56 221 GLY B N 1
ATOM 4202 C CA . GLY B 1 221 ? 10.453 -0.783 24.172 1 89.56 221 GLY B CA 1
ATOM 4203 C C . GLY B 1 221 ? 10.789 0.69 24.312 1 89.56 221 GLY B C 1
ATOM 4204 O O . GLY B 1 221 ? 9.898 1.543 24.234 1 89.56 221 GLY B O 1
ATOM 4205 N N . GLU B 1 222 ? 12.086 0.962 24.531 1 90.19 222 GLU B N 1
ATOM 4206 C CA . GLU B 1 222 ? 12.539 2.334 24.734 1 90.19 222 GLU B CA 1
ATOM 4207 C C . GLU B 1 222 ? 13.219 2.883 23.484 1 90.19 222 GLU B C 1
ATOM 4209 O O . GLU B 1 222 ? 13.477 4.082 23.391 1 90.19 222 GLU B O 1
ATOM 4214 N N . GLU B 1 223 ? 13.367 2.035 22.562 1 89.31 223 GLU B N 1
ATOM 4215 C CA . GLU B 1 223 ? 14.109 2.422 21.375 1 89.31 223 GLU B CA 1
ATOM 4216 C C . GLU B 1 223 ? 13.273 3.324 20.469 1 89.31 223 GLU B C 1
ATOM 4218 O O . GLU B 1 223 ? 12.047 3.209 20.422 1 89.31 223 GLU B O 1
ATOM 4223 N N . LEU B 1 224 ? 13.992 4.195 19.828 1 90.38 224 LEU B N 1
ATOM 4224 C CA . LEU B 1 224 ? 13.406 5.059 18.812 1 90.38 224 LEU B CA 1
ATOM 4225 C C . LEU B 1 224 ? 13.82 4.617 17.422 1 90.38 224 LEU B C 1
ATOM 4227 O O . LEU B 1 224 ? 14.797 3.879 17.266 1 90.38 224 LEU B O 1
ATOM 4231 N N . PRO B 1 225 ? 12.984 4.984 16.422 1 91.88 225 PRO B N 1
ATOM 4232 C CA . PRO B 1 225 ? 13.484 4.738 15.07 1 91.88 225 PRO B CA 1
ATOM 4233 C C . PRO B 1 225 ? 14.805 5.445 14.789 1 91.88 225 PRO B C 1
ATOM 4235 O O . PRO B 1 225 ? 15.117 6.453 15.43 1 91.88 225 PRO B O 1
ATOM 4238 N N . LYS B 1 226 ? 15.5 4.918 13.859 1 90.88 226 LYS B N 1
ATOM 4239 C CA . LYS B 1 226 ? 16.781 5.508 13.516 1 90.88 226 LYS B CA 1
ATOM 4240 C C . LYS B 1 226 ? 16.609 6.914 12.945 1 90.88 226 LYS B C 1
ATOM 4242 O O . LYS B 1 226 ? 15.797 7.125 12.039 1 90.88 226 LYS B O 1
ATOM 4247 N N . ILE B 1 227 ? 17.344 7.832 13.461 1 93.69 227 ILE B N 1
ATOM 4248 C CA . ILE B 1 227 ? 17.391 9.195 12.945 1 93.69 227 ILE B CA 1
ATOM 4249 C C . ILE B 1 227 ? 18.453 9.305 11.852 1 93.69 227 ILE B C 1
ATOM 4251 O O . ILE B 1 227 ? 19.609 8.953 12.07 1 93.69 227 ILE B O 1
ATOM 4255 N N . PRO B 1 228 ? 18.016 9.766 10.75 1 92.94 228 PRO B N 1
ATOM 4256 C CA . PRO B 1 228 ? 18.984 9.844 9.656 1 92.94 228 PRO B CA 1
ATOM 4257 C C . PRO B 1 228 ? 20.172 10.758 9.977 1 92.94 228 PRO B C 1
ATOM 4259 O O . PRO B 1 228 ? 19.984 11.883 10.445 1 92.94 228 PRO B O 1
ATOM 4262 N N . GLU B 1 229 ? 21.359 10.297 9.617 1 90.44 229 GLU B N 1
ATOM 4263 C CA . GLU B 1 229 ? 22.594 11.031 9.93 1 90.44 229 GLU B CA 1
ATOM 4264 C C . GLU B 1 229 ? 22.734 12.25 9.031 1 90.44 229 GLU B C 1
ATOM 4266 O O . GLU B 1 229 ? 23.406 13.219 9.398 1 90.44 229 GLU B O 1
ATOM 4271 N N . GLU B 1 230 ? 22.109 12.242 7.918 1 88 230 GLU B N 1
ATOM 4272 C CA . GLU B 1 230 ? 22.219 13.297 6.914 1 88 230 GLU B CA 1
ATOM 4273 C C . GLU B 1 230 ? 21.516 14.57 7.371 1 88 230 GLU B C 1
ATOM 4275 O O . GLU B 1 230 ? 21.75 15.648 6.82 1 88 230 GLU B O 1
ATOM 4280 N N . LEU B 1 231 ? 20.75 14.5 8.367 1 91.62 231 LEU B N 1
ATOM 4281 C CA . LEU B 1 231 ? 19.953 15.641 8.82 1 91.62 231 LEU B CA 1
ATOM 4282 C C . LEU B 1 231 ? 20.828 16.625 9.602 1 91.62 231 LEU B C 1
ATOM 4284 O O . LEU B 1 231 ? 21.797 16.234 10.258 1 91.62 231 LEU B O 1
ATOM 4288 N N . SER B 1 232 ? 20.469 17.922 9.469 1 92.69 232 SER B N 1
ATOM 4289 C CA . SER B 1 232 ? 21.047 18.938 10.344 1 92.69 232 SER B CA 1
ATOM 4290 C C . SER B 1 232 ? 20.734 18.656 11.805 1 92.69 232 SER B C 1
ATOM 4292 O O . SER B 1 232 ? 19.859 17.859 12.117 1 92.69 232 SER B O 1
ATOM 4294 N N . GLN B 1 233 ? 21.453 19.25 12.633 1 95.62 233 GLN B N 1
ATOM 4295 C CA . GLN B 1 233 ? 21.203 19.109 14.062 1 95.62 233 GLN B CA 1
ATOM 4296 C C . GLN B 1 233 ? 19.781 19.516 14.414 1 95.62 233 GLN B C 1
ATOM 4298 O O . GLN B 1 233 ? 19.125 18.891 15.25 1 95.62 233 GLN B O 1
ATOM 4303 N N . GLU B 1 234 ? 19.297 20.594 13.75 1 96.19 234 GLU B N 1
ATOM 4304 C CA . GLU B 1 234 ? 17.922 21.031 13.961 1 96.19 234 GLU B CA 1
ATOM 4305 C C . GLU B 1 234 ? 16.922 19.969 13.5 1 96.19 234 GLU B C 1
ATOM 4307 O O . GLU B 1 234 ? 15.898 19.75 14.141 1 96.19 234 GLU B O 1
ATOM 4312 N N . GLY B 1 235 ? 17.266 19.359 12.383 1 96.62 235 GLY B N 1
ATOM 4313 C CA . GLY B 1 235 ? 16.422 18.297 11.883 1 96.62 235 GLY B CA 1
ATOM 4314 C C . GLY B 1 235 ? 16.359 17.094 12.805 1 96.62 235 GLY B C 1
ATOM 4315 O O . GLY B 1 235 ? 15.297 16.516 13.023 1 96.62 235 GLY B O 1
ATOM 4316 N N . LYS B 1 236 ? 17.5 16.688 13.344 1 97.12 236 LYS B N 1
ATOM 4317 C CA . LYS B 1 236 ? 17.578 15.578 14.297 1 97.12 236 LYS B CA 1
ATOM 4318 C C . LYS B 1 236 ? 16.766 15.883 15.547 1 97.12 236 LYS B C 1
ATOM 4320 O O . LYS B 1 236 ? 16.016 15.031 16.031 1 97.12 236 LYS B O 1
ATOM 4325 N N . ASP B 1 237 ? 16.938 17.078 16.016 1 97.88 237 ASP B N 1
ATOM 4326 C CA . ASP B 1 237 ? 16.188 17.5 17.203 1 97.88 237 ASP B CA 1
ATOM 4327 C C . ASP B 1 237 ? 14.68 17.469 16.938 1 97.88 237 ASP B C 1
ATOM 4329 O O . ASP B 1 237 ? 13.898 17.031 17.781 1 97.88 237 ASP B O 1
ATOM 4333 N N . PHE B 1 238 ? 14.289 18 15.773 1 98.25 238 PHE B N 1
ATOM 4334 C CA . PHE B 1 238 ? 12.891 17.984 15.359 1 98.25 238 PHE B CA 1
ATOM 4335 C C . PHE B 1 238 ? 12.32 16.578 15.398 1 98.25 238 PHE B C 1
ATOM 4337 O O . PHE B 1 238 ? 11.242 16.359 15.969 1 98.25 238 PHE B O 1
ATOM 4344 N N . LEU B 1 239 ? 13.023 15.594 14.836 1 98.06 239 LEU B N 1
ATOM 4345 C CA . LEU B 1 239 ? 12.57 14.211 14.805 1 98.06 239 LEU B CA 1
ATOM 4346 C C . LEU B 1 239 ? 12.516 13.625 16.219 1 98.06 239 LEU B C 1
ATOM 4348 O O . LEU B 1 239 ? 11.617 12.852 16.531 1 98.06 239 LEU B O 1
ATOM 4352 N N . GLU B 1 240 ? 13.461 13.969 17.031 1 97.75 240 GLU B N 1
ATOM 4353 C CA . GLU B 1 240 ? 13.453 13.492 18.406 1 97.75 240 GLU B CA 1
ATOM 4354 C C . GLU B 1 240 ? 12.188 13.938 19.141 1 97.75 240 GLU B C 1
ATOM 4356 O O . GLU B 1 240 ? 11.648 13.195 19.953 1 97.75 240 GLU B O 1
ATOM 4361 N N . LYS B 1 241 ? 11.734 15.188 18.844 1 98.5 241 LYS B N 1
ATOM 4362 C CA . LYS B 1 241 ? 10.508 15.695 19.453 1 98.5 241 LYS B CA 1
ATOM 4363 C C . LYS B 1 241 ? 9.281 14.953 18.938 1 98.5 241 LYS B C 1
ATOM 4365 O O . LYS B 1 241 ? 8.328 14.711 19.672 1 98.5 241 LYS B O 1
ATOM 4370 N N . CYS B 1 242 ? 9.32 14.555 17.656 1 98.56 242 CYS B N 1
ATOM 4371 C CA . CYS B 1 242 ? 8.219 13.82 17.031 1 98.56 242 CYS B CA 1
ATOM 4372 C C . CYS B 1 242 ? 8.141 12.398 17.578 1 98.56 242 CYS B C 1
ATOM 4374 O O . CYS B 1 242 ? 7.062 11.812 17.656 1 98.56 242 CYS B O 1
ATOM 4376 N N . PHE B 1 243 ? 9.297 11.844 18 1 97.81 243 PHE B N 1
ATOM 4377 C CA . PHE B 1 243 ? 9.375 10.414 18.281 1 97.81 243 PHE B CA 1
ATOM 4378 C C . PHE B 1 243 ? 9.469 10.172 19.781 1 97.81 243 PHE B C 1
ATOM 4380 O O . PHE B 1 243 ? 9.883 9.094 20.219 1 97.81 243 PHE B O 1
ATOM 4387 N N . ILE B 1 244 ? 9.188 11.195 20.562 1 97.12 244 ILE B N 1
ATOM 4388 C CA . ILE B 1 244 ? 9.062 10.938 21.984 1 97.12 244 ILE B CA 1
ATOM 4389 C C . ILE B 1 244 ? 8.031 9.836 22.219 1 97.12 244 ILE B C 1
ATOM 4391 O O . ILE B 1 244 ? 6.898 9.922 21.75 1 97.12 244 ILE B O 1
ATOM 4395 N N . LYS B 1 245 ? 8.312 8.812 22.938 1 96.19 245 LYS B N 1
ATOM 4396 C CA . LYS B 1 245 ? 7.488 7.609 23.078 1 96.19 245 LYS B CA 1
ATOM 4397 C C . LYS B 1 245 ? 6.215 7.902 23.859 1 96.19 245 LYS B C 1
ATOM 4399 O O . LYS B 1 245 ? 5.137 7.418 23.5 1 96.19 245 LYS B O 1
ATOM 4404 N N . ASP B 1 246 ? 6.383 8.68 24.922 1 96.38 246 ASP B N 1
ATOM 4405 C CA . ASP B 1 246 ? 5.211 9.07 25.703 1 96.38 246 ASP B CA 1
ATOM 4406 C C . ASP B 1 246 ? 4.352 10.07 24.938 1 96.38 246 ASP B C 1
ATOM 4408 O O . ASP B 1 246 ? 4.758 11.219 24.75 1 96.38 246 ASP B O 1
ATOM 4412 N N . PRO B 1 247 ? 3.174 9.703 24.547 1 97.25 247 PRO B N 1
ATOM 4413 C CA . PRO B 1 247 ? 2.346 10.602 23.734 1 97.25 247 PRO B CA 1
ATOM 4414 C C . PRO B 1 247 ? 2.002 11.898 24.469 1 97.25 247 PRO B C 1
ATOM 4416 O O . PRO B 1 247 ? 1.738 12.914 23.812 1 97.25 247 PRO B O 1
ATOM 4419 N N . LEU B 1 248 ? 1.959 11.914 25.75 1 97.38 248 LEU B N 1
ATOM 4420 C CA . LEU B 1 248 ? 1.622 13.109 26.516 1 97.38 248 LEU B CA 1
ATOM 4421 C C . LEU B 1 248 ? 2.787 14.094 26.531 1 97.38 248 LEU B C 1
ATOM 4423 O O . LEU B 1 248 ? 2.607 15.266 26.859 1 97.38 248 LEU B O 1
ATOM 4427 N N . ARG B 1 249 ? 3.975 13.586 26.25 1 98 249 ARG B N 1
ATOM 4428 C CA . ARG B 1 249 ? 5.164 14.438 26.25 1 98 249 ARG B CA 1
ATOM 4429 C C . ARG B 1 249 ? 5.609 14.758 24.828 1 98 249 ARG B C 1
ATOM 4431 O O . ARG B 1 249 ? 6.508 15.578 24.625 1 98 249 ARG B O 1
ATOM 4438 N N . ARG B 1 250 ? 5.027 14.062 23.891 1 98.31 250 ARG B N 1
ATOM 4439 C CA . ARG B 1 250 ? 5.348 14.328 22.484 1 98.31 250 ARG B CA 1
ATOM 4440 C C . ARG B 1 250 ? 4.918 15.734 22.094 1 98.31 250 ARG B C 1
ATOM 4442 O O . ARG B 1 250 ? 3.857 16.203 22.5 1 98.31 250 ARG B O 1
ATOM 4449 N N . TRP B 1 251 ? 5.77 16.438 21.312 1 98.75 251 TRP B N 1
ATOM 4450 C CA . TRP B 1 251 ? 5.473 17.828 20.984 1 98.75 251 TRP B CA 1
ATOM 4451 C C . TRP B 1 251 ? 4.215 17.922 20.125 1 98.75 251 TRP B C 1
ATOM 4453 O O . TRP B 1 251 ? 3.941 17.031 19.312 1 98.75 251 TRP B O 1
ATOM 4463 N N . THR B 1 252 ? 3.516 18.969 20.297 1 98.69 252 THR B N 1
ATOM 4464 C CA . THR B 1 252 ? 2.318 19.234 19.516 1 98.69 252 THR B CA 1
ATOM 4465 C C . THR B 1 252 ? 2.674 19.953 18.219 1 98.69 252 THR B C 1
ATOM 4467 O O . THR B 1 252 ? 3.795 20.438 18.062 1 98.69 252 THR B O 1
ATOM 4470 N N . ALA B 1 253 ? 1.689 19.969 17.328 1 98.69 253 ALA B N 1
ATOM 4471 C CA . ALA B 1 253 ? 1.893 20.703 16.094 1 98.69 253 ALA B CA 1
ATOM 4472 C C . ALA B 1 253 ? 2.221 22.172 16.375 1 98.69 253 ALA B C 1
ATOM 4474 O O . ALA B 1 253 ? 3.059 22.766 15.695 1 98.69 253 ALA B O 1
ATOM 4475 N N . ASP B 1 254 ? 1.585 22.75 17.391 1 98 254 ASP B N 1
ATOM 4476 C CA . ASP B 1 254 ? 1.831 24.141 17.766 1 98 254 ASP B CA 1
ATOM 4477 C C . ASP B 1 254 ? 3.283 24.344 18.188 1 98 254 ASP B C 1
ATOM 4479 O O . ASP B 1 254 ? 3.924 25.312 17.781 1 98 254 ASP B O 1
ATOM 4483 N N . MET B 1 255 ? 3.777 23.484 19 1 98.38 255 MET B N 1
ATOM 4484 C CA . MET B 1 255 ? 5.164 23.547 19.453 1 98.38 255 MET B CA 1
ATOM 4485 C C . MET B 1 255 ? 6.129 23.375 18.297 1 98.38 255 MET B C 1
ATOM 4487 O O . MET B 1 255 ? 7.094 24.125 18.156 1 98.38 255 MET B O 1
ATOM 4491 N N . LEU B 1 256 ? 5.828 22.391 17.406 1 98.62 256 LEU B N 1
ATOM 4492 C CA . LEU B 1 256 ? 6.707 22.078 16.281 1 98.62 256 LEU B CA 1
ATOM 4493 C C . LEU B 1 256 ? 6.738 23.234 15.281 1 98.62 256 LEU B C 1
ATOM 4495 O O . LEU B 1 256 ? 7.758 23.453 14.625 1 98.62 256 LEU B O 1
ATOM 4499 N N . PHE B 1 257 ? 5.613 23.938 15.188 1 97.62 257 PHE B N 1
ATOM 4500 C CA . PHE B 1 257 ? 5.535 25.062 14.25 1 97.62 257 PHE B CA 1
ATOM 4501 C C . PHE B 1 257 ? 6.586 26.109 14.578 1 97.62 257 PHE B C 1
ATOM 4503 O O . PHE B 1 257 ? 7.066 26.812 13.688 1 97.62 257 PHE B O 1
ATOM 4510 N N . LYS B 1 258 ? 7.047 26.203 15.789 1 97 258 LYS B N 1
ATOM 4511 C CA . LYS B 1 258 ? 8.023 27.188 16.25 1 97 258 LYS B CA 1
ATOM 4512 C C . LYS B 1 258 ? 9.43 26.609 16.234 1 97 258 LYS B C 1
ATOM 4514 O O . LYS B 1 258 ? 10.391 27.312 16.562 1 97 258 LYS B O 1
ATOM 4519 N N . HIS B 1 259 ? 9.562 25.422 15.883 1 97.94 259 HIS B N 1
ATOM 4520 C CA . HIS B 1 259 ? 10.867 24.75 15.922 1 97.94 259 HIS B CA 1
ATOM 4521 C C . HIS B 1 259 ? 11.812 25.328 14.875 1 97.94 259 HIS B C 1
ATOM 4523 O O . HIS B 1 259 ? 11.398 25.594 13.742 1 97.94 259 HIS B O 1
ATOM 4529 N N . PRO B 1 260 ? 13.109 25.422 15.109 1 96.69 260 PRO B N 1
ATOM 4530 C CA . PRO B 1 260 ? 14.078 26.047 14.203 1 96.69 260 PRO B CA 1
ATOM 4531 C C . PRO B 1 260 ? 14.219 25.297 12.883 1 96.69 260 PRO B C 1
ATOM 4533 O O . PRO B 1 260 ? 14.602 25.891 11.867 1 96.69 260 PRO B O 1
ATOM 4536 N N . PHE B 1 261 ? 13.984 24.062 12.836 1 96.81 261 PHE B N 1
ATOM 4537 C CA . PHE B 1 261 ? 14.109 23.266 11.625 1 96.81 261 PHE B CA 1
ATOM 4538 C C . PHE B 1 261 ? 13.219 23.812 10.523 1 96.81 261 PHE B C 1
ATOM 4540 O O . PHE B 1 261 ? 13.578 23.766 9.344 1 96.81 261 PHE B O 1
ATOM 4547 N N . ILE B 1 262 ? 12.07 24.328 10.914 1 96.44 262 ILE B N 1
ATOM 4548 C CA . ILE B 1 262 ? 11.133 24.75 9.875 1 96.44 262 ILE B CA 1
ATOM 4549 C C . ILE B 1 262 ? 10.82 26.234 10.031 1 96.44 262 ILE B C 1
ATOM 4551 O O . ILE B 1 262 ? 9.867 26.734 9.43 1 96.44 262 ILE B O 1
ATOM 4555 N N . SER B 1 263 ? 11.391 27.125 10.836 1 87.12 263 SER B N 1
ATOM 4556 C CA . SER B 1 263 ? 11.102 28.531 11.102 1 87.12 263 SER B CA 1
ATOM 4557 C C . SER B 1 263 ? 11.609 29.406 9.969 1 87.12 263 SER B C 1
ATOM 4559 O O . SER B 1 263 ? 10.984 30.422 9.633 1 87.12 263 SER B O 1
ATOM 4561 N N . ASP B 1 264 ? 12.828 29.219 9.469 1 74.19 264 ASP B N 1
ATOM 4562 C CA . ASP B 1 264 ? 13.43 30.156 8.523 1 74.19 264 ASP B CA 1
ATOM 4563 C C . ASP B 1 264 ? 13.102 29.766 7.086 1 74.19 264 ASP B C 1
ATOM 4565 O O . ASP B 1 264 ? 13.828 30.141 6.16 1 74.19 264 ASP B O 1
ATOM 4569 N N . VAL B 1 265 ? 12.172 29.031 6.926 1 66.94 265 VAL B N 1
ATOM 4570 C CA . VAL B 1 265 ? 11.867 28.609 5.562 1 66.94 265 VAL B CA 1
ATOM 4571 C C . VAL B 1 265 ? 11.039 29.672 4.855 1 66.94 265 VAL B C 1
ATOM 4573 O O . VAL B 1 265 ? 10 30.094 5.363 1 66.94 265 VAL B O 1
ATOM 4576 N N . GLU B 1 266 ? 11.688 30.656 4.164 1 55.28 266 GLU B N 1
ATOM 4577 C CA . GLU B 1 266 ? 10.961 31.656 3.389 1 55.28 266 GLU B CA 1
ATOM 4578 C C . GLU B 1 266 ? 9.812 31.016 2.607 1 55.28 266 GLU B C 1
ATOM 4580 O O . GLU B 1 266 ? 9.977 29.969 1.988 1 55.28 266 GLU B O 1
ATOM 4585 N N . THR B 1 267 ? 8.672 31.203 3.098 1 50.38 267 THR B N 1
ATOM 4586 C CA . THR B 1 267 ? 7.523 30.797 2.295 1 50.38 267 THR B CA 1
ATOM 4587 C C . THR B 1 267 ? 7.754 31.109 0.82 1 50.38 267 THR B C 1
ATOM 4589 O O . THR B 1 267 ? 7.457 32.219 0.363 1 50.38 267 THR B O 1
ATOM 4592 N N . VAL B 1 268 ? 8.953 30.953 0.291 1 40.62 268 VAL B N 1
ATOM 4593 C CA . VAL B 1 268 ? 9.125 31.312 -1.113 1 40.62 268 VAL B CA 1
ATOM 4594 C C . VAL B 1 268 ? 8.242 30.422 -1.985 1 40.62 268 VAL B C 1
ATOM 4596 O O . VAL B 1 268 ? 8.227 29.188 -1.814 1 40.62 268 VAL B O 1
ATOM 4599 N N . SER B 1 269 ? 7.238 30.875 -2.518 1 41.19 269 SER B N 1
ATOM 4600 C CA . SER B 1 269 ? 6.539 30.188 -3.6 1 41.19 269 SER B CA 1
ATOM 4601 C C . SER B 1 269 ? 7.52 29.5 -4.535 1 41.19 269 SER B C 1
ATOM 4603 O O . SER B 1 269 ? 8.445 30.125 -5.051 1 41.19 269 SER B O 1
ATOM 4605 N N . VAL B 1 270 ? 7.965 28.359 -4.352 1 40.97 270 VAL B N 1
ATOM 4606 C CA . VAL B 1 270 ? 8.859 27.453 -5.066 1 40.97 270 VAL B CA 1
ATOM 4607 C C . VAL B 1 270 ? 8.703 27.656 -6.57 1 40.97 270 VAL B C 1
ATOM 4609 O O . VAL B 1 270 ? 9.25 26.891 -7.367 1 40.97 270 VAL B O 1
ATOM 4612 N N . VAL B 1 271 ? 7.922 28.469 -7.137 1 34.88 271 VAL B N 1
ATOM 4613 C CA . VAL B 1 271 ? 7.727 28.453 -8.586 1 34.88 271 VAL B CA 1
ATOM 4614 C C . VAL B 1 271 ? 9.062 28.703 -9.289 1 34.88 271 VAL B C 1
ATOM 4616 O O . VAL B 1 271 ? 9.367 28.047 -10.281 1 34.88 271 VAL B O 1
ATOM 4619 N N . ASN B 1 272 ? 9.891 29.688 -9.023 1 33.22 272 ASN B N 1
ATOM 4620 C CA . ASN B 1 272 ? 10.859 30.25 -9.953 1 33.22 272 ASN B CA 1
ATOM 4621 C C . ASN B 1 272 ? 12.18 29.5 -9.914 1 33.22 272 ASN B C 1
ATOM 4623 O O . ASN B 1 272 ? 12.945 29.516 -10.891 1 33.22 272 ASN B O 1
ATOM 4627 N N . GLU B 1 273 ? 12.672 29.062 -8.766 1 35.44 273 GLU B N 1
ATOM 4628 C CA . GLU B 1 273 ? 14.086 28.688 -8.758 1 35.44 273 GLU B CA 1
ATOM 4629 C C . GLU B 1 273 ? 14.289 27.281 -9.328 1 35.44 273 GLU B C 1
ATOM 4631 O O . GLU B 1 273 ? 15.32 27 -9.945 1 35.44 273 GLU B O 1
ATOM 4636 N N . LEU B 1 274 ? 13.484 26.359 -9.062 1 35.75 274 LEU B N 1
ATOM 4637 C CA . LEU B 1 274 ? 13.75 25.031 -9.609 1 35.75 274 LEU B CA 1
ATOM 4638 C C . LEU B 1 274 ? 13.633 25.047 -11.133 1 35.75 274 LEU B C 1
ATOM 4640 O O . LEU B 1 274 ? 14.078 24.109 -11.797 1 35.75 274 LEU B O 1
ATOM 4644 N N . VAL B 1 275 ? 12.922 26.062 -11.711 1 33.28 275 VAL B N 1
ATOM 4645 C CA . VAL B 1 275 ? 12.867 26.203 -13.164 1 33.28 275 VAL B CA 1
ATOM 4646 C C . VAL B 1 275 ? 14.219 26.688 -13.688 1 33.28 275 VAL B C 1
ATOM 4648 O O . VAL B 1 275 ? 14.547 26.469 -14.852 1 33.28 275 VAL B O 1
ATOM 4651 N N . ASP B 1 276 ? 14.969 27.469 -12.914 1 32.19 276 ASP B N 1
ATOM 4652 C CA . ASP B 1 276 ? 16.109 28.109 -13.555 1 32.19 276 ASP B CA 1
ATOM 4653 C C . ASP B 1 276 ? 17.281 27.141 -13.672 1 32.19 276 ASP B C 1
ATOM 4655 O O . ASP B 1 276 ? 18.188 27.344 -14.5 1 32.19 276 ASP B O 1
ATOM 4659 N N . GLU B 1 277 ? 17.641 26.391 -12.609 1 34.41 277 GLU B N 1
ATOM 4660 C CA . GLU B 1 277 ? 18.938 25.734 -12.734 1 34.41 277 GLU B CA 1
ATOM 4661 C C . GLU B 1 277 ? 18.844 24.516 -13.648 1 34.41 277 GLU B C 1
ATOM 4663 O O . GLU B 1 277 ? 19.828 23.781 -13.797 1 34.41 277 GLU B O 1
ATOM 4668 N N . LEU B 1 278 ? 17.641 24.016 -13.852 1 32.03 278 LEU B N 1
ATOM 4669 C CA . LEU B 1 278 ? 17.797 23 -14.883 1 32.03 278 LEU B CA 1
ATOM 4670 C C . LEU B 1 278 ? 18.312 23.625 -16.172 1 32.03 278 LEU B C 1
ATOM 4672 O O . LEU B 1 278 ? 17.688 24.531 -16.719 1 32.03 278 LEU B O 1
ATOM 4676 N N . PRO B 1 279 ? 19.609 23.75 -16.328 1 29.66 279 PRO B N 1
ATOM 4677 C CA . PRO B 1 279 ? 19.969 24.219 -17.672 1 29.66 279 PRO B CA 1
ATOM 4678 C C . PRO B 1 279 ? 19.031 23.703 -18.75 1 29.66 279 PRO B C 1
ATOM 4680 O O . PRO B 1 279 ? 18.562 22.562 -18.688 1 29.66 279 PRO B O 1
ATOM 4683 N N . LEU B 1 280 ? 18.234 24.531 -19.391 1 28.42 280 LEU B N 1
ATOM 4684 C CA . LEU B 1 280 ? 17.594 24.234 -20.672 1 28.42 280 LEU B CA 1
ATOM 4685 C C . LEU B 1 280 ? 18.531 23.422 -21.547 1 28.42 280 LEU B C 1
ATOM 4687 O O . LEU B 1 280 ? 19.484 23.953 -22.125 1 28.42 280 LEU B O 1
ATOM 4691 N N . SER B 1 281 ? 19.125 22.344 -21.094 1 28.3 281 SER B N 1
ATOM 4692 C CA . SER B 1 281 ? 19.797 21.625 -22.172 1 28.3 281 SER B CA 1
ATOM 4693 C C . SER B 1 281 ? 19.062 21.797 -23.5 1 28.3 281 SER B C 1
ATOM 4695 O O . SER B 1 281 ? 17.859 22.031 -23.516 1 28.3 281 SER B O 1
ATOM 4697 N N . SER B 1 282 ? 19.766 22.062 -24.578 1 27.78 282 SER B N 1
ATOM 4698 C CA . SER B 1 282 ? 19.344 22.359 -25.953 1 27.78 282 SER B CA 1
ATOM 4699 C C . SER B 1 282 ? 18.125 21.547 -26.344 1 27.78 282 SER B C 1
ATOM 4701 O O . SER B 1 282 ? 17.953 20.406 -25.906 1 27.78 282 SER B O 1
ATOM 4703 N N . PRO B 1 283 ? 17.047 22.25 -26.812 1 27.33 283 PRO B N 1
ATOM 4704 C CA . PRO B 1 283 ? 15.797 21.672 -27.312 1 27.33 283 PRO B CA 1
ATOM 4705 C C . PRO B 1 283 ? 16.016 20.359 -28.062 1 27.33 283 PRO B C 1
ATOM 4707 O O . PRO B 1 283 ? 16.781 20.312 -29.016 1 27.33 283 PRO B O 1
ATOM 4710 N N . SER B 1 284 ? 16.312 19.359 -27.422 1 27.05 284 SER B N 1
ATOM 4711 C CA . SER B 1 284 ? 16.281 18.297 -28.438 1 27.05 284 SER B CA 1
ATOM 4712 C C . SER B 1 284 ? 15.164 18.547 -29.438 1 27.05 284 SER B C 1
ATOM 4714 O O . SER B 1 284 ? 14.164 19.188 -29.125 1 27.05 284 SER B O 1
ATOM 4716 N N . PRO B 1 285 ? 15.227 18.359 -30.734 1 25.75 285 PRO B N 1
ATOM 4717 C CA . PRO B 1 285 ? 14.203 18.781 -31.688 1 25.75 285 PRO B CA 1
ATOM 4718 C C . PRO B 1 285 ? 12.781 18.562 -31.172 1 25.75 285 PRO B C 1
ATOM 4720 O O . PRO B 1 285 ? 12.531 17.594 -30.438 1 25.75 285 PRO B O 1
ATOM 4723 N N . LYS B 1 286 ? 12 19.625 -30.812 1 26.22 286 LYS B N 1
ATOM 4724 C CA . LYS B 1 286 ? 10.586 19.891 -30.562 1 26.22 286 LYS B CA 1
ATOM 4725 C C . LYS B 1 286 ? 9.703 18.875 -31.297 1 26.22 286 LYS B C 1
ATOM 4727 O O . LYS B 1 286 ? 9.547 18.969 -32.5 1 26.22 286 LYS B O 1
ATOM 4732 N N . THR B 1 287 ? 9.812 17.656 -31 1 25.34 287 THR B N 1
ATOM 4733 C CA . THR B 1 287 ? 8.875 16.844 -31.766 1 25.34 287 THR B CA 1
ATOM 4734 C C . THR B 1 287 ? 7.445 17.328 -31.562 1 25.34 287 THR B C 1
ATOM 4736 O O . THR B 1 287 ? 7.027 17.594 -30.438 1 25.34 287 THR B O 1
ATOM 4739 N N . TYR B 1 288 ? 6.758 18.016 -32.562 1 25.81 288 TYR B N 1
ATOM 4740 C CA . TYR B 1 288 ? 5.484 18.625 -32.938 1 25.81 288 TYR B CA 1
ATOM 4741 C C . TYR B 1 288 ? 4.312 17.844 -32.375 1 25.81 288 TYR B C 1
ATOM 4743 O O . TYR B 1 288 ? 3.154 18.109 -32.688 1 25.81 288 TYR B O 1
ATOM 4751 N N . PHE B 1 289 ? 4.535 16.828 -31.609 1 25.28 289 PHE B N 1
ATOM 4752 C CA . PHE B 1 289 ? 3.355 15.992 -31.406 1 25.28 289 PHE B CA 1
ATOM 4753 C C . PHE B 1 289 ? 2.443 16.609 -30.344 1 25.28 289 PHE B C 1
ATOM 4755 O O . PHE B 1 289 ? 1.254 16.297 -30.281 1 25.28 289 PHE B O 1
ATOM 4762 N N . ASN B 1 290 ? 2.973 17.406 -29.5 1 27.05 290 ASN B N 1
ATOM 4763 C CA . ASN B 1 290 ? 2.15 17.812 -28.375 1 27.05 290 ASN B CA 1
ATOM 4764 C C . ASN B 1 290 ? 1.135 18.875 -28.766 1 27.05 290 ASN B C 1
ATOM 4766 O O . ASN B 1 290 ? 0.18 19.141 -28.031 1 27.05 290 ASN B O 1
ATOM 4770 N N . MET B 1 291 ? 1.608 19.812 -29.641 1 27.72 291 MET B N 1
ATOM 4771 C CA . MET B 1 291 ? 0.726 20.938 -29.906 1 27.72 291 MET B CA 1
ATOM 4772 C C . MET B 1 291 ? -0.565 20.484 -30.578 1 27.72 291 MET B C 1
ATOM 4774 O O . MET B 1 291 ? -1.57 21.188 -30.547 1 27.72 291 MET B O 1
ATOM 4778 N N . LEU B 1 292 ? -0.461 19.375 -31.266 1 27.05 292 LEU B N 1
ATOM 4779 C CA . LEU B 1 292 ? -1.631 19.062 -32.094 1 27.05 292 LEU B CA 1
ATOM 4780 C C . LEU B 1 292 ? -2.783 18.578 -31.203 1 27.05 292 LEU B C 1
ATOM 4782 O O . LEU B 1 292 ? -3.945 18.891 -31.469 1 27.05 292 LEU B O 1
ATOM 4786 N N . ILE B 1 293 ? -2.434 18.094 -30.062 1 28.22 293 ILE B N 1
ATOM 4787 C CA . ILE B 1 293 ? -3.594 17.484 -29.422 1 28.22 293 ILE B CA 1
ATOM 4788 C C . ILE B 1 293 ? -4.41 18.562 -28.703 1 28.22 293 ILE B C 1
ATOM 4790 O O . ILE B 1 293 ? -5.641 18.5 -28.688 1 28.22 293 ILE B O 1
ATOM 4794 N N . VAL B 1 294 ? -3.764 19.609 -28.219 1 28.91 294 VAL B N 1
ATOM 4795 C CA . VAL B 1 294 ? -4.574 20.641 -27.578 1 28.91 294 VAL B CA 1
ATOM 4796 C C . VAL B 1 294 ? -5.406 21.375 -28.625 1 28.91 294 VAL B C 1
ATOM 4798 O O . VAL B 1 294 ? -6.555 21.75 -28.359 1 28.91 294 VAL B O 1
ATOM 4801 N N . PHE B 1 295 ? -4.781 21.641 -29.781 1 29.36 295 PHE B N 1
ATOM 4802 C CA . PHE B 1 295 ? -5.543 22.344 -30.797 1 29.36 295 PHE B CA 1
ATOM 4803 C C . PHE B 1 295 ? -6.738 21.516 -31.25 1 29.36 295 PHE B C 1
ATOM 4805 O O . PHE B 1 295 ? -7.812 22.062 -31.531 1 29.36 295 PHE B O 1
ATOM 4812 N N . LEU B 1 296 ? -6.531 20.234 -31.266 1 29.53 296 LEU B N 1
ATOM 4813 C CA . LEU B 1 296 ? -7.668 19.484 -31.781 1 29.53 296 LEU B CA 1
ATOM 4814 C C . LEU B 1 296 ? -8.828 19.5 -30.781 1 29.53 296 LEU B C 1
ATOM 4816 O O . LEU B 1 296 ? -9.992 19.422 -31.188 1 29.53 296 LEU B O 1
ATOM 4820 N N . LEU B 1 297 ? -8.484 19.656 -29.578 1 30.53 297 LEU B N 1
ATOM 4821 C CA . LEU B 1 297 ? -9.617 19.734 -28.672 1 30.53 297 LEU B CA 1
ATOM 4822 C C . LEU B 1 297 ? -10.305 21.094 -28.766 1 30.53 297 LEU B C 1
ATOM 4824 O O . LEU B 1 297 ? -11.516 21.203 -28.562 1 30.53 297 LEU B O 1
ATOM 4828 N N . LEU B 1 298 ? -9.484 22.125 -29.062 1 29.91 298 LEU B N 1
ATOM 4829 C CA . LEU B 1 298 ? -10.156 23.422 -29.219 1 29.91 298 LEU B CA 1
ATOM 4830 C C . LEU B 1 298 ? -10.984 23.438 -30.5 1 29.91 298 LEU B C 1
ATOM 4832 O O . LEU B 1 298 ? -12.039 24.078 -30.547 1 29.91 298 LEU B O 1
ATOM 4836 N N . VAL B 1 299 ? -10.398 22.844 -31.516 1 29.98 299 VAL B N 1
ATOM 4837 C CA . VAL B 1 299 ? -11.141 22.953 -32.75 1 29.98 299 VAL B CA 1
ATOM 4838 C C . VAL B 1 299 ? -12.445 22.156 -32.656 1 29.98 299 VAL B C 1
ATOM 4840 O O . VAL B 1 299 ? -13.461 22.547 -33.219 1 29.98 299 VAL B O 1
ATOM 4843 N N . ARG B 1 300 ? -12.375 21.109 -31.906 1 31.16 300 ARG B N 1
ATOM 4844 C CA . ARG B 1 300 ? -13.641 20.375 -31.922 1 31.16 300 ARG B CA 1
ATOM 4845 C C . ARG B 1 300 ? -14.719 21.141 -31.172 1 31.16 300 ARG B C 1
ATOM 4847 O O . ARG B 1 300 ? -15.914 20.922 -31.391 1 31.16 300 ARG B O 1
ATOM 4854 N N . HIS B 1 301 ? -14.32 21.891 -30.297 1 29.31 301 HIS B N 1
ATOM 4855 C CA . HIS B 1 301 ? -15.344 22.688 -29.625 1 29.31 301 HIS B CA 1
ATOM 4856 C C . HIS B 1 301 ? -16 23.672 -30.594 1 29.31 301 HIS B C 1
ATOM 4858 O O . HIS B 1 301 ? -17.203 23.922 -30.516 1 29.31 301 HIS B O 1
ATOM 4864 N N . CYS B 1 302 ? -15.156 24.172 -31.516 1 29.7 302 CYS B N 1
ATOM 4865 C CA . CYS B 1 302 ? -15.828 25.125 -32.375 1 29.7 302 CYS B CA 1
ATOM 4866 C C . CYS B 1 302 ? -16.828 24.422 -33.281 1 29.7 302 CYS B C 1
ATOM 4868 O O . CYS B 1 302 ? -17.828 25.016 -33.688 1 29.7 302 CYS B O 1
ATOM 4870 N N . LEU B 1 303 ? -16.453 23.203 -33.719 1 30.48 303 LEU B N 1
ATOM 4871 C CA . LEU B 1 303 ? -17.375 22.672 -34.719 1 30.48 303 LEU B CA 1
ATOM 4872 C C . LEU B 1 303 ? -18.672 22.203 -34.094 1 30.48 303 LEU B C 1
ATOM 4874 O O . LEU B 1 303 ? -19.734 22.266 -34.719 1 30.48 303 LEU B O 1
ATOM 4878 N N . LEU B 1 304 ? -18.594 21.688 -32.938 1 31.55 304 LEU B N 1
ATOM 4879 C CA . LEU B 1 304 ? -19.875 21.125 -32.469 1 31.55 304 LEU B CA 1
ATOM 4880 C C . LEU B 1 304 ? -20.844 22.234 -32.094 1 31.55 304 LEU B C 1
ATOM 4882 O O . LEU B 1 304 ? -22.031 21.969 -31.906 1 31.55 304 LEU B O 1
ATOM 4886 N N . PHE B 1 305 ? -20.344 23.438 -31.828 1 30.2 305 PHE B N 1
ATOM 4887 C CA . PHE B 1 305 ? -21.312 24.484 -31.547 1 30.2 305 PHE B CA 1
ATOM 4888 C C . PHE B 1 305 ? -22.156 24.781 -32.781 1 30.2 305 PHE B C 1
ATOM 4890 O O . PHE B 1 305 ? -23.234 25.375 -32.656 1 30.2 305 PHE B O 1
ATOM 4897 N N . GLN B 1 306 ? -21.594 24.609 -33.969 1 27.66 306 GLN B N 1
ATOM 4898 C CA . GLN B 1 306 ? -22.375 25.125 -35.094 1 27.66 306 GLN B CA 1
ATOM 4899 C C . GLN B 1 306 ? -23.609 24.266 -35.344 1 27.66 306 GLN B C 1
ATOM 4901 O O . GLN B 1 306 ? -24.578 24.734 -35.938 1 27.66 306 GLN B O 1
ATOM 4906 N N . MET B 1 307 ? -23.562 23.031 -35.094 1 29.53 307 MET B N 1
ATOM 4907 C CA . MET B 1 307 ? -24.656 22.297 -35.688 1 29.53 307 MET B CA 1
ATOM 4908 C C . MET B 1 307 ? -25.953 22.516 -34.938 1 29.53 307 MET B C 1
ATOM 4910 O O . MET B 1 307 ? -27.031 22.172 -35.438 1 29.53 307 MET B O 1
ATOM 4914 N N . ASN B 1 308 ? -25.953 22.812 -33.688 1 31.5 308 ASN B N 1
ATOM 4915 C CA . ASN B 1 308 ? -27.281 22.797 -33.094 1 31.5 308 ASN B CA 1
ATOM 4916 C C . ASN B 1 308 ? -28.094 24.031 -33.438 1 31.5 308 ASN B C 1
ATOM 4918 O O . ASN B 1 308 ? -29.109 24.312 -32.812 1 31.5 308 ASN B O 1
ATOM 4922 N N . GLY B 1 309 ? -27.516 24.938 -34.25 1 28.72 309 GLY B N 1
ATOM 4923 C CA . GLY B 1 309 ? -28.359 26.078 -34.562 1 28.72 309 GLY B CA 1
ATOM 4924 C C . GLY B 1 309 ? -29.578 25.734 -35.406 1 28.72 309 GLY B C 1
ATOM 4925 O O . GLY B 1 309 ? -30.328 26.609 -35.812 1 28.72 309 GLY B O 1
ATOM 4926 N N . VAL B 1 310 ? -29.703 24.562 -36 1 27.42 310 VAL B N 1
ATOM 4927 C CA . VAL B 1 310 ? -30.672 24.516 -37.094 1 27.42 310 VAL B CA 1
ATOM 4928 C C . VAL B 1 310 ? -32.094 24.531 -36.562 1 27.42 310 VAL B C 1
ATOM 4930 O O . VAL B 1 310 ? -33 25.031 -37.188 1 27.42 310 VAL B O 1
ATOM 4933 N N . ASN B 1 311 ? -32.375 23.766 -35.5 1 25.47 311 ASN B N 1
ATOM 4934 C CA . ASN B 1 311 ? -33.812 23.422 -35.531 1 25.47 311 ASN B CA 1
ATOM 4935 C C . ASN B 1 311 ? -34.656 24.562 -35 1 25.47 311 ASN B C 1
ATOM 4937 O O . ASN B 1 311 ? -35.219 24.469 -33.906 1 25.47 311 ASN B O 1
ATOM 4941 N N . LYS B 1 312 ? -34.156 25.766 -34.844 1 23.75 312 LYS B N 1
ATOM 4942 C CA . LYS B 1 312 ? -35.188 26.656 -34.344 1 23.75 312 LYS B CA 1
ATOM 4943 C C . LYS B 1 312 ? -36.25 26.906 -35.406 1 23.75 312 LYS B C 1
ATOM 4945 O O . LYS B 1 312 ? -37.125 27.766 -35.219 1 23.75 312 LYS B O 1
ATOM 4950 N N . LYS B 1 313 ? -36.375 26.172 -36.562 1 20.31 313 LYS B N 1
ATOM 4951 C CA . LYS B 1 313 ? -37.625 26.531 -37.25 1 20.31 313 LYS B CA 1
ATOM 4952 C C . LYS B 1 313 ? -38.812 25.844 -36.656 1 20.31 313 LYS B C 1
ATOM 4954 O O . LYS B 1 313 ? -38.75 24.656 -36.312 1 20.31 313 LYS B O 1
#

Nearest PDB structures (foldseek):
  5dh3-assembly1_B  TM=8.5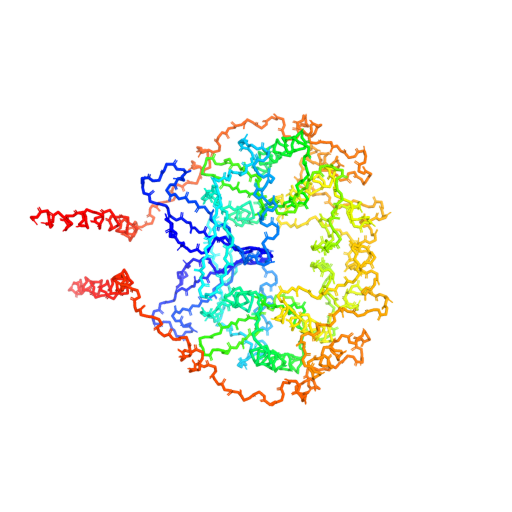28E-01  e=1.048E-21  Homo sapiens
  8pav-assembly1_A  TM=8.355E-01  e=1.318E-21  Homo sapiens
  8a66-assembly2_B  TM=8.351E-01  e=3.453E-20  Homo sapiens
  6glb-assembly2_B  TM=8.244E-01  e=2.211E-16  Homo sapiens
  8g8x-assembly1_B  TM=8.110E-01  e=6.492E-15  Homo sapiens

Solvent-accessible surface area (backbone atoms only — not comparable to full-atom values): 34188 Å² total; per-residue (Å²): 126,80,57,45,81,54,60,75,75,48,73,57,100,64,34,37,31,24,35,28,40,35,48,86,84,44,84,75,46,61,50,61,27,26,30,38,38,20,48,51,92,60,24,63,40,58,51,42,20,53,53,49,50,62,69,68,54,88,48,91,24,41,59,51,75,67,49,70,54,74,49,73,56,97,92,36,50,31,37,34,37,34,26,66,59,47,83,51,38,25,47,49,52,46,25,57,75,53,75,36,29,47,57,69,70,55,48,33,47,51,48,39,46,50,32,52,27,48,33,52,42,44,72,74,42,32,22,54,73,59,62,42,42,78,32,27,32,24,32,84,60,61,48,50,23,44,47,70,41,40,68,35,44,52,61,92,55,74,78,58,86,83,50,58,70,75,58,40,63,75,63,50,35,28,52,32,29,61,63,50,46,73,42,62,47,40,39,34,28,19,47,35,36,38,51,40,22,41,58,67,47,40,72,48,44,63,99,48,49,26,44,42,60,38,39,45,34,50,39,72,44,87,68,65,64,61,74,66,81,86,48,52,71,50,46,49,52,52,40,52,39,26,55,39,72,54,56,90,74,26,51,46,43,69,58,54,57,69,31,74,56,40,55,79,54,70,85,58,70,60,58,64,62,74,65,58,70,51,67,77,64,75,76,61,83,79,72,70,66,66,65,52,56,59,49,52,57,53,50,50,54,59,56,64,60,59,66,72,64,60,73,80,111,126,81,56,46,81,54,61,76,75,47,74,58,100,63,35,38,31,22,36,28,38,36,49,85,83,44,84,77,46,61,50,63,26,25,30,40,37,20,48,52,94,62,24,63,39,58,52,43,21,53,52,50,49,63,71,69,53,88,49,91,26,40,58,52,73,67,49,70,54,76,48,76,58,96,92,36,50,32,37,34,36,34,26,66,59,46,84,52,37,24,46,48,53,46,25,56,74,53,75,36,28,47,57,67,70,57,47,31,45,52,48,38,47,51,32,53,27,47,34,52,41,44,71,74,43,32,23,53,73,60,61,43,43,77,30,25,33,23,33,83,59,63,48,50,24,45,47,72,42,41,68,36,42,50,60,92,55,74,78,57,87,84,50,58,69,74,58,40,62,74,61,49,35,29,51,32,30,60,63,50,46,72,43,62,45,39,40,32,27,19,46,34,37,39,51,40,22,41,58,67,48,38,71,46,44,63,101,48,51,26,44,43,60,36,39,44,34,50,39,72,43,88,67,65,64,60,74,66,80,88,48,52,72,49,46,49,52,52,41,51,39,27,55,37,73,52,57,89,72,26,50,47,43,70,60,54,57,69,32,74,54,38,54,79,54,70,84,58,68,59,58,64,63,74,63,59,69,53,67,78,65,72,77,62,83,78,73,72,67,65,65,52,56,59,49,51,56,54,51,49,53,58,55,63,62,59,64,74,68,63,77,78,115

InterPro domains:
  IPR000719 Protein kinase domain [PF00069] (5-262)
  IPR000719 Protein kinase domain [PS50011] (3-262)
  IPR000719 Protein kinase domain [SM00220] (3-262)
  IPR008271 Serine/threonine-protein kinase, active site [PS00108] (126-138)
  IPR011009 Protein kinase-like domain superfamily [SSF56112] (3-288)
  IPR017441 Protein kinase, ATP binding site [PS00107] (9-36)
  IPR052751 Plant MAP kinase kinase kinase [PTHR48011] (3-268)